Protein AF-A0AAN8W6J0-F1 (afdb_monomer)

Nearest PDB structures (foldseek):
  1xyg-assembly1_C  TM=9.972E-01  e=9.628E-58  Arabidopsis thaliana
  2cvo-assembly1_A  TM=9.939E-01  e=3.475E-56  Oryza sativa
  5ein-assembly1_A  TM=9.365E-01  e=9.493E-34  Thermus thermophilus HB27
  2ozp-assembly1_A  TM=9.413E-01  e=1.398E-32  Thermus thermophilus HB8
  5eio-assembly1_A  TM=9.382E-01  e=2.738E-32  Thermus thermophilus HB27

Organism: NCBI:txid194707

pLDDT: mean 76.87, std 26.04, range [21.39, 98.94]

Solvent-accessible surface area (backbone atoms only — not comparable to full-atom values): 38058 Å² total; per-residue (Å²): 132,87,79,89,89,85,87,87,87,81,90,88,80,85,89,88,82,87,81,91,86,80,89,86,90,88,85,88,90,82,90,85,85,88,81,86,89,77,93,81,90,84,83,86,86,76,82,78,70,69,78,70,74,69,76,75,72,63,90,68,62,47,26,28,28,33,38,24,35,85,37,61,50,22,43,42,40,52,61,37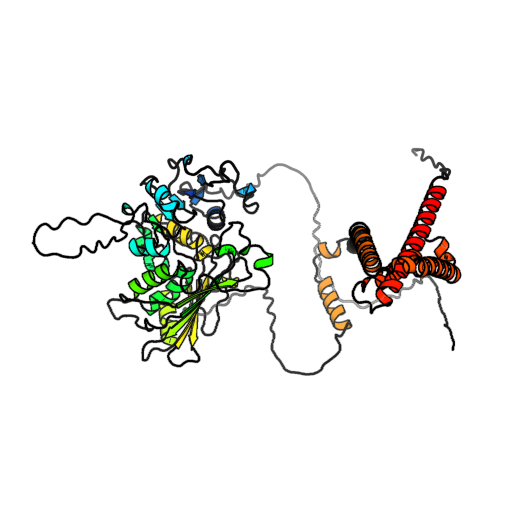,41,76,62,40,90,44,43,40,76,66,43,34,16,19,73,100,50,39,76,36,50,60,35,85,77,40,62,92,50,59,90,56,94,66,62,54,17,32,38,71,93,77,60,82,60,90,75,40,49,30,36,39,36,42,44,62,68,80,55,48,38,57,51,60,70,70,49,66,86,84,41,36,37,36,32,61,29,62,72,56,56,54,47,46,53,68,58,43,24,69,67,68,75,46,79,70,81,41,48,68,59,28,30,74,90,77,79,84,81,78,87,74,97,64,97,67,87,80,78,80,82,50,55,42,72,52,42,32,60,34,48,54,96,79,34,48,73,58,37,36,73,34,48,31,29,13,24,50,53,34,67,37,45,42,46,46,66,72,44,37,71,38,34,29,62,43,102,90,56,59,33,60,46,41,47,68,54,74,34,36,35,51,29,40,30,17,48,53,80,76,49,75,69,94,45,76,82,70,34,66,84,68,33,52,99,45,71,48,75,47,50,64,88,67,39,83,52,51,65,56,37,31,54,57,47,19,65,32,49,75,42,92,47,64,72,49,55,38,43,30,45,38,66,40,65,70,16,22,38,31,42,33,35,36,32,39,25,92,93,52,50,66,65,57,56,48,49,48,51,42,64,76,33,66,88,44,90,46,43,43,70,49,64,88,89,49,80,62,54,33,77,83,22,48,66,14,39,32,34,35,25,33,67,42,78,40,92,54,84,64,31,36,37,36,39,24,19,22,8,41,54,24,36,15,34,28,38,34,40,48,34,42,49,23,37,44,71,75,43,59,70,71,81,54,86,60,50,50,37,75,60,87,74,91,70,82,80,76,79,88,72,88,86,85,83,90,84,89,79,95,75,92,74,93,73,90,74,85,80,80,79,88,74,82,86,86,90,84,90,72,87,54,62,65,63,54,50,50,52,50,47,55,54,58,70,70,49,60,70,74,68,76,69,49,63,59,67,62,54,49,52,53,49,53,48,51,52,51,52,48,51,51,47,48,49,63,71,49,45,53,58,51,50,51,53,52,52,50,52,50,50,50,50,29,52,74,69,73,45,56,87,59,44,64,59,35,19,51,50,14,30,52,49,40,53,50,54,51,51,50,52,38,70,79,36,62,69,63,75,73,46,94,65,58,59,70,53,51,52,54,42,49,52,32,46,63,64,31,68,60,54,90,74,41,65,74,68,44,46,59,40,42,46,35,17,23,51,20,20,40,52,43,41,52,52,52,51,50,54,50,54,60,52,51,58,61,62,74,69,59,85,78,84,80,82,85,80,85,88,74,90,80,94,129

Sequence (644 aa):
MGSAAAFASTFVDRAYFLKEDSRVLKTPKVKIGRLYVQNSVASSPQSLQFAETKAQKSQNTVRIGVLGASGYTGSEIVRLLANHPYFGITLMTADRKAGQSIASVFPHLVTQNLPNMVAVKDADFSNVDAVFCCLPHGTTQEIIKGLPRHLKIVDLSADFRLRDISEYEEWYGQPHRAPELQVAPLFSVRDTAQASVFIRIFIQKEAVYGLTEILREEIQKARLVANPGCYPTSIQIPIVPLIKVVSAAPANLIKFTNIIIDAKSGVSGAGRGAKEANLYPEIAEGIHSYGITRHRHVPEIEQGLKDAANAEITVSFTPHLMPMSRGMQSTIYVEMASGVTIEDLYQQLRNSYADEEFVYVLEKGIAPHTRNVRGSNYCFMNVFQDRIPGRAIIISVIDNLVKGASGQALQNLNLMMGFPEKPNASLFSATNPVIHKQHFSYPNGKHWSKGRNVLCAVNMTANQSDDSRKINLDHVLDRARELWDSCPPPVKIFPWNQALENFVQLIIDLILAVVKYLCVPLFGVTSLSEMSYCAHERKMLFIPFPFIIGIALAGALHNTALEVSPFLKDVEVPWHLIAIAIFFTLLKLPGPYYPYWGRVLVPHLANGGLIRTLWIAFKRYRKGQKLSLVPKKQSAVNGSNHLE

Foldseek 3Di:
DDDDDDDDDDDDDDDDDDDDDDDDDDDDDDDDDDDDDDDDDDDDDDDPPPPPPPPPPPPAAAEEEEEALLKLLNVLLLLLQQPDSRYDYDAYADDVQAPAQVCVRPVVCVVDPHDGHHHLVPDDCPRHQEYEHPDEPPPVQVSVVPDDQNYQYEYLYCLQLDLFQVLCCVQVVDGNPNLVQSADDDDDDDDDDDDDDPPPRRGRDQEDALLCLPCVPVLLQHSHYHYAALVLNQQLLLVLLCQAQDPVGGSVFFDLPPKEKEKEWELSSVMDDDDPCSDLVNAPPDKDKDCAPHDSCQSSNQVSNCVRNVHGHHYGYIYMYHSHHWKMKIKIKTFTDPPHDLVSSLVSSCVSCVPPDAEDEDPPPDADDRVLQAQALHKYKYKDDDPPPRMIIIMIMHTCSQVSGNVSSQLSVCSNVVHHSDNDDPSGDPDPPPDPPPPDDDDDDDDDDDDDDDDPDPDDDDDDDDDDDDPPVVVVVVVVVVVVVPDDPVVVPDPVVVVVVVVVVVVVVVVVVCCVPPVVVVLVVLVVVLCVVCVVVVNNVVLVVLLVLLQVVLVVQVVVVCVVPVVCVPDPDNVSLVVQLVVLVVQCVCAPVQPDVCNRRRNSSSNSNNVNSVVVVVVVVVVVVVVVPPDDDDDDDDDDDDDD

Structure (mmCIF, N/CA/C/O backbone):
data_AF-A0AAN8W6J0-F1
#
_entry.id   AF-A0AAN8W6J0-F1
#
loop_
_atom_site.group_PDB
_atom_site.id
_atom_site.type_symbol
_atom_site.label_atom_id
_atom_site.label_alt_id
_atom_site.label_comp_id
_atom_site.label_asym_id
_atom_site.label_entity_id
_atom_site.label_seq_id
_atom_site.pdbx_PDB_ins_code
_atom_site.Cartn_x
_atom_site.Cartn_y
_atom_site.Cartn_z
_atom_site.occupancy
_atom_site.B_iso_or_equiv
_atom_site.auth_seq_id
_atom_site.auth_comp_id
_atom_site.auth_asym_id
_atom_site.auth_atom_id
_atom_site.pdbx_PDB_model_num
ATOM 1 N N . MET A 1 1 ? 55.337 -22.998 46.451 1.00 32.16 1 MET A N 1
ATOM 2 C CA . MET A 1 1 ? 55.151 -24.393 46.909 1.00 32.16 1 MET A CA 1
ATOM 3 C C . MET A 1 1 ? 54.302 -25.063 45.836 1.00 32.16 1 MET A C 1
ATOM 5 O O . MET A 1 1 ? 53.173 -24.638 45.670 1.00 32.16 1 MET A O 1
ATOM 9 N N . GLY A 1 2 ? 54.887 -25.750 44.844 1.00 25.00 2 GLY A N 1
ATOM 10 C CA . GLY A 1 2 ? 55.290 -27.172 44.905 1.00 25.00 2 GLY A CA 1
ATOM 11 C C . GLY A 1 2 ? 54.015 -28.030 44.937 1.00 25.00 2 GLY A C 1
ATOM 12 O O . GLY A 1 2 ? 53.194 -27.781 45.801 1.00 25.00 2 GLY A O 1
ATOM 13 N N . SER A 1 3 ? 53.711 -29.006 44.085 1.00 22.53 3 SER A N 1
ATOM 14 C CA . SER A 1 3 ? 54.486 -29.989 43.317 1.00 22.53 3 SER A CA 1
ATOM 15 C C . SER A 1 3 ? 53.417 -30.821 42.562 1.00 22.53 3 SER A C 1
ATOM 17 O O . SER A 1 3 ? 52.386 -31.118 43.152 1.00 22.53 3 SER A O 1
ATOM 19 N N . ALA A 1 4 ? 53.494 -30.982 41.240 1.00 22.91 4 ALA A N 1
ATOM 20 C CA . ALA A 1 4 ? 53.959 -32.181 40.520 1.00 22.91 4 ALA A CA 1
ATOM 21 C C . ALA A 1 4 ? 52.992 -33.388 40.453 1.00 22.91 4 ALA A C 1
ATOM 23 O O . ALA A 1 4 ? 52.245 -33.701 41.371 1.00 22.91 4 ALA A O 1
ATOM 24 N N . ALA A 1 5 ? 53.047 -34.012 39.277 1.00 24.34 5 ALA A N 1
ATOM 25 C CA . ALA A 1 5 ? 52.181 -35.018 38.681 1.00 24.34 5 ALA A CA 1
ATOM 26 C C . ALA A 1 5 ? 52.392 -36.458 39.185 1.00 24.34 5 ALA A C 1
ATOM 28 O O . ALA A 1 5 ? 53.419 -36.767 39.784 1.00 24.34 5 ALA A O 1
ATOM 29 N N . ALA A 1 6 ? 51.495 -37.364 38.775 1.00 22.62 6 ALA A N 1
ATOM 30 C CA . ALA A 1 6 ? 51.849 -38.757 38.500 1.00 22.62 6 ALA A CA 1
ATOM 31 C C . ALA A 1 6 ? 51.049 -39.322 37.307 1.00 22.62 6 ALA A C 1
ATOM 33 O O . ALA A 1 6 ? 49.838 -39.150 37.198 1.00 22.62 6 ALA A O 1
ATOM 34 N N . PHE A 1 7 ? 51.805 -39.956 36.413 1.00 21.39 7 PHE A N 1
ATOM 35 C CA . PHE A 1 7 ? 51.461 -40.682 35.189 1.00 21.39 7 PHE A CA 1
ATOM 36 C C . PHE A 1 7 ? 50.707 -41.999 35.448 1.00 21.39 7 PHE A C 1
ATOM 38 O O . PHE A 1 7 ? 50.938 -42.623 36.477 1.00 21.39 7 PHE A O 1
ATOM 45 N N . ALA A 1 8 ? 49.992 -42.508 34.434 1.00 22.02 8 ALA A N 1
ATOM 46 C CA . ALA A 1 8 ? 50.218 -43.871 33.923 1.00 22.02 8 ALA A CA 1
ATOM 47 C C . ALA A 1 8 ? 49.526 -44.100 32.566 1.00 22.02 8 ALA A C 1
ATOM 49 O O . ALA A 1 8 ? 48.314 -43.976 32.424 1.00 22.02 8 ALA A O 1
ATOM 50 N N . SER A 1 9 ? 50.337 -44.465 31.578 1.00 23.25 9 SER A N 1
ATOM 51 C CA . SER A 1 9 ? 49.972 -45.103 30.313 1.00 23.25 9 SER A CA 1
ATOM 52 C C . SER A 1 9 ? 50.059 -46.624 30.456 1.00 23.25 9 SER A C 1
ATOM 54 O O . SER A 1 9 ? 51.041 -47.085 31.035 1.00 23.25 9 SER A O 1
ATOM 56 N N . THR A 1 10 ? 49.181 -47.392 29.807 1.00 22.88 10 THR A N 1
ATOM 57 C CA . THR A 1 10 ? 49.506 -48.771 29.392 1.00 22.88 10 THR A CA 1
ATOM 58 C C . THR A 1 10 ? 48.707 -49.201 28.161 1.00 22.88 10 THR A C 1
ATOM 60 O O . THR A 1 10 ? 47.485 -49.112 28.111 1.00 22.88 10 THR A O 1
ATOM 63 N N . PHE A 1 11 ? 49.467 -49.653 27.165 1.00 21.64 11 PHE A N 1
ATOM 64 C CA . PHE A 1 11 ? 49.082 -50.469 26.013 1.00 21.64 11 PHE A CA 1
ATOM 65 C C . PHE A 1 11 ? 48.770 -51.918 26.434 1.00 21.64 11 PHE A C 1
ATOM 67 O O . PHE A 1 11 ? 49.187 -52.319 27.519 1.00 21.64 11 PHE A O 1
ATOM 74 N N . VAL A 1 12 ? 48.145 -52.672 25.513 1.00 23.69 12 VAL A N 1
ATOM 75 C CA . VAL A 1 12 ? 48.191 -54.137 25.218 1.00 23.69 12 VAL A CA 1
ATOM 76 C C . VAL A 1 12 ? 46.760 -54.578 24.845 1.00 23.69 12 VAL A C 1
ATOM 78 O O . VAL A 1 12 ? 45.817 -54.096 25.457 1.00 23.69 12 VAL A O 1
ATOM 81 N N . ASP A 1 13 ? 46.418 -55.513 23.961 1.00 23.12 13 ASP A N 1
ATOM 82 C CA . ASP A 1 13 ? 46.918 -56.182 22.750 1.00 23.12 13 ASP A CA 1
ATOM 83 C C . ASP A 1 13 ? 45.886 -57.325 22.492 1.00 23.12 13 ASP A C 1
ATOM 85 O O . ASP A 1 13 ? 45.179 -57.758 23.401 1.00 23.12 13 ASP A O 1
ATOM 89 N N . ARG A 1 14 ? 45.772 -57.756 21.236 1.00 23.33 14 ARG A N 1
ATOM 90 C CA . ARG A 1 14 ? 45.072 -58.920 20.630 1.00 23.33 14 ARG A CA 1
ATOM 91 C C . ARG A 1 14 ? 44.168 -59.903 21.429 1.00 23.33 14 ARG A C 1
ATOM 93 O O . ARG A 1 14 ? 44.599 -60.610 22.326 1.00 23.33 14 ARG A O 1
ATOM 100 N N . ALA A 1 15 ? 42.972 -60.088 20.846 1.00 24.41 15 ALA A N 1
ATOM 101 C CA . ALA A 1 15 ? 42.329 -61.324 20.338 1.00 24.41 15 ALA A CA 1
ATOM 102 C C . ALA A 1 15 ? 42.331 -62.644 21.147 1.00 24.41 15 ALA A C 1
ATOM 104 O O . ALA A 1 15 ? 43.379 -63.243 21.342 1.00 24.41 15 ALA A O 1
ATOM 105 N N . TYR A 1 16 ? 41.129 -63.210 21.359 1.00 23.48 16 TYR A N 1
ATOM 106 C CA . TYR A 1 16 ? 40.887 -64.662 21.419 1.00 23.48 16 TYR A CA 1
ATOM 107 C C . TYR A 1 16 ? 39.532 -65.050 20.796 1.00 23.48 16 TYR A C 1
ATOM 109 O O . TYR A 1 16 ? 38.527 -64.363 20.962 1.00 23.48 16 TYR A O 1
ATOM 117 N N . PHE A 1 17 ? 39.554 -66.169 20.068 1.00 23.17 17 PHE A N 1
ATOM 118 C CA . PHE A 1 17 ? 38.451 -66.877 19.406 1.00 23.17 17 PHE A CA 1
ATOM 119 C C . PHE A 1 17 ? 38.299 -68.274 20.049 1.00 23.17 17 PHE A C 1
ATOM 121 O O . PHE A 1 17 ? 39.271 -68.772 20.617 1.00 23.17 17 PHE A O 1
ATOM 128 N N . LEU A 1 18 ? 37.145 -68.924 19.801 1.00 24.31 18 LEU A N 1
ATOM 129 C CA . LEU A 1 18 ? 36.713 -70.313 20.122 1.00 24.31 18 LEU A CA 1
ATOM 130 C C . LEU A 1 18 ? 35.971 -70.449 21.473 1.00 24.31 18 LEU A C 1
ATOM 132 O O . LEU A 1 18 ? 36.382 -69.860 22.459 1.00 24.31 18 LEU A O 1
ATOM 136 N N . LYS A 1 19 ? 34.872 -71.206 21.614 1.00 23.80 19 LYS A N 1
ATOM 137 C CA . LYS A 1 19 ? 34.435 -72.417 20.897 1.00 23.80 19 LYS A CA 1
ATOM 138 C C . LYS A 1 19 ? 32.927 -72.669 21.118 1.00 23.80 19 LYS A C 1
ATOM 140 O O . LYS A 1 19 ? 32.390 -72.299 22.157 1.00 23.80 19 LYS A O 1
ATOM 145 N N . GLU A 1 20 ? 32.286 -73.298 20.134 1.00 26.08 20 GLU A N 1
ATOM 146 C CA . GLU A 1 20 ? 30.901 -73.795 20.144 1.00 26.08 20 GLU A CA 1
ATOM 147 C C . GLU A 1 20 ? 30.638 -74.855 21.224 1.00 26.08 20 GLU A C 1
ATOM 149 O O . GLU A 1 20 ? 31.510 -75.680 21.489 1.00 26.08 20 GLU A O 1
ATOM 154 N N . ASP A 1 21 ? 29.391 -74.915 21.709 1.00 24.05 21 ASP A N 1
ATOM 155 C CA . ASP A 1 21 ? 28.747 -76.182 22.062 1.00 24.05 21 ASP A CA 1
ATOM 156 C C . ASP A 1 21 ? 27.241 -76.163 21.746 1.00 24.05 21 ASP A C 1
ATOM 158 O O . ASP A 1 21 ? 26.567 -75.131 21.735 1.00 24.05 21 ASP A O 1
ATOM 162 N N . SER A 1 22 ? 26.744 -77.338 21.380 1.00 25.41 22 SER A N 1
ATOM 163 C CA . SER A 1 22 ? 25.617 -77.555 20.476 1.00 25.41 22 SER A CA 1
ATOM 164 C C . SER A 1 22 ? 24.332 -78.083 21.140 1.00 25.41 22 SER A C 1
ATOM 166 O O . SER A 1 22 ? 24.428 -78.983 21.963 1.00 25.41 22 SER A O 1
ATOM 168 N N . ARG A 1 23 ? 23.163 -77.679 20.583 1.00 24.91 23 ARG A N 1
ATOM 169 C CA . ARG A 1 23 ? 21.923 -78.483 20.329 1.00 24.91 23 ARG A CA 1
ATOM 170 C C . ARG A 1 23 ? 21.089 -78.946 21.558 1.00 24.91 23 ARG A C 1
ATOM 172 O O . ARG A 1 23 ? 21.646 -79.367 22.549 1.00 24.91 23 ARG A O 1
ATOM 179 N N . VAL A 1 24 ? 19.744 -78.997 21.606 1.00 24.14 24 VAL A N 1
ATOM 180 C CA . VAL A 1 24 ? 18.592 -78.965 20.666 1.00 24.14 24 VAL A CA 1
ATOM 181 C C . VAL A 1 24 ? 17.308 -78.727 21.496 1.00 24.14 24 VAL A C 1
ATOM 183 O O . VAL A 1 24 ? 17.199 -79.301 22.571 1.00 24.14 24 VAL A O 1
ATOM 186 N N . LEU A 1 25 ? 16.288 -78.037 20.957 1.00 23.81 25 LEU A N 1
ATOM 187 C CA . LEU A 1 25 ? 14.868 -78.451 21.056 1.00 23.81 25 LEU A CA 1
ATOM 188 C C . LEU A 1 25 ? 14.027 -77.816 19.927 1.00 23.81 25 LEU A C 1
ATOM 190 O O . LEU A 1 25 ? 14.264 -76.688 19.507 1.00 23.81 25 LEU A O 1
ATOM 194 N N . LYS A 1 26 ? 13.118 -78.626 19.370 1.00 25.95 26 LYS A N 1
ATOM 195 C CA . LYS A 1 26 ? 12.426 -78.497 18.071 1.00 25.95 26 LYS A CA 1
ATOM 196 C C . LYS A 1 26 ? 11.068 -77.785 18.180 1.00 25.95 26 LYS A C 1
ATOM 198 O O . LYS A 1 26 ? 10.329 -78.073 19.112 1.00 25.95 26 LYS A O 1
ATOM 203 N N . THR A 1 27 ? 10.660 -77.067 17.126 1.00 27.59 27 THR A N 1
ATOM 204 C CA . THR A 1 27 ? 9.245 -76.819 16.750 1.00 27.59 27 THR A CA 1
ATOM 205 C C . THR A 1 27 ? 9.067 -76.804 15.210 1.00 27.59 27 THR A C 1
ATOM 207 O O . THR A 1 27 ? 10.056 -76.632 14.492 1.00 27.59 27 THR A O 1
ATOM 210 N N . PRO A 1 28 ? 7.861 -77.103 14.667 1.00 29.50 28 PRO A N 1
ATOM 211 C CA . PRO A 1 28 ? 7.684 -77.622 13.304 1.00 29.50 28 PRO A CA 1
ATOM 212 C C . PRO A 1 28 ? 7.387 -76.575 12.206 1.00 29.50 28 PRO A C 1
ATOM 214 O O . PRO A 1 28 ? 7.004 -75.439 12.462 1.00 29.50 28 PRO A O 1
ATOM 217 N N . LYS A 1 29 ? 7.574 -77.031 10.957 1.00 26.41 29 LYS A N 1
ATOM 218 C CA . LYS A 1 29 ? 7.550 -76.325 9.660 1.00 26.41 29 LYS A CA 1
ATOM 219 C C . LYS A 1 29 ? 6.159 -75.880 9.173 1.00 26.41 29 LYS A C 1
ATOM 221 O O . LYS A 1 29 ? 5.243 -76.694 9.181 1.00 26.41 29 LYS A O 1
ATOM 226 N N . VAL A 1 30 ? 6.102 -74.723 8.494 1.00 27.25 30 VAL A N 1
ATOM 227 C CA . VAL A 1 30 ? 5.254 -74.472 7.301 1.00 27.25 30 VAL A CA 1
ATOM 228 C C . VAL A 1 30 ? 6.065 -73.694 6.239 1.00 27.25 30 VAL A C 1
ATOM 230 O O . VAL A 1 30 ? 6.975 -72.939 6.567 1.00 27.25 30 VAL A O 1
ATOM 233 N N . LYS A 1 31 ? 5.790 -73.993 4.961 1.00 26.22 31 LYS A N 1
ATOM 234 C CA . LYS A 1 31 ? 6.573 -73.753 3.729 1.00 26.22 31 LYS A CA 1
ATOM 235 C C . LYS A 1 31 ? 6.847 -72.280 3.369 1.00 26.22 31 LYS A C 1
ATOM 237 O O . LYS A 1 31 ? 5.942 -71.456 3.373 1.00 26.22 31 LYS A O 1
ATOM 242 N N . ILE A 1 32 ? 8.072 -72.024 2.897 1.00 25.56 32 ILE A N 1
ATOM 243 C CA . ILE A 1 32 ? 8.527 -70.797 2.221 1.00 25.56 32 ILE A CA 1
ATOM 244 C C . ILE A 1 32 ? 8.524 -71.044 0.704 1.00 25.56 32 ILE A C 1
ATOM 246 O O . ILE A 1 32 ? 9.155 -71.993 0.236 1.00 25.56 32 ILE A O 1
ATOM 250 N N . GLY A 1 33 ? 7.838 -70.191 -0.060 1.00 25.08 33 GLY A N 1
ATOM 251 C CA . GLY A 1 33 ? 7.952 -70.108 -1.519 1.00 25.08 33 GLY A CA 1
ATOM 252 C C . GLY A 1 33 ? 8.913 -68.986 -1.918 1.00 25.08 33 GLY A C 1
ATOM 253 O O . GLY A 1 33 ? 8.726 -67.842 -1.516 1.00 25.08 33 GLY A O 1
ATOM 254 N N . ARG A 1 34 ? 9.958 -69.327 -2.678 1.00 25.53 34 ARG A N 1
ATOM 255 C CA . ARG A 1 34 ? 10.935 -68.404 -3.284 1.00 25.53 34 ARG A CA 1
ATOM 256 C C . ARG A 1 34 ? 10.334 -67.707 -4.509 1.00 25.53 34 ARG A C 1
ATOM 258 O O . ARG A 1 34 ? 9.717 -68.381 -5.327 1.00 25.53 34 ARG A O 1
ATOM 265 N N . LEU A 1 35 ? 10.660 -66.430 -4.714 1.00 22.83 35 LEU A N 1
ATOM 266 C CA . LEU A 1 35 ? 10.688 -65.827 -6.049 1.00 22.83 35 LEU A CA 1
ATOM 267 C C . LEU A 1 35 ? 12.025 -65.096 -6.239 1.00 22.83 35 LEU A C 1
ATOM 269 O O . LEU A 1 35 ? 12.367 -64.208 -5.462 1.00 22.83 35 LEU A O 1
ATOM 273 N N . TYR A 1 36 ? 12.789 -65.516 -7.247 1.00 23.83 36 TYR A N 1
ATOM 274 C CA . TYR A 1 36 ? 13.993 -64.839 -7.727 1.00 23.83 36 TYR A CA 1
ATOM 275 C C . TYR A 1 36 ? 13.589 -63.841 -8.816 1.00 23.83 36 TYR A C 1
ATOM 277 O O . TYR A 1 36 ? 12.840 -64.204 -9.721 1.00 23.83 36 TYR A O 1
ATOM 285 N N . VAL A 1 37 ? 14.104 -62.611 -8.757 1.00 25.19 37 VAL A N 1
ATOM 286 C CA . VAL A 1 37 ? 14.016 -61.648 -9.864 1.00 25.19 37 VAL A CA 1
ATOM 287 C C . VAL A 1 37 ? 15.328 -61.714 -10.639 1.00 25.19 37 VAL A C 1
ATOM 289 O O . VAL A 1 37 ? 16.392 -61.422 -10.096 1.00 25.19 37 VAL A O 1
ATOM 292 N N . GLN A 1 38 ? 15.243 -62.155 -11.892 1.00 23.75 38 GLN A N 1
ATOM 293 C CA . GLN A 1 38 ? 16.358 -62.272 -12.824 1.00 23.75 38 GLN A CA 1
ATOM 294 C C . GLN A 1 38 ? 16.289 -61.105 -13.819 1.00 23.75 38 GLN A C 1
ATOM 296 O O . GLN A 1 38 ? 15.241 -60.845 -14.409 1.00 23.75 38 GLN A O 1
ATOM 301 N N . ASN A 1 39 ? 17.410 -60.399 -13.988 1.00 29.45 39 ASN A N 1
ATOM 302 C CA . ASN A 1 39 ? 17.595 -59.373 -15.012 1.00 29.45 39 ASN A CA 1
ATOM 303 C C . ASN A 1 39 ? 17.539 -60.005 -16.409 1.00 29.45 39 ASN A C 1
ATOM 305 O O . ASN A 1 39 ? 18.289 -60.939 -16.690 1.00 29.45 39 ASN A O 1
ATOM 309 N N . SER A 1 40 ? 16.729 -59.439 -17.303 1.00 25.05 40 SER A N 1
ATOM 310 C CA . SER A 1 40 ? 16.898 -59.610 -18.747 1.00 25.05 40 SER A CA 1
ATOM 311 C C . SER A 1 40 ? 16.668 -58.276 -19.457 1.00 25.05 40 SER A C 1
ATOM 313 O O . SER A 1 40 ? 15.729 -57.541 -19.160 1.00 25.05 40 SER A O 1
ATOM 315 N N . VAL A 1 41 ? 17.604 -57.950 -20.348 1.00 34.81 41 VAL A N 1
ATOM 316 C CA . VAL A 1 41 ? 17.616 -56.776 -21.224 1.00 34.81 41 VAL A CA 1
ATOM 317 C C . VAL A 1 41 ? 17.342 -57.268 -22.641 1.00 34.81 41 VAL A C 1
ATOM 319 O O . VAL A 1 41 ? 18.098 -58.104 -23.126 1.00 34.81 41 VAL A O 1
ATOM 322 N N . ALA A 1 42 ? 16.288 -56.741 -23.267 1.00 23.42 42 ALA A N 1
ATOM 323 C CA . ALA A 1 42 ? 16.006 -56.612 -24.710 1.00 23.42 42 ALA A CA 1
ATOM 324 C C . ALA A 1 42 ? 14.482 -56.421 -24.854 1.00 23.42 42 ALA A C 1
ATOM 326 O O . ALA A 1 42 ? 13.732 -57.034 -24.107 1.00 23.42 42 ALA A O 1
ATOM 327 N N . SER A 1 43 ? 13.888 -55.664 -25.768 1.00 26.92 43 SER A N 1
ATOM 328 C CA . SER A 1 43 ? 14.267 -54.615 -26.714 1.00 26.92 43 SER A CA 1
ATOM 329 C C . SER A 1 43 ? 12.940 -54.191 -27.386 1.00 26.92 43 SER A C 1
ATOM 331 O O . SER A 1 43 ? 12.013 -54.993 -27.489 1.00 26.92 43 SER A O 1
ATOM 333 N N . SER A 1 44 ? 12.883 -52.959 -27.900 1.00 23.39 44 SER A N 1
ATOM 334 C CA . SER A 1 44 ? 11.861 -52.402 -28.816 1.00 23.39 44 SER A CA 1
ATOM 335 C C . SER A 1 44 ? 10.606 -51.732 -28.207 1.00 23.39 44 SER A C 1
ATOM 337 O O . SER A 1 44 ? 10.179 -52.063 -27.102 1.00 23.39 44 SER A O 1
ATOM 339 N N . PRO A 1 45 ? 10.087 -50.680 -28.876 1.00 32.59 45 PRO A N 1
ATOM 340 C CA . PRO A 1 45 ? 9.631 -49.471 -28.209 1.00 32.59 45 PRO A CA 1
ATOM 341 C C . PRO A 1 45 ? 8.107 -49.375 -28.191 1.00 32.59 45 PRO A C 1
ATOM 343 O O . PRO A 1 45 ? 7.464 -49.238 -29.229 1.00 32.59 45 PRO A O 1
ATOM 346 N N . GLN A 1 46 ? 7.521 -49.349 -27.001 1.00 26.73 46 GLN A N 1
ATOM 347 C CA . GLN A 1 46 ? 6.217 -48.726 -26.824 1.00 26.73 46 GLN A CA 1
ATOM 348 C C . GLN A 1 46 ? 6.456 -47.366 -26.200 1.00 26.73 46 GLN A C 1
ATOM 350 O O . GLN A 1 46 ? 6.879 -47.244 -25.053 1.00 26.73 46 GLN A O 1
ATOM 355 N N . SER A 1 47 ? 6.258 -46.349 -27.034 1.00 28.14 47 SER A N 1
ATOM 356 C CA . SER A 1 47 ? 6.203 -44.944 -26.675 1.00 28.14 47 SER A CA 1
ATOM 357 C C . SER A 1 47 ? 5.448 -44.772 -25.360 1.00 28.14 47 SER A C 1
ATOM 359 O O . SER A 1 47 ? 4.218 -44.835 -25.326 1.00 28.14 47 SER A O 1
ATOM 361 N N . LEU A 1 48 ? 6.193 -44.524 -24.285 1.00 28.12 48 LEU A N 1
ATOM 362 C CA . LEU A 1 48 ? 5.679 -43.808 -23.132 1.00 28.12 48 LEU A CA 1
ATOM 363 C C . LEU A 1 48 ? 5.296 -42.430 -23.660 1.00 28.12 48 LEU A C 1
ATOM 365 O O . LEU A 1 48 ? 6.123 -41.523 -23.748 1.00 28.12 48 LEU A O 1
ATOM 369 N N . GLN A 1 49 ? 4.039 -42.310 -24.086 1.00 25.31 49 GLN A N 1
ATOM 370 C CA . GLN A 1 49 ? 3.368 -41.032 -24.133 1.00 25.31 49 GLN A CA 1
ATOM 371 C C . GLN A 1 49 ? 3.461 -40.501 -22.708 1.00 25.31 49 GLN A C 1
ATOM 373 O O . GLN A 1 49 ? 2.682 -40.864 -21.828 1.00 25.31 49 GLN A O 1
ATOM 378 N N . PHE A 1 50 ? 4.454 -39.640 -22.479 1.00 29.22 50 PHE A N 1
ATOM 379 C CA . PHE A 1 50 ? 4.228 -38.505 -21.614 1.00 29.22 50 PHE A CA 1
ATOM 380 C C . PHE A 1 50 ? 2.852 -38.002 -22.019 1.00 29.22 50 PHE A C 1
ATOM 382 O O . PHE A 1 50 ? 2.643 -37.624 -23.174 1.00 29.22 50 PHE A O 1
ATOM 389 N N . ALA A 1 51 ? 1.891 -38.092 -21.105 1.00 27.06 51 ALA A N 1
ATOM 390 C CA . ALA A 1 51 ? 0.760 -37.207 -21.181 1.00 27.06 51 ALA A CA 1
ATOM 391 C C . ALA A 1 51 ? 1.391 -35.817 -21.121 1.00 27.06 51 ALA A C 1
ATOM 393 O O . ALA A 1 51 ? 1.689 -35.293 -20.049 1.00 27.06 51 ALA A O 1
ATOM 394 N N . GLU A 1 52 ? 1.700 -35.274 -22.299 1.00 26.45 52 GLU A N 1
ATOM 395 C CA . GLU A 1 52 ? 1.658 -33.857 -22.535 1.00 26.45 52 GLU A CA 1
ATOM 396 C C . GLU A 1 52 ? 0.311 -33.459 -21.957 1.00 26.45 52 GLU A C 1
ATOM 398 O O . GLU A 1 52 ? -0.743 -33.625 -22.578 1.00 26.45 52 GLU A O 1
ATOM 403 N N . THR A 1 53 ? 0.327 -32.963 -20.725 1.00 29.02 53 THR A N 1
ATOM 404 C CA . THR A 1 53 ? -0.618 -31.943 -20.335 1.00 29.02 53 THR A CA 1
ATOM 405 C C . THR A 1 53 ? -0.372 -30.874 -21.378 1.00 29.02 53 THR A C 1
ATOM 407 O O . THR A 1 53 ? 0.557 -30.078 -21.249 1.00 29.02 53 THR A O 1
ATOM 410 N N . LYS A 1 54 ? -1.104 -30.957 -22.499 1.00 28.28 54 LYS A N 1
ATOM 411 C CA . LYS A 1 54 ? -1.180 -29.896 -23.481 1.00 28.28 54 LYS A CA 1
ATOM 412 C C . LYS A 1 54 ? -1.429 -28.681 -22.624 1.00 28.28 54 LYS A C 1
ATOM 414 O O . LYS A 1 54 ? -2.491 -28.571 -22.013 1.00 28.28 54 LYS A O 1
ATOM 419 N N . ALA A 1 55 ? -0.409 -27.837 -22.507 1.00 36.28 55 ALA A N 1
ATOM 420 C CA . ALA A 1 55 ? -0.586 -26.482 -22.071 1.00 36.28 55 ALA A CA 1
ATOM 421 C C . ALA A 1 55 ? -1.674 -25.974 -23.003 1.00 36.28 55 ALA A C 1
ATOM 423 O O . ALA A 1 55 ? -1.451 -25.775 -24.200 1.00 36.28 55 ALA A O 1
ATOM 424 N N . GLN A 1 56 ? -2.889 -25.921 -22.476 1.00 33.06 56 GLN A N 1
ATOM 425 C CA . GLN A 1 56 ? -3.996 -25.254 -23.101 1.00 33.06 56 GLN A CA 1
ATOM 426 C C . GLN A 1 56 ? -3.512 -23.807 -23.122 1.00 33.06 56 GLN A C 1
ATOM 428 O O . GLN A 1 56 ? -3.640 -23.086 -22.138 1.00 33.06 56 GLN A O 1
ATOM 433 N N . LYS A 1 57 ? -2.801 -23.422 -24.190 1.00 36.44 57 LYS A N 1
ATOM 434 C CA . LYS A 1 57 ? -2.577 -22.025 -24.536 1.00 36.44 57 LYS A CA 1
ATOM 435 C C . LYS A 1 57 ? -3.987 -21.471 -24.634 1.00 36.44 57 LYS A C 1
ATOM 437 O O . LYS A 1 57 ? -4.683 -21.754 -25.609 1.00 36.44 57 LYS A O 1
ATOM 442 N N . SER A 1 58 ? -4.445 -20.824 -23.566 1.00 38.62 58 SER A N 1
ATOM 443 C CA . SER A 1 58 ? -5.752 -20.198 -23.537 1.00 38.62 58 SER A CA 1
ATOM 444 C C . SER A 1 58 ? -5.753 -19.204 -24.690 1.00 38.62 58 SER A C 1
ATOM 446 O O . SER A 1 58 ? -4.906 -18.323 -24.794 1.00 38.62 58 SER A O 1
ATOM 448 N N . GLN A 1 59 ? -6.651 -19.423 -25.642 1.00 43.94 59 GLN A N 1
ATOM 449 C CA . GLN A 1 59 ? -6.708 -18.651 -26.879 1.00 43.94 59 GLN A CA 1
ATOM 450 C C . GLN A 1 59 ? -7.257 -17.228 -26.665 1.00 43.94 59 GLN A C 1
ATOM 452 O O . GLN A 1 59 ? -7.393 -16.496 -27.634 1.00 43.94 59 GLN A O 1
ATOM 457 N N . ASN A 1 60 ? -7.505 -16.815 -25.413 1.00 54.19 60 ASN A N 1
ATOM 458 C CA . ASN A 1 60 ? -8.020 -15.499 -25.035 1.00 54.19 60 ASN A CA 1
ATOM 459 C C . ASN A 1 60 ? -7.151 -14.871 -23.931 1.00 54.19 60 ASN A C 1
ATOM 461 O O . ASN A 1 60 ? -7.593 -14.710 -22.793 1.00 54.19 60 ASN A O 1
ATOM 465 N N . THR A 1 61 ? -5.899 -14.545 -24.252 1.00 82.00 61 THR A N 1
ATOM 466 C CA . THR A 1 61 ? -5.041 -13.748 -23.365 1.00 82.00 61 THR A CA 1
ATOM 467 C C . THR A 1 61 ? -5.344 -12.264 -23.566 1.00 82.00 61 THR A C 1
ATOM 469 O O . THR A 1 61 ? -5.080 -11.730 -24.641 1.00 82.00 61 THR A O 1
ATOM 472 N N . VAL A 1 62 ? -5.855 -11.585 -22.538 1.00 95.44 62 VAL A N 1
ATOM 473 C CA . VAL A 1 62 ? -5.941 -10.117 -22.505 1.00 95.44 62 VAL A CA 1
ATOM 474 C C . VAL A 1 62 ? -4.530 -9.545 -22.428 1.00 95.44 62 VAL A C 1
ATOM 476 O O . VAL A 1 62 ? -3.721 -9.956 -21.590 1.00 95.44 62 VAL A O 1
ATOM 479 N N . ARG A 1 63 ? -4.236 -8.584 -23.297 1.00 97.19 63 ARG A N 1
ATOM 480 C CA . ARG A 1 63 ? -2.910 -7.994 -23.475 1.00 97.19 63 ARG A CA 1
ATOM 481 C C . ARG A 1 63 ? -2.764 -6.767 -22.585 1.00 97.19 63 ARG A C 1
ATOM 483 O O . ARG A 1 63 ? -3.504 -5.792 -22.729 1.00 97.19 63 ARG A O 1
ATOM 490 N N . ILE A 1 64 ? -1.813 -6.825 -21.660 1.00 98.25 64 ILE A N 1
ATOM 491 C CA . ILE A 1 64 ? -1.627 -5.830 -20.606 1.00 98.25 64 ILE A CA 1
ATOM 492 C C . ILE A 1 64 ? -0.389 -4.975 -20.864 1.00 98.25 64 ILE A C 1
ATOM 494 O O . ILE A 1 64 ? 0.712 -5.492 -21.077 1.00 98.25 64 ILE A O 1
ATOM 498 N N . GLY A 1 65 ? -0.569 -3.659 -20.760 1.00 98.06 65 GLY A N 1
ATOM 499 C CA . GLY A 1 65 ? 0.518 -2.694 -20.646 1.00 98.06 65 GLY A CA 1
ATOM 500 C C . GLY A 1 65 ? 0.783 -2.298 -19.192 1.00 98.06 65 GLY A C 1
ATOM 501 O O . GLY A 1 65 ? -0.141 -1.967 -18.454 1.00 98.06 65 GLY A O 1
ATOM 502 N N . VAL A 1 66 ? 2.047 -2.288 -18.769 1.00 98.06 66 VAL A N 1
ATOM 503 C CA . VAL A 1 66 ? 2.459 -1.800 -17.442 1.00 98.06 66 VAL A CA 1
ATOM 504 C C . VAL A 1 66 ? 3.261 -0.516 -17.610 1.00 98.06 66 VAL A C 1
ATOM 506 O O . VAL A 1 66 ? 4.439 -0.549 -17.981 1.00 98.06 66 VAL A O 1
ATOM 509 N N . LEU A 1 67 ? 2.630 0.626 -17.337 1.00 97.56 67 LEU A N 1
ATOM 510 C CA . LEU A 1 67 ? 3.282 1.926 -17.427 1.00 97.56 67 LEU A CA 1
ATOM 511 C C . LEU A 1 67 ? 4.017 2.234 -16.121 1.00 97.56 67 LEU A C 1
ATOM 513 O O . LEU A 1 67 ? 3.386 2.360 -15.079 1.00 97.56 67 LEU A O 1
ATOM 517 N N . GLY A 1 68 ? 5.347 2.352 -16.148 1.00 96.00 68 GLY A N 1
ATOM 518 C CA . GLY A 1 68 ? 6.144 2.534 -14.925 1.00 96.00 68 GLY A CA 1
ATOM 519 C C . GLY A 1 68 ? 6.530 1.224 -14.223 1.00 96.00 68 GLY A C 1
ATOM 520 O O . GLY A 1 68 ? 6.532 1.137 -12.995 1.00 96.00 68 GLY A O 1
ATOM 521 N N . ALA A 1 69 ? 6.925 0.201 -14.984 1.00 96.25 69 ALA A N 1
ATOM 522 C CA . ALA A 1 69 ? 7.265 -1.134 -14.473 1.00 96.25 69 ALA A CA 1
ATOM 523 C C . ALA A 1 69 ? 8.474 -1.163 -13.505 1.00 96.25 69 ALA A C 1
ATOM 525 O O . ALA A 1 69 ? 8.648 -2.106 -12.737 1.00 96.25 69 ALA A O 1
ATOM 526 N N . SER A 1 70 ? 9.319 -0.126 -13.506 1.00 94.94 70 SER A N 1
ATOM 527 C CA . SER A 1 70 ? 10.567 -0.087 -12.721 1.00 94.94 70 SER A CA 1
ATOM 528 C C . SER A 1 70 ? 10.410 0.265 -11.225 1.00 94.94 70 SER A C 1
ATOM 530 O O . SER A 1 70 ? 11.390 0.173 -10.467 1.00 94.94 70 SER A O 1
ATOM 532 N N . GLY A 1 71 ? 9.201 0.647 -10.794 1.00 96.06 71 GLY A N 1
ATOM 533 C CA . GLY A 1 71 ? 8.832 0.881 -9.391 1.00 96.06 71 GLY A CA 1
ATOM 534 C C . GLY A 1 71 ? 8.393 -0.391 -8.654 1.00 96.06 71 GLY A C 1
ATOM 535 O O . GLY A 1 71 ? 8.258 -1.453 -9.255 1.00 96.06 71 GLY A O 1
ATOM 536 N N . TYR A 1 72 ? 8.158 -0.301 -7.338 1.00 97.25 72 TYR A N 1
ATOM 537 C CA . TYR A 1 72 ? 7.716 -1.462 -6.550 1.00 97.25 72 TYR A CA 1
ATOM 538 C C . TYR A 1 72 ? 6.310 -1.941 -6.924 1.00 97.25 72 TYR A C 1
ATOM 540 O O . TYR A 1 72 ? 6.112 -3.143 -7.048 1.00 97.25 72 TYR A O 1
ATOM 548 N N . THR A 1 73 ? 5.358 -1.034 -7.152 1.00 97.38 73 THR A N 1
ATOM 549 C CA . THR A 1 73 ? 4.002 -1.391 -7.606 1.00 97.38 73 THR A CA 1
ATOM 550 C C . THR A 1 73 ? 4.020 -2.004 -9.006 1.00 97.38 73 THR A C 1
ATOM 552 O O . THR A 1 73 ? 3.440 -3.061 -9.213 1.00 97.38 73 THR A O 1
ATOM 555 N N . GLY A 1 74 ? 4.784 -1.422 -9.937 1.00 96.81 74 GLY A N 1
ATOM 556 C CA . GLY A 1 74 ? 4.990 -1.992 -11.273 1.00 96.81 74 GLY A CA 1
ATOM 557 C C . GLY A 1 74 ? 5.583 -3.405 -11.226 1.00 96.81 74 GLY A C 1
ATOM 558 O O . GLY A 1 74 ? 5.039 -4.324 -11.833 1.00 96.81 74 GLY A O 1
ATOM 559 N N . SER A 1 75 ? 6.639 -3.614 -10.434 1.00 95.81 75 SER A N 1
ATOM 560 C CA . SER A 1 75 ? 7.222 -4.946 -10.210 1.00 95.81 75 SER A CA 1
ATOM 561 C C . SER A 1 75 ? 6.226 -5.936 -9.607 1.00 95.81 75 SER A C 1
ATOM 563 O O . SER A 1 75 ? 6.274 -7.122 -9.925 1.00 95.81 75 SER A O 1
ATOM 565 N N . GLU A 1 76 ? 5.342 -5.473 -8.725 1.00 97.38 76 GLU A N 1
ATOM 566 C CA . GLU A 1 76 ? 4.344 -6.321 -8.081 1.00 97.38 76 GLU A CA 1
ATOM 567 C C . GLU A 1 76 ? 3.212 -6.703 -9.043 1.00 97.38 76 GLU A C 1
ATOM 569 O O . GLU A 1 76 ? 2.801 -7.860 -9.048 1.00 97.38 76 GLU A O 1
ATOM 574 N N . ILE A 1 77 ? 2.772 -5.785 -9.915 1.00 97.62 77 ILE A N 1
ATOM 575 C CA . ILE A 1 77 ? 1.882 -6.103 -11.043 1.00 97.62 77 ILE A CA 1
ATOM 576 C C . ILE A 1 77 ? 2.519 -7.179 -11.924 1.00 97.62 77 ILE A C 1
ATOM 578 O O . ILE A 1 77 ? 1.872 -8.180 -12.218 1.00 97.62 77 ILE A O 1
ATOM 582 N N . VAL A 1 78 ? 3.799 -7.026 -12.288 1.00 95.69 78 VAL A N 1
ATOM 583 C CA . VAL A 1 78 ? 4.510 -8.027 -13.099 1.00 95.69 78 VAL A CA 1
ATOM 584 C C . VAL A 1 78 ? 4.541 -9.390 -12.400 1.00 95.69 78 VAL A C 1
ATOM 586 O O . VAL A 1 78 ? 4.234 -10.409 -13.019 1.00 95.69 78 VAL A O 1
ATOM 589 N N . ARG A 1 79 ? 4.842 -9.418 -11.094 1.00 93.88 79 ARG A N 1
ATOM 590 C CA . ARG A 1 79 ? 4.837 -10.644 -10.282 1.00 93.88 79 ARG A CA 1
ATOM 591 C C . ARG A 1 79 ? 3.463 -11.321 -10.246 1.00 93.88 79 ARG A C 1
ATOM 593 O O . ARG A 1 79 ? 3.395 -12.547 -10.283 1.00 93.88 79 ARG A O 1
ATOM 600 N N . LEU A 1 80 ? 2.384 -10.549 -10.118 1.00 94.06 80 LEU A N 1
ATOM 601 C CA . LEU A 1 80 ? 1.022 -11.085 -10.086 1.00 94.06 80 LEU A CA 1
ATOM 602 C C . LEU A 1 80 ? 0.616 -11.617 -11.469 1.00 94.06 80 LEU A C 1
ATOM 604 O O . LEU A 1 80 ? 0.182 -12.759 -11.585 1.00 94.06 80 LEU A O 1
ATOM 608 N N . LEU A 1 81 ? 0.835 -10.837 -12.531 1.00 93.94 81 LEU A N 1
ATOM 609 C CA . LEU A 1 81 ? 0.474 -11.219 -13.899 1.00 93.94 81 LEU A CA 1
ATOM 610 C C . LEU A 1 81 ? 1.227 -12.456 -14.406 1.00 93.94 81 LEU A C 1
ATOM 612 O O . LEU A 1 81 ? 0.662 -13.217 -15.182 1.00 93.94 81 LEU A O 1
ATOM 616 N N . ALA A 1 82 ? 2.443 -12.714 -13.913 1.00 87.06 82 ALA A N 1
ATOM 617 C CA . ALA A 1 82 ? 3.207 -13.928 -14.217 1.00 87.06 82 ALA A CA 1
ATOM 618 C C . ALA A 1 82 ? 2.427 -15.240 -13.986 1.00 87.06 82 ALA A C 1
ATOM 620 O O . ALA A 1 82 ? 2.676 -16.232 -14.664 1.00 87.06 82 ALA A O 1
ATOM 621 N N . ASN A 1 83 ? 1.486 -15.251 -13.035 1.00 82.50 83 ASN A N 1
ATOM 622 C CA . ASN A 1 83 ? 0.663 -16.418 -12.704 1.00 82.50 83 ASN A CA 1
ATOM 623 C C . ASN A 1 83 ? -0.820 -16.223 -13.063 1.00 82.50 83 ASN A C 1
ATOM 625 O O . ASN A 1 83 ? -1.671 -16.988 -12.598 1.00 82.50 83 ASN A O 1
ATOM 629 N N . HIS A 1 84 ? -1.158 -15.192 -13.843 1.00 92.44 84 HIS A N 1
ATOM 630 C CA . HIS A 1 84 ? -2.539 -14.917 -14.215 1.00 92.44 84 HIS A CA 1
ATOM 631 C C . HIS A 1 84 ? -2.961 -15.774 -15.419 1.00 92.44 84 HIS A C 1
ATOM 633 O O . HIS A 1 84 ? -2.313 -15.716 -16.461 1.00 92.44 84 HIS A O 1
ATOM 639 N N . PRO A 1 85 ? -4.062 -16.543 -15.339 1.00 92.25 85 PRO A N 1
ATOM 640 C CA . PRO A 1 85 ? -4.437 -17.479 -16.405 1.00 92.25 85 PRO A CA 1
ATOM 641 C C . PRO A 1 85 ? -4.963 -16.794 -17.677 1.00 92.25 85 PRO A C 1
ATOM 643 O O . PRO A 1 85 ? -4.984 -17.406 -18.746 1.00 92.25 85 PRO A O 1
ATOM 646 N N . TYR A 1 86 ? -5.397 -15.535 -17.562 1.00 94.69 86 TYR A N 1
ATOM 647 C CA . TYR A 1 86 ? -6.055 -14.800 -18.647 1.00 94.69 86 TYR A CA 1
ATOM 648 C C . TYR A 1 86 ? -5.291 -13.566 -19.125 1.00 94.69 86 TYR A C 1
ATOM 650 O O . TYR A 1 86 ? -5.631 -13.030 -20.170 1.00 94.69 86 TYR A O 1
ATOM 658 N N . PHE A 1 87 ? -4.307 -13.065 -18.373 1.00 95.56 87 PHE A N 1
ATOM 659 C CA . PHE A 1 87 ? -3.699 -11.751 -18.627 1.00 95.56 87 PHE A CA 1
ATOM 660 C C . PHE A 1 87 ? -2.215 -11.927 -18.924 1.00 95.56 87 PHE A C 1
ATOM 662 O O . PHE A 1 87 ? -1.506 -12.553 -18.142 1.00 95.56 87 PHE A O 1
ATOM 669 N N . GLY A 1 88 ? -1.747 -11.362 -20.034 1.00 94.81 88 GLY A N 1
ATOM 670 C CA . GLY A 1 88 ? -0.357 -11.452 -20.472 1.00 94.81 88 GLY A CA 1
ATOM 671 C C . GLY A 1 88 ? 0.238 -10.073 -20.710 1.00 94.81 88 GLY A C 1
ATOM 672 O O . GLY A 1 88 ? -0.401 -9.210 -21.305 1.00 94.81 88 GLY A O 1
ATOM 673 N N . ILE A 1 89 ? 1.472 -9.860 -20.258 1.00 95.88 89 ILE A N 1
ATOM 674 C CA . ILE A 1 89 ? 2.170 -8.583 -20.431 1.00 95.88 89 ILE A CA 1
ATOM 675 C C . ILE A 1 89 ? 2.702 -8.488 -21.862 1.00 95.88 89 ILE A C 1
ATOM 677 O O . ILE A 1 89 ? 3.530 -9.300 -22.270 1.00 95.88 89 ILE A O 1
ATOM 681 N N . THR A 1 90 ? 2.260 -7.474 -22.605 1.00 95.81 90 THR A N 1
ATOM 682 C CA . THR A 1 90 ? 2.722 -7.192 -23.977 1.00 95.81 90 THR A CA 1
ATOM 683 C C . THR A 1 90 ? 3.509 -5.893 -24.087 1.00 95.81 90 THR A C 1
ATOM 685 O O . THR A 1 90 ? 4.298 -5.735 -25.015 1.00 95.81 90 THR A O 1
ATOM 688 N N . LEU A 1 91 ? 3.354 -4.989 -23.119 1.00 97.12 91 LEU A N 1
ATOM 689 C CA . LEU A 1 91 ? 4.037 -3.703 -23.080 1.00 97.12 91 LEU A CA 1
ATOM 690 C C . LEU A 1 91 ? 4.499 -3.403 -21.653 1.00 97.12 91 LEU A C 1
ATOM 692 O O . LEU A 1 91 ? 3.739 -3.530 -20.694 1.00 97.12 91 LEU A O 1
ATOM 696 N N . MET A 1 92 ? 5.737 -2.945 -21.506 1.00 97.31 92 MET A N 1
ATOM 697 C CA . MET A 1 92 ? 6.222 -2.358 -20.261 1.00 97.31 92 MET A CA 1
ATOM 698 C C . MET A 1 92 ? 6.920 -1.048 -20.566 1.00 97.31 92 MET A C 1
ATOM 700 O O . MET A 1 92 ? 7.664 -0.954 -21.541 1.00 97.31 92 MET A O 1
ATOM 704 N N . THR A 1 93 ? 6.725 -0.050 -19.710 1.00 97.50 93 THR A N 1
ATOM 705 C CA . THR A 1 93 ? 7.425 1.224 -19.856 1.00 97.50 93 THR A CA 1
ATOM 706 C C . THR A 1 93 ? 8.218 1.600 -18.619 1.00 97.50 93 THR A C 1
ATOM 708 O O . THR A 1 93 ? 7.887 1.244 -17.483 1.00 97.50 93 THR A O 1
ATOM 711 N N . ALA A 1 94 ? 9.286 2.348 -18.851 1.00 95.19 94 ALA A N 1
ATOM 712 C CA . ALA A 1 94 ? 10.055 3.030 -17.830 1.00 95.19 94 ALA A CA 1
ATOM 713 C C . ALA A 1 94 ? 10.604 4.330 -18.419 1.00 95.19 94 ALA A C 1
ATOM 715 O O . ALA A 1 94 ? 10.795 4.435 -19.623 1.00 95.19 94 ALA A O 1
ATOM 716 N N . ASP A 1 95 ? 10.876 5.307 -17.559 1.00 90.50 95 ASP A N 1
ATOM 717 C CA . ASP A 1 95 ? 11.511 6.558 -17.974 1.00 90.50 95 ASP A CA 1
ATOM 718 C C . ASP A 1 95 ? 13.031 6.351 -18.122 1.00 90.50 95 ASP A C 1
ATOM 720 O O . ASP A 1 95 ? 13.510 5.844 -19.134 1.00 90.50 95 ASP A O 1
ATOM 724 N N . ARG A 1 96 ? 13.804 6.568 -17.050 1.00 89.81 96 ARG A N 1
ATOM 725 C CA . ARG A 1 96 ? 15.275 6.408 -17.035 1.00 89.81 96 ARG A CA 1
ATOM 726 C C . ARG A 1 96 ? 15.811 5.020 -17.417 1.00 89.81 96 ARG A C 1
ATOM 728 O O . ARG A 1 96 ? 17.016 4.865 -17.582 1.00 89.81 96 ARG A O 1
ATOM 735 N N . LYS A 1 97 ? 14.955 3.995 -17.462 1.00 93.56 97 LYS A N 1
ATOM 736 C CA . LYS A 1 97 ? 15.337 2.593 -17.721 1.00 93.56 97 LYS A CA 1
ATOM 737 C C . LYS A 1 97 ? 14.755 2.038 -19.023 1.00 93.56 97 LYS A C 1
ATOM 739 O O . LYS A 1 97 ? 14.757 0.822 -19.208 1.00 93.56 97 LYS A O 1
ATOM 744 N N . ALA A 1 98 ? 14.250 2.903 -19.902 1.00 95.25 98 ALA A N 1
ATOM 745 C CA . ALA A 1 98 ? 13.874 2.517 -21.257 1.00 95.25 98 ALA A CA 1
ATOM 746 C C . ALA A 1 98 ? 15.049 1.826 -21.982 1.00 95.25 98 ALA A C 1
ATOM 748 O O . ALA A 1 98 ? 16.215 2.159 -21.770 1.00 95.25 98 ALA A O 1
ATOM 749 N N . GLY A 1 99 ? 14.738 0.829 -22.807 1.00 94.94 99 GLY A N 1
ATOM 750 C CA . GLY A 1 99 ? 15.687 -0.035 -23.512 1.00 94.94 99 GLY A CA 1
ATOM 751 C C . GLY A 1 99 ? 16.208 -1.225 -22.696 1.00 94.94 99 GLY A C 1
ATOM 752 O O . GLY A 1 99 ? 16.751 -2.160 -23.279 1.00 94.94 99 GLY A O 1
ATOM 753 N N . GLN A 1 100 ? 16.038 -1.235 -21.369 1.00 94.94 100 GLN A N 1
ATOM 754 C CA . GLN A 1 100 ? 16.518 -2.325 -20.513 1.00 94.94 100 GLN A CA 1
ATOM 755 C C . GLN A 1 100 ? 15.456 -3.413 -20.305 1.00 94.94 100 GLN A C 1
ATOM 757 O O . GLN A 1 100 ? 14.250 -3.154 -20.352 1.00 94.94 100 GLN A O 1
ATOM 762 N N . SER A 1 101 ? 15.901 -4.635 -20.006 1.00 95.31 101 SER A N 1
ATOM 763 C CA . SER A 1 101 ? 15.009 -5.702 -19.548 1.00 95.31 101 SER A CA 1
ATOM 764 C C . SER A 1 101 ? 14.559 -5.451 -18.106 1.00 95.31 101 SER A C 1
ATOM 766 O O . SER A 1 101 ? 15.270 -4.845 -17.305 1.00 95.31 101 SER A O 1
ATOM 768 N N . ILE A 1 102 ? 13.381 -5.946 -17.719 1.00 93.94 102 ILE A N 1
ATOM 769 C CA . ILE A 1 102 ? 12.941 -5.837 -16.318 1.00 93.94 102 ILE A CA 1
ATOM 770 C C . ILE A 1 102 ? 13.856 -6.630 -15.370 1.00 93.94 102 ILE A C 1
ATOM 772 O O . ILE A 1 102 ? 14.049 -6.223 -14.228 1.00 93.94 102 ILE A O 1
ATOM 776 N N . ALA A 1 103 ? 14.484 -7.709 -15.848 1.00 93.06 103 ALA A N 1
ATOM 777 C CA . ALA A 1 103 ? 15.396 -8.542 -15.067 1.00 93.06 103 ALA A CA 1
ATOM 778 C C . ALA A 1 103 ? 16.686 -7.806 -14.659 1.00 93.06 103 ALA A C 1
ATOM 780 O O . ALA A 1 103 ? 17.184 -8.038 -13.558 1.00 93.06 103 ALA A O 1
ATOM 781 N N . SER A 1 104 ? 17.196 -6.869 -15.476 1.00 94.50 104 SER A N 1
ATOM 782 C CA . SER A 1 104 ? 18.336 -6.024 -15.069 1.00 94.50 104 SER A CA 1
ATOM 783 C C . SER A 1 104 ? 17.971 -5.086 -13.912 1.00 94.50 104 SER A C 1
ATOM 785 O O . SER A 1 104 ? 18.823 -4.663 -13.132 1.00 94.50 104 SER A O 1
ATOM 787 N N . VAL A 1 105 ? 16.682 -4.767 -13.784 1.00 94.69 105 VAL A N 1
ATOM 788 C CA . VAL A 1 105 ? 16.142 -3.843 -12.790 1.00 94.69 105 VAL A CA 1
ATOM 789 C C . VAL A 1 105 ? 15.655 -4.564 -11.535 1.00 94.69 105 VAL A C 1
ATOM 791 O O . VAL A 1 105 ? 15.801 -4.029 -10.430 1.00 94.69 105 VAL A O 1
ATOM 794 N N . PHE A 1 106 ? 15.078 -5.749 -11.704 1.00 95.31 106 PHE A N 1
ATOM 795 C CA . PHE A 1 106 ? 14.539 -6.631 -10.679 1.00 95.31 106 PHE A CA 1
ATOM 796 C C . PHE A 1 106 ? 14.912 -8.087 -11.012 1.00 95.31 106 PHE A C 1
ATOM 798 O O . PHE A 1 106 ? 14.130 -8.798 -11.645 1.00 95.31 106 PHE A O 1
ATOM 805 N N . PRO A 1 107 ? 16.077 -8.568 -10.542 1.00 94.56 107 PRO A N 1
ATOM 806 C CA . PRO A 1 107 ? 16.570 -9.909 -10.876 1.00 94.56 107 PRO A CA 1
ATOM 807 C C . PRO A 1 107 ? 15.637 -11.055 -10.466 1.00 94.56 107 PRO A C 1
ATOM 809 O O . PRO A 1 107 ? 15.653 -12.115 -11.079 1.00 94.56 107 PRO A O 1
ATOM 812 N N . HIS A 1 108 ? 14.773 -10.844 -9.468 1.00 91.62 108 HIS A N 1
ATOM 813 C CA . HIS A 1 108 ? 13.782 -11.840 -9.045 1.00 91.62 108 HIS A CA 1
ATOM 814 C C . HIS A 1 108 ? 12.712 -12.151 -10.112 1.00 91.62 108 HIS A C 1
ATOM 816 O O . HIS A 1 108 ? 11.963 -13.109 -9.947 1.00 91.62 108 HIS A O 1
ATOM 822 N N . LEU A 1 109 ? 12.637 -11.367 -11.195 1.00 91.31 109 LEU A N 1
ATOM 823 C CA . LEU A 1 109 ? 11.722 -11.572 -12.324 1.00 91.31 109 LEU A CA 1
ATOM 824 C C . LEU A 1 109 ? 12.393 -12.258 -13.531 1.00 91.31 109 LEU A C 1
ATOM 826 O O . LEU A 1 109 ? 11.782 -12.356 -14.589 1.00 91.31 109 LEU A O 1
ATOM 830 N N . VAL A 1 110 ? 13.634 -12.747 -13.395 1.00 89.62 110 VAL A N 1
ATOM 831 C CA . VAL A 1 110 ? 14.428 -13.321 -14.503 1.00 89.62 110 VAL A CA 1
ATOM 832 C C . VAL A 1 110 ? 13.798 -14.550 -15.169 1.00 89.62 110 VAL A C 1
ATOM 834 O O . VAL A 1 110 ? 14.067 -14.824 -1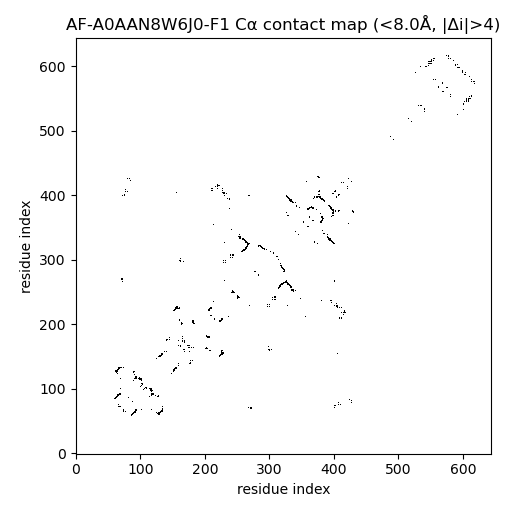6.332 1.00 89.62 110 VAL A O 1
ATOM 837 N N . THR A 1 111 ? 12.954 -15.294 -14.454 1.00 86.06 111 THR A N 1
ATOM 838 C CA . THR A 1 111 ? 12.299 -16.501 -14.986 1.00 86.06 111 THR A CA 1
ATOM 839 C C . THR A 1 111 ? 11.129 -16.191 -15.917 1.00 86.06 111 THR A C 1
ATOM 841 O O . THR A 1 111 ? 10.576 -17.104 -16.525 1.00 86.06 111 THR A O 1
ATOM 844 N N . GLN A 1 112 ? 10.737 -14.920 -16.027 1.00 85.25 112 GLN A N 1
ATOM 845 C CA . GLN A 1 112 ? 9.624 -14.479 -16.855 1.00 85.25 112 GLN A CA 1
ATOM 846 C C . GLN A 1 112 ? 10.134 -14.030 -18.225 1.00 85.25 112 GLN A C 1
ATOM 848 O O . GLN A 1 112 ? 11.036 -13.198 -18.322 1.00 85.25 112 GLN A O 1
ATOM 853 N N . ASN A 1 113 ? 9.525 -14.543 -19.294 1.00 87.38 113 ASN A N 1
ATOM 854 C CA . ASN A 1 113 ? 9.791 -14.059 -20.644 1.00 87.38 113 ASN A CA 1
ATOM 855 C C . ASN A 1 113 ? 8.960 -12.794 -20.901 1.00 87.38 113 ASN A C 1
ATOM 857 O O . ASN A 1 113 ? 7.773 -12.884 -21.210 1.00 87.38 113 ASN A O 1
ATOM 861 N N . LEU A 1 114 ? 9.569 -11.623 -20.708 1.00 91.62 114 LEU A N 1
ATOM 862 C CA . LEU A 1 114 ? 8.895 -10.324 -20.742 1.00 91.62 114 LEU A CA 1
ATOM 863 C C . LEU A 1 114 ? 9.547 -9.388 -21.769 1.00 91.62 114 LEU A C 1
ATOM 865 O O . LEU A 1 114 ? 10.764 -9.458 -21.960 1.00 91.62 114 LEU A O 1
ATOM 869 N N . PRO A 1 115 ? 8.775 -8.486 -22.405 1.00 92.94 115 PRO A N 1
ATOM 870 C CA . PRO A 1 115 ? 9.330 -7.510 -23.338 1.00 92.94 115 PRO A CA 1
ATOM 871 C C . PRO A 1 115 ? 10.308 -6.556 -22.638 1.00 92.94 115 PRO A C 1
ATOM 873 O O . PRO A 1 115 ? 10.222 -6.317 -21.433 1.00 92.94 115 PRO A O 1
ATOM 876 N N . ASN A 1 116 ? 11.233 -5.961 -23.393 1.00 95.62 116 ASN A N 1
ATOM 877 C CA . ASN A 1 116 ? 12.054 -4.875 -22.856 1.00 95.62 116 ASN A CA 1
ATOM 878 C C . ASN A 1 116 ? 11.184 -3.651 -22.546 1.00 95.62 116 ASN A C 1
ATOM 880 O O . ASN A 1 116 ? 10.175 -3.404 -23.207 1.00 95.62 116 ASN A O 1
ATOM 884 N N . MET A 1 117 ? 11.584 -2.875 -21.539 1.00 96.88 117 MET A N 1
ATOM 885 C CA . MET A 1 117 ? 10.886 -1.637 -21.208 1.00 96.88 117 MET A CA 1
ATOM 886 C C . MET A 1 117 ? 11.164 -0.580 -22.276 1.00 96.88 117 MET A C 1
ATOM 888 O O . MET A 1 117 ? 12.309 -0.409 -22.685 1.00 96.88 117 MET A O 1
ATOM 892 N N . VAL A 1 118 ? 10.148 0.177 -22.677 1.00 97.31 118 VAL A N 1
ATOM 893 C CA . VAL A 1 118 ? 10.278 1.314 -23.608 1.00 97.31 118 VAL A CA 1
ATOM 894 C C . VAL A 1 118 ? 9.926 2.632 -22.918 1.00 97.31 118 VAL A C 1
ATOM 896 O O . VAL A 1 118 ? 9.360 2.634 -21.823 1.00 97.31 118 VAL A O 1
ATOM 899 N N . ALA A 1 119 ? 10.266 3.770 -23.521 1.00 95.62 119 ALA A N 1
ATOM 900 C CA . ALA A 1 119 ? 9.763 5.049 -23.027 1.00 95.62 119 ALA A CA 1
ATOM 901 C C . ALA A 1 119 ? 8.262 5.165 -23.340 1.00 95.62 119 ALA A C 1
ATOM 903 O O . ALA A 1 119 ? 7.808 4.689 -24.376 1.00 95.62 119 ALA A O 1
ATOM 904 N N . VAL A 1 120 ? 7.483 5.816 -22.468 1.00 93.50 120 VAL A N 1
ATOM 905 C CA . VAL A 1 120 ? 6.018 5.942 -22.644 1.00 93.50 120 VAL A CA 1
ATOM 906 C C . VAL A 1 120 ? 5.651 6.608 -23.974 1.00 93.50 120 VAL A C 1
ATOM 908 O O . VAL A 1 120 ? 4.708 6.182 -24.625 1.00 93.50 120 VAL A O 1
ATOM 911 N N . LYS A 1 121 ? 6.417 7.619 -24.396 1.00 92.88 121 LYS A N 1
ATOM 912 C CA . LYS A 1 121 ? 6.219 8.325 -25.673 1.00 92.88 121 LYS A CA 1
ATOM 913 C C . LYS A 1 121 ? 6.411 7.440 -26.914 1.00 92.88 121 LYS A C 1
ATOM 915 O O . LYS A 1 121 ? 5.864 7.755 -27.961 1.00 92.88 121 LYS A O 1
ATOM 920 N N . ASP A 1 122 ? 7.179 6.360 -26.778 1.00 94.44 122 ASP A N 1
ATOM 921 C CA . ASP A 1 122 ? 7.518 5.430 -27.859 1.00 94.44 122 ASP A CA 1
ATOM 922 C C . ASP A 1 122 ? 6.681 4.137 -27.754 1.00 94.44 122 ASP A C 1
ATOM 924 O O . ASP A 1 122 ? 6.931 3.165 -28.465 1.00 94.44 122 ASP A O 1
ATOM 928 N N . ALA A 1 123 ? 5.714 4.090 -26.829 1.00 95.31 123 ALA A N 1
ATOM 929 C CA . ALA A 1 123 ? 4.879 2.924 -26.596 1.00 95.31 123 ALA A CA 1
ATOM 930 C C . ALA A 1 123 ? 3.761 2.813 -27.642 1.00 95.31 123 ALA A C 1
ATOM 932 O O . ALA A 1 123 ? 3.013 3.763 -27.871 1.00 95.31 123 ALA A O 1
ATOM 933 N N . ASP A 1 124 ? 3.605 1.620 -28.218 1.00 94.81 124 ASP A N 1
ATOM 934 C CA . ASP A 1 124 ? 2.480 1.284 -29.090 1.00 94.81 124 ASP A CA 1
ATOM 935 C C . ASP A 1 124 ? 1.384 0.548 -28.304 1.00 94.81 124 ASP A C 1
ATOM 937 O O . ASP A 1 124 ? 1.620 -0.490 -27.682 1.00 94.81 124 ASP A O 1
ATOM 941 N N . PHE A 1 125 ? 0.169 1.092 -28.353 1.00 95.88 125 PHE A N 1
ATOM 942 C CA . PHE A 1 125 ? -1.017 0.568 -27.674 1.00 95.88 125 PHE A CA 1
ATOM 943 C C . PHE A 1 125 ? -1.972 -0.189 -28.611 1.00 95.88 125 PHE A C 1
ATOM 945 O O . PHE A 1 125 ? -3.022 -0.648 -28.161 1.00 95.88 125 PHE A O 1
ATOM 952 N N . SER A 1 126 ? -1.630 -0.336 -29.897 1.00 93.31 126 SER A N 1
ATOM 953 C CA . SER A 1 126 ? -2.452 -1.033 -30.901 1.00 93.31 126 SER A CA 1
ATOM 954 C C . SER A 1 126 ? -2.782 -2.479 -30.504 1.00 93.31 126 SER A C 1
ATOM 956 O O . SER A 1 126 ? -3.875 -2.978 -30.767 1.00 93.31 126 SER A O 1
ATOM 958 N N . ASN A 1 127 ? -1.849 -3.133 -29.806 1.00 91.25 127 ASN A N 1
ATOM 959 C CA . ASN A 1 127 ? -1.954 -4.509 -29.332 1.00 91.25 127 ASN A CA 1
ATOM 960 C C . ASN A 1 127 ? -2.065 -4.618 -27.804 1.00 91.25 127 ASN A C 1
ATOM 962 O O . ASN A 1 127 ? -1.579 -5.578 -27.201 1.00 91.25 127 ASN A O 1
ATOM 966 N N . VAL A 1 128 ? -2.688 -3.624 -27.176 1.00 97.31 128 VAL A N 1
ATOM 967 C CA . VAL A 1 128 ? -2.945 -3.582 -25.735 1.00 97.31 128 VAL A CA 1
ATOM 968 C C . VAL A 1 128 ? -4.446 -3.420 -25.513 1.00 97.31 128 VAL A C 1
ATOM 970 O O . VAL A 1 128 ? -5.093 -2.620 -26.188 1.00 97.31 128 VAL A O 1
ATOM 973 N N . ASP A 1 129 ? -4.989 -4.185 -24.568 1.00 97.94 129 ASP A N 1
ATOM 974 C CA . ASP A 1 129 ? -6.413 -4.184 -24.216 1.00 97.94 129 ASP A CA 1
ATOM 975 C C . ASP A 1 129 ? -6.661 -3.413 -22.908 1.00 97.94 129 ASP A C 1
ATOM 977 O O . ASP A 1 129 ? -7.666 -2.715 -22.756 1.00 97.94 129 ASP A O 1
ATOM 981 N N . ALA A 1 130 ? -5.717 -3.499 -21.964 1.00 98.25 130 ALA A N 1
ATOM 982 C CA . ALA A 1 130 ? -5.779 -2.784 -20.697 1.00 98.25 130 ALA A CA 1
ATOM 983 C C . ALA A 1 130 ? -4.398 -2.346 -20.200 1.00 98.25 130 ALA A C 1
ATOM 985 O O . ALA A 1 130 ? -3.378 -2.954 -20.533 1.00 98.25 130 ALA A O 1
ATOM 986 N N . VAL A 1 131 ? -4.362 -1.301 -19.373 1.00 98.38 131 VAL A N 1
ATOM 987 C CA . VAL A 1 131 ? -3.120 -0.766 -18.809 1.00 98.38 131 VAL A CA 1
ATOM 988 C C . VAL A 1 131 ? -3.191 -0.546 -17.301 1.00 98.38 131 VAL A C 1
ATOM 990 O O . VAL A 1 131 ? -4.200 -0.088 -16.763 1.00 98.38 131 VAL A O 1
ATOM 993 N N . PHE A 1 132 ? -2.069 -0.817 -16.639 1.00 98.62 132 PHE A N 1
ATOM 994 C CA . PHE A 1 132 ? -1.786 -0.368 -15.280 1.00 98.62 132 PHE A CA 1
ATOM 995 C C . PHE A 1 132 ? -0.869 0.852 -15.326 1.00 98.62 132 PHE A C 1
ATOM 997 O O . PHE A 1 132 ? 0.230 0.771 -15.879 1.00 98.62 132 PHE A O 1
ATOM 1004 N N . CYS A 1 133 ? -1.278 1.960 -14.710 1.00 97.88 133 CYS A N 1
ATOM 1005 C CA . CYS A 1 133 ? -0.437 3.148 -14.579 1.00 97.88 133 CYS A CA 1
ATOM 1006 C C . CYS A 1 133 ? 0.223 3.175 -13.195 1.00 97.88 133 CYS A C 1
ATOM 1008 O O . CYS A 1 133 ? -0.397 3.512 -12.194 1.00 97.88 133 CYS A O 1
ATOM 1010 N N . CYS A 1 134 ? 1.500 2.806 -13.128 1.00 96.31 134 CYS A N 1
ATOM 1011 C CA . CYS A 1 134 ? 2.335 2.796 -11.922 1.00 96.31 134 CYS A CA 1
ATOM 1012 C C . CYS A 1 134 ? 3.299 3.995 -11.899 1.00 96.31 134 CYS A C 1
ATOM 1014 O O . CYS A 1 134 ? 4.489 3.854 -11.601 1.00 96.31 134 CYS A O 1
ATOM 1016 N N . LEU A 1 135 ? 2.793 5.169 -12.271 1.00 89.69 135 LEU A N 1
ATOM 1017 C CA . LEU A 1 135 ? 3.582 6.378 -12.480 1.00 89.69 135 LEU A CA 1
ATOM 1018 C C . LEU A 1 135 ? 3.525 7.318 -11.261 1.00 89.69 135 LEU A C 1
ATOM 1020 O O . LEU A 1 135 ? 2.619 7.209 -10.430 1.00 89.69 135 LEU A O 1
ATOM 1024 N N . PRO A 1 136 ? 4.495 8.238 -11.113 1.00 83.56 136 PRO A N 1
ATOM 1025 C CA . PRO A 1 136 ? 4.425 9.286 -10.100 1.00 83.56 136 PRO A CA 1
ATOM 1026 C C . PRO A 1 136 ? 3.204 10.197 -10.297 1.00 83.56 136 PRO A C 1
ATOM 1028 O O . PRO A 1 136 ? 2.817 10.483 -11.431 1.00 83.56 136 PRO A O 1
ATOM 1031 N N . HIS A 1 137 ? 2.656 10.718 -9.195 1.00 80.06 137 HIS A N 1
ATOM 1032 C CA . HIS A 1 137 ? 1.577 11.712 -9.246 1.00 80.06 137 HIS A CA 1
ATOM 1033 C C . HIS A 1 137 ? 1.956 12.917 -10.130 1.00 80.06 137 HIS A C 1
ATOM 1035 O O . HIS A 1 137 ? 3.125 13.304 -10.212 1.00 80.06 137 HIS A O 1
ATOM 1041 N N . GLY A 1 138 ? 0.968 13.515 -10.787 1.00 78.25 138 GLY A N 1
ATOM 1042 C CA . GLY A 1 138 ? 1.111 14.632 -11.720 1.00 78.25 138 GLY A CA 1
ATOM 1043 C C . GLY A 1 138 ? 1.542 14.236 -13.135 1.00 78.25 138 GLY A C 1
ATOM 1044 O O . GLY A 1 138 ? 1.258 14.977 -14.071 1.00 78.25 138 GLY A O 1
ATOM 1045 N N . THR A 1 139 ? 2.192 13.082 -13.328 1.00 83.50 139 THR A N 1
ATOM 1046 C CA . THR A 1 139 ? 2.547 12.599 -14.681 1.00 83.50 139 THR A CA 1
ATOM 1047 C C . THR A 1 139 ? 1.411 11.819 -15.333 1.00 83.50 139 THR A C 1
ATOM 1049 O O . THR A 1 139 ? 1.258 11.829 -16.555 1.00 83.50 139 THR A O 1
ATOM 1052 N N . THR A 1 140 ? 0.587 11.158 -14.521 1.00 85.56 140 THR A N 1
ATOM 1053 C CA . THR A 1 140 ? -0.419 10.214 -14.997 1.00 85.56 140 THR A CA 1
ATOM 1054 C C . THR A 1 140 ? -1.581 10.914 -15.694 1.00 85.56 140 THR A C 1
ATOM 1056 O O . THR A 1 140 ? -2.124 10.368 -16.649 1.00 85.56 140 THR A O 1
ATOM 1059 N N . GLN A 1 141 ? -1.928 12.135 -15.274 1.00 89.06 141 GLN A N 1
ATOM 1060 C CA . GLN A 1 141 ? -3.034 12.926 -15.837 1.00 89.06 141 GLN A CA 1
ATOM 1061 C C . GLN A 1 141 ? -2.908 13.131 -17.348 1.00 89.06 141 GLN A C 1
ATOM 1063 O O . GLN A 1 141 ? -3.821 12.797 -18.102 1.00 89.06 141 GLN A O 1
ATOM 1068 N N . GLU A 1 142 ? -1.766 13.655 -17.795 1.00 88.44 142 GLU A N 1
ATOM 1069 C CA . GLU A 1 142 ? -1.515 13.940 -19.212 1.00 88.44 142 GLU A CA 1
ATOM 1070 C C . GLU A 1 142 ? -1.384 12.652 -20.026 1.00 88.44 142 GLU A C 1
ATOM 1072 O O . GLU A 1 142 ? -1.920 12.555 -21.130 1.00 88.44 142 GLU A O 1
ATOM 1077 N N . ILE A 1 143 ? -0.727 11.637 -19.456 1.00 91.31 143 ILE A N 1
ATOM 1078 C CA . ILE A 1 143 ? -0.554 10.341 -20.114 1.00 91.31 143 ILE A CA 1
ATOM 1079 C C . ILE A 1 143 ? -1.915 9.683 -20.336 1.00 91.31 143 ILE A C 1
ATOM 1081 O O . ILE A 1 143 ? -2.234 9.332 -21.467 1.00 91.31 143 ILE A O 1
ATOM 1085 N N . ILE A 1 144 ? -2.748 9.572 -19.296 1.00 92.31 144 ILE A N 1
ATOM 1086 C CA . ILE A 1 144 ? -4.076 8.951 -19.389 1.00 92.31 144 ILE A CA 1
ATOM 1087 C C . ILE A 1 144 ? -4.984 9.715 -20.354 1.00 92.31 144 ILE A C 1
ATOM 1089 O O . ILE A 1 144 ? -5.736 9.085 -21.098 1.00 92.31 144 ILE A O 1
ATOM 1093 N N . LYS A 1 145 ? -4.880 11.047 -20.403 1.00 90.38 145 LYS A N 1
ATOM 1094 C CA . LYS A 1 145 ? -5.596 11.878 -21.380 1.00 90.38 145 LYS A CA 1
ATOM 1095 C C . LYS A 1 145 ? -5.226 11.562 -22.826 1.00 90.38 145 LYS A C 1
ATOM 1097 O O . LYS A 1 145 ? -6.099 11.614 -23.689 1.00 90.38 145 LYS A O 1
ATOM 1102 N N . GLY A 1 146 ? -3.967 11.218 -23.085 1.00 89.81 146 GLY A N 1
ATOM 1103 C CA . GLY A 1 146 ? -3.484 10.826 -24.409 1.00 89.81 146 GLY A CA 1
ATOM 1104 C C . GLY A 1 146 ? -3.718 9.356 -24.776 1.00 89.81 146 GLY A C 1
ATOM 1105 O O . GLY A 1 146 ? -3.486 8.985 -25.925 1.00 89.81 146 GLY A O 1
ATOM 1106 N N . LEU A 1 147 ? -4.157 8.506 -23.839 1.00 93.62 147 LEU A N 1
ATOM 1107 C CA . LEU A 1 147 ? -4.332 7.078 -24.106 1.00 93.62 147 LEU A CA 1
ATOM 1108 C C . LEU A 1 147 ? -5.556 6.792 -25.000 1.00 93.62 147 LEU A C 1
ATOM 1110 O O . LEU A 1 147 ? -6.602 7.433 -24.850 1.00 93.62 147 LEU A O 1
ATOM 1114 N N . PRO A 1 148 ? -5.478 5.777 -25.884 1.00 93.88 148 PRO A N 1
ATOM 1115 C CA . PRO A 1 148 ? -6.610 5.350 -26.700 1.00 93.88 148 PRO A CA 1
ATOM 1116 C C . PRO A 1 148 ? -7.867 5.014 -25.886 1.00 93.88 148 PRO A C 1
ATOM 1118 O O . PRO A 1 148 ? -7.810 4.369 -24.838 1.00 93.88 148 PRO A O 1
ATOM 1121 N N . ARG A 1 149 ? -9.038 5.402 -26.409 1.00 90.69 149 ARG A N 1
ATOM 1122 C CA . ARG A 1 149 ? -10.335 5.231 -25.729 1.00 90.69 149 ARG A CA 1
ATOM 1123 C C . ARG A 1 149 ? -10.781 3.775 -25.574 1.00 90.69 149 ARG A C 1
ATOM 1125 O O . ARG A 1 149 ? -11.635 3.519 -24.733 1.00 90.69 149 ARG A O 1
ATOM 1132 N N . HIS A 1 150 ? -10.237 2.833 -26.347 1.00 92.06 150 HIS A N 1
ATOM 1133 C CA . HIS A 1 150 ? -10.578 1.410 -26.215 1.00 92.06 150 HIS A CA 1
ATOM 1134 C C . HIS A 1 150 ? -9.944 0.753 -24.983 1.00 92.06 150 HIS A C 1
ATOM 1136 O O . HIS A 1 150 ? -10.428 -0.285 -24.542 1.00 92.06 150 HIS A O 1
ATOM 1142 N N . LEU A 1 151 ? -8.889 1.351 -24.418 1.00 96.44 151 LEU A N 1
ATOM 1143 C CA . LEU A 1 151 ? -8.179 0.787 -23.276 1.00 96.44 151 LEU A CA 1
ATOM 1144 C C . LEU A 1 151 ? -9.002 0.894 -21.991 1.00 96.44 151 LEU A C 1
ATOM 1146 O O . LEU A 1 151 ? -9.494 1.973 -21.632 1.00 96.44 151 LEU A O 1
ATOM 1150 N N . LYS A 1 152 ? -9.047 -0.214 -21.246 1.00 97.62 152 LYS A N 1
ATOM 1151 C CA . LYS A 1 152 ? -9.347 -0.198 -19.810 1.00 97.62 152 LYS A CA 1
ATOM 1152 C C . LYS A 1 152 ? -8.106 0.258 -19.040 1.00 97.62 152 LYS A C 1
ATOM 1154 O O . LYS A 1 152 ? -6.995 -0.181 -19.330 1.00 97.62 152 LYS A O 1
ATOM 1159 N N . ILE A 1 153 ? -8.277 1.147 -18.071 1.00 98.31 153 ILE A N 1
ATOM 1160 C CA . ILE A 1 153 ? -7.171 1.803 -17.368 1.00 98.31 153 ILE A CA 1
ATOM 1161 C C . ILE A 1 153 ? -7.371 1.641 -15.868 1.00 98.31 153 ILE A C 1
ATOM 1163 O O . ILE A 1 153 ? -8.415 2.020 -15.342 1.00 98.31 153 ILE A O 1
ATOM 1167 N N . VAL A 1 154 ? -6.351 1.139 -15.178 1.00 98.50 154 VAL A N 1
ATOM 1168 C CA . VAL A 1 154 ? -6.276 1.175 -13.715 1.00 98.50 154 VAL A CA 1
ATOM 1169 C C . VAL A 1 154 ? -5.080 2.033 -13.319 1.00 98.50 154 VAL A C 1
ATOM 1171 O O . VAL A 1 154 ? -3.927 1.645 -13.517 1.00 98.50 154 VAL A O 1
ATOM 1174 N N . ASP A 1 155 ? -5.353 3.217 -12.780 1.00 98.06 155 ASP A N 1
ATOM 1175 C CA . ASP A 1 155 ? -4.331 4.141 -12.298 1.00 98.06 155 ASP A CA 1
ATOM 1176 C C . ASP A 1 155 ? -4.000 3.877 -10.830 1.00 98.06 155 ASP A C 1
ATOM 1178 O O . ASP A 1 155 ? -4.871 3.968 -9.973 1.00 98.06 155 ASP A O 1
ATOM 1182 N N . LEU A 1 156 ? -2.740 3.561 -10.528 1.00 98.06 156 LEU A N 1
ATOM 1183 C CA . LEU A 1 156 ? -2.261 3.373 -9.158 1.00 98.06 156 LEU A CA 1
ATOM 1184 C C . LEU A 1 156 ? -1.779 4.684 -8.523 1.00 98.06 156 LEU A C 1
ATOM 1186 O O . LEU A 1 156 ? -1.491 4.706 -7.322 1.00 98.06 156 LEU A O 1
ATOM 1190 N N . SER A 1 157 ? -1.675 5.764 -9.300 1.00 95.56 157 SER A N 1
ATOM 1191 C CA . SER A 1 157 ? -1.384 7.098 -8.789 1.00 95.56 157 SER A CA 1
ATOM 1192 C C . SER A 1 157 ? -2.581 7.670 -8.015 1.00 95.56 157 SER A C 1
ATOM 1194 O O . SER A 1 157 ? -3.621 7.026 -7.870 1.00 95.56 157 SER A O 1
ATOM 1196 N N . ALA A 1 158 ? -2.419 8.868 -7.454 1.00 94.12 158 ALA A N 1
ATOM 1197 C CA . ALA A 1 158 ? -3.496 9.547 -6.740 1.00 94.12 158 ALA A CA 1
ATOM 1198 C C . ALA A 1 158 ? -4.266 10.560 -7.599 1.00 94.12 158 ALA A C 1
ATOM 1200 O O . ALA A 1 158 ? -5.225 11.159 -7.121 1.00 94.12 158 ALA A O 1
ATOM 1201 N N . ASP A 1 159 ? -3.853 10.744 -8.854 1.00 93.00 159 ASP A N 1
ATOM 1202 C CA . ASP A 1 159 ? -4.290 11.857 -9.692 1.00 93.00 159 ASP A CA 1
ATOM 1203 C C . ASP A 1 159 ? -5.798 11.858 -9.961 1.00 93.00 159 ASP A C 1
ATOM 1205 O O . ASP A 1 159 ? -6.391 12.924 -10.068 1.00 93.00 159 ASP A O 1
ATOM 1209 N N . PHE A 1 160 ? -6.418 10.677 -10.011 1.00 94.06 160 PHE A N 1
ATOM 1210 C CA . PHE A 1 160 ? -7.849 10.509 -10.262 1.00 94.06 160 PHE A CA 1
ATOM 1211 C C . PHE A 1 160 ? -8.645 10.020 -9.043 1.00 94.06 160 PHE A C 1
ATOM 1213 O O . PHE A 1 160 ? -9.754 9.529 -9.221 1.00 94.06 160 PHE A O 1
ATOM 1220 N N . ARG A 1 161 ? -8.105 10.091 -7.818 1.00 94.81 161 ARG A N 1
ATOM 1221 C CA . ARG A 1 161 ? -8.809 9.582 -6.621 1.00 94.81 161 ARG A CA 1
ATOM 1222 C C . ARG A 1 161 ? -9.774 10.591 -6.001 1.00 94.81 161 ARG A C 1
ATOM 1224 O O . ARG A 1 161 ? -10.836 10.198 -5.521 1.00 94.81 161 ARG A O 1
ATOM 1231 N N . LEU A 1 162 ? -9.378 11.863 -5.966 1.00 92.69 162 LEU A N 1
ATOM 1232 C CA . LEU A 1 162 ? -10.197 12.945 -5.426 1.00 92.69 162 LEU A CA 1
ATOM 1233 C C . LEU A 1 162 ? -11.128 13.457 -6.518 1.00 92.69 162 LEU A C 1
ATOM 1235 O O . LEU A 1 162 ? -10.676 13.781 -7.616 1.00 92.69 162 LEU A O 1
ATOM 1239 N N . ARG A 1 163 ? -12.424 13.505 -6.208 1.00 87.50 163 ARG A N 1
ATOM 1240 C CA . ARG A 1 163 ? -13.454 13.942 -7.151 1.00 87.50 163 ARG A CA 1
ATOM 1241 C C . ARG A 1 163 ? -13.582 15.453 -7.189 1.00 87.50 163 ARG A C 1
ATOM 1243 O O . ARG A 1 163 ? -13.945 15.982 -8.235 1.00 87.50 163 ARG A O 1
ATOM 1250 N N . ASP A 1 164 ? -13.312 16.115 -6.066 1.00 87.12 164 ASP A N 1
ATOM 1251 C CA . ASP A 1 164 ? -13.239 17.566 -5.988 1.00 87.12 164 ASP A CA 1
ATOM 1252 C C . ASP A 1 164 ? -11.865 18.037 -6.482 1.00 87.12 164 ASP A C 1
ATOM 1254 O O . ASP A 1 164 ? -10.821 17.771 -5.881 1.00 87.12 164 ASP A O 1
ATOM 1258 N N . ILE A 1 165 ? -11.876 18.754 -7.604 1.00 85.38 165 ILE A N 1
ATOM 1259 C CA . ILE A 1 165 ? -10.666 19.312 -8.210 1.00 85.38 165 ILE A CA 1
ATOM 1260 C C . ILE A 1 165 ? -9.994 20.321 -7.281 1.00 85.38 165 ILE A C 1
ATOM 1262 O O . ILE A 1 165 ? -8.768 20.348 -7.209 1.00 85.38 165 ILE A O 1
ATOM 1266 N N . SER A 1 166 ? -10.767 21.134 -6.561 1.00 88.06 166 SER A N 1
ATOM 1267 C CA . SER A 1 166 ? -10.204 22.137 -5.655 1.00 88.06 166 SER A CA 1
ATOM 1268 C C . SER A 1 166 ? -9.469 21.483 -4.484 1.00 88.06 166 SER A C 1
ATOM 1270 O O . SER A 1 166 ? -8.385 21.926 -4.106 1.00 88.06 166 SER A O 1
ATOM 1272 N N . GLU A 1 167 ? -9.987 20.357 -3.991 1.00 90.50 167 GLU A N 1
ATOM 1273 C CA . GLU A 1 167 ? -9.325 19.552 -2.967 1.00 90.50 167 GLU A CA 1
ATOM 1274 C C . GLU A 1 167 ? -8.054 18.884 -3.523 1.00 90.50 167 GLU A C 1
ATOM 1276 O O . GLU A 1 167 ? -7.009 18.886 -2.867 1.00 90.50 167 GLU A O 1
ATOM 1281 N N . TYR A 1 168 ? -8.070 18.390 -4.769 1.00 91.00 168 TYR A N 1
ATOM 1282 C CA . TYR A 1 168 ? -6.837 17.937 -5.427 1.00 91.00 168 TYR A CA 1
ATOM 1283 C C . TYR A 1 168 ? -5.779 19.048 -5.470 1.00 91.00 168 TYR A C 1
ATOM 1285 O O . TYR A 1 168 ? -4.629 18.823 -5.084 1.00 91.00 168 TYR A O 1
ATOM 1293 N N . GLU A 1 169 ? -6.155 20.251 -5.901 1.00 91.88 169 GLU A N 1
ATOM 1294 C CA . GLU A 1 169 ? -5.239 21.389 -5.995 1.00 91.88 169 GLU A CA 1
ATOM 1295 C C . GLU A 1 169 ? -4.645 21.768 -4.636 1.00 91.88 169 GLU A C 1
ATOM 1297 O O . GLU A 1 169 ? -3.428 21.956 -4.538 1.00 91.88 169 GLU A O 1
ATOM 1302 N N . GLU A 1 170 ? -5.465 21.800 -3.582 1.00 93.69 170 GLU A N 1
ATOM 1303 C CA . GLU A 1 170 ? -5.018 22.099 -2.220 1.00 93.69 170 GLU A CA 1
ATOM 1304 C C . GLU A 1 170 ? -3.969 21.089 -1.726 1.00 93.69 170 GLU A C 1
ATOM 1306 O O . GLU A 1 170 ? -2.923 21.463 -1.186 1.00 93.69 170 GLU A O 1
ATOM 1311 N N . TRP A 1 171 ? -4.227 19.792 -1.909 1.00 95.00 171 TRP A N 1
ATOM 1312 C CA . TRP A 1 171 ? -3.413 18.732 -1.308 1.00 95.00 171 TRP A CA 1
ATOM 1313 C C . TRP A 1 171 ? -2.203 18.315 -2.155 1.00 95.00 171 TRP A C 1
ATOM 1315 O O . TRP A 1 171 ? -1.193 17.823 -1.622 1.00 95.00 171 TRP A O 1
ATOM 1325 N N . TYR A 1 172 ? -2.271 18.515 -3.471 1.00 92.31 172 TYR A N 1
ATOM 1326 C CA . TYR A 1 172 ? -1.202 18.165 -4.408 1.00 92.31 172 TYR A CA 1
ATOM 1327 C C . TYR A 1 172 ? -0.403 19.378 -4.893 1.00 92.31 172 TYR A C 1
ATOM 1329 O O . TYR A 1 172 ? 0.685 19.182 -5.440 1.00 92.31 172 TYR A O 1
ATOM 1337 N N . GLY A 1 173 ? -0.862 20.602 -4.607 1.00 91.56 173 GLY A N 1
ATOM 1338 C CA . GLY A 1 173 ? -0.128 21.851 -4.838 1.00 91.56 173 GLY A CA 1
ATOM 1339 C C . GLY A 1 173 ? -0.027 22.254 -6.309 1.00 91.56 173 GLY A C 1
ATOM 1340 O O . GLY A 1 173 ? 0.883 22.992 -6.682 1.00 91.56 173 GLY A O 1
ATOM 1341 N N . GLN A 1 174 ? -0.905 21.722 -7.158 1.00 89.56 174 GLN A N 1
ATOM 1342 C CA . GLN A 1 174 ? -0.878 21.930 -8.603 1.00 89.56 174 GLN A CA 1
ATOM 1343 C C . GLN A 1 174 ? -2.274 21.733 -9.212 1.00 89.56 174 GLN A C 1
ATOM 1345 O O . GLN A 1 174 ? -2.981 20.824 -8.770 1.00 89.56 174 GLN A O 1
ATOM 1350 N N . PRO A 1 175 ? -2.640 22.508 -10.253 1.00 88.88 175 PRO A N 1
ATOM 1351 C CA . PRO A 1 175 ? -3.879 22.311 -10.996 1.00 88.88 175 PRO A CA 1
ATOM 1352 C C . PRO A 1 175 ? -4.036 20.894 -11.532 1.00 88.88 175 PRO A C 1
ATOM 1354 O O . PRO A 1 175 ? -3.065 20.298 -12.014 1.00 88.88 175 PRO A O 1
ATOM 1357 N N . HIS A 1 176 ? -5.263 20.374 -11.512 1.00 88.81 176 HIS A N 1
ATOM 1358 C CA . HIS A 1 176 ? -5.554 19.117 -12.191 1.00 88.81 176 HIS A CA 1
ATOM 1359 C C . HIS A 1 176 ? -5.489 19.321 -13.717 1.00 88.81 176 HIS A C 1
ATOM 1361 O O . HIS A 1 176 ? -6.183 20.174 -14.268 1.00 88.81 176 HIS A O 1
ATOM 1367 N N . ARG A 1 177 ? -4.658 18.546 -14.429 1.00 88.44 177 ARG A N 1
ATOM 1368 C CA . ARG A 1 177 ? -4.346 18.747 -15.865 1.00 88.44 177 ARG A CA 1
ATOM 1369 C C . ARG A 1 177 ? -5.234 17.974 -16.839 1.00 88.44 177 ARG A C 1
ATOM 1371 O O . ARG A 1 177 ? -5.172 18.193 -18.049 1.00 88.44 177 ARG A O 1
ATOM 1378 N N . ALA A 1 178 ? -6.068 17.081 -16.321 1.00 85.19 178 ALA A N 1
ATOM 1379 C CA . ALA A 1 178 ? -7.092 16.382 -17.094 1.00 85.19 178 ALA A CA 1
ATOM 1380 C C . ALA A 1 178 ? -8.483 16.572 -16.466 1.00 85.19 178 ALA A C 1
ATOM 1382 O O . ALA A 1 178 ? -9.151 15.583 -16.151 1.00 85.19 178 ALA A O 1
ATOM 1383 N N . PRO A 1 179 ? -8.907 17.826 -16.198 1.00 80.12 179 PRO A N 1
ATOM 1384 C CA . PRO A 1 179 ? -10.161 18.090 -15.512 1.00 80.12 179 PRO A CA 1
ATOM 1385 C C . PRO A 1 179 ? -11.339 17.535 -16.306 1.00 80.12 179 PRO A C 1
ATOM 1387 O O . PRO A 1 179 ? -12.274 17.082 -15.694 1.00 80.12 179 PRO A O 1
ATOM 1390 N N . GLU A 1 180 ? -11.301 17.451 -17.637 1.00 73.44 180 GLU A N 1
ATOM 1391 C CA . GLU A 1 180 ? -12.381 16.859 -18.445 1.00 73.44 180 GLU A CA 1
ATOM 1392 C C . GLU A 1 180 ? -12.563 15.339 -18.272 1.00 73.44 180 GLU A C 1
ATOM 1394 O O . GLU A 1 180 ? -13.661 14.822 -18.454 1.00 73.44 180 GLU A O 1
ATOM 1399 N N . LEU A 1 181 ? -11.518 14.606 -17.875 1.00 71.81 181 LEU A N 1
ATOM 1400 C CA . LEU A 1 181 ? -11.659 13.202 -17.448 1.00 71.81 181 LEU A CA 1
ATOM 1401 C C . LEU A 1 181 ? -12.225 13.110 -16.020 1.00 71.81 181 LEU A C 1
ATOM 1403 O O . LEU A 1 181 ? -12.612 12.040 -15.548 1.00 71.81 181 LEU A O 1
ATOM 1407 N N . GLN A 1 182 ? -12.297 14.259 -15.349 1.00 62.78 182 GLN A N 1
ATOM 1408 C CA . GLN A 1 182 ? -12.944 14.490 -14.068 1.00 62.78 182 GLN A CA 1
ATOM 1409 C C . GLN A 1 182 ? -14.182 15.410 -14.169 1.00 62.78 182 GLN A C 1
ATOM 1411 O O . GLN A 1 182 ? -14.758 15.735 -13.148 1.00 62.78 182 GLN A O 1
ATOM 1416 N N . VAL A 1 183 ? -14.635 15.866 -15.342 1.00 47.75 183 VAL A N 1
ATOM 1417 C CA . VAL A 1 183 ? -15.662 16.926 -15.455 1.00 47.75 183 VAL A CA 1
ATOM 1418 C C . VAL A 1 183 ? -16.371 16.837 -16.798 1.00 47.75 183 VAL A C 1
ATOM 1420 O O . VAL A 1 183 ? -15.732 16.777 -17.842 1.00 47.75 183 VAL A O 1
ATOM 1423 N N . ALA A 1 184 ? -17.697 16.984 -16.788 1.00 38.41 184 ALA A N 1
ATOM 1424 C CA . ALA A 1 184 ? -18.441 17.476 -17.950 1.00 38.41 184 ALA A CA 1
ATOM 1425 C C . ALA A 1 184 ? -18.909 18.925 -17.697 1.00 38.41 184 ALA A C 1
ATOM 1427 O O . ALA A 1 184 ? -19.252 19.248 -16.557 1.00 38.41 184 ALA A O 1
ATOM 1428 N N . PRO A 1 185 ? -18.963 19.805 -18.716 1.00 35.47 185 PRO A N 1
ATOM 1429 C CA . PRO A 1 185 ? -19.546 21.134 -18.562 1.00 35.47 185 PRO A CA 1
ATOM 1430 C C . PRO A 1 185 ? -21.047 21.013 -18.262 1.00 35.47 185 PRO A C 1
ATOM 1432 O O . PRO A 1 185 ? -21.777 20.357 -19.006 1.00 35.47 185 PRO A O 1
ATOM 1435 N N . LEU A 1 186 ? -21.522 21.646 -17.184 1.00 34.12 186 LEU A N 1
ATOM 1436 C CA . LEU A 1 186 ? -22.956 21.815 -16.957 1.00 34.12 186 LEU A CA 1
ATOM 1437 C C . LEU A 1 186 ? -23.454 23.015 -17.773 1.00 34.12 186 LEU A C 1
ATOM 1439 O O . LEU A 1 186 ? -22.822 24.073 -17.802 1.00 34.12 186 LEU A O 1
ATOM 1443 N N . PHE A 1 187 ? -24.575 22.807 -18.457 1.00 33.38 187 PHE A N 1
ATOM 1444 C CA . PHE A 1 187 ? -25.286 23.780 -19.275 1.00 33.38 187 PHE A CA 1
ATOM 1445 C C . PHE A 1 187 ? -25.466 25.139 -18.580 1.00 33.38 187 PHE A C 1
ATOM 1447 O O . PHE A 1 187 ? -25.796 25.222 -17.399 1.00 33.38 187 PHE A O 1
ATOM 1454 N N . SER A 1 188 ? -25.308 26.204 -19.368 1.00 30.31 188 SER A N 1
ATOM 1455 C CA . SER A 1 188 ? -25.778 27.552 -19.050 1.00 30.31 188 SER A CA 1
ATOM 1456 C C . SER A 1 188 ? -27.286 27.514 -18.798 1.00 30.31 188 SER A C 1
ATOM 1458 O O . SER A 1 188 ? -28.063 27.261 -19.717 1.00 30.31 188 SER A O 1
ATOM 1460 N N . VAL A 1 189 ? -27.701 27.804 -17.566 1.00 30.27 189 VAL A N 1
ATOM 1461 C CA . VAL A 1 189 ? -29.042 28.337 -17.321 1.00 30.27 189 VAL A CA 1
ATOM 1462 C C . VAL A 1 189 ? -28.967 29.816 -17.686 1.00 30.27 189 VAL A C 1
ATOM 1464 O O . VAL A 1 189 ? -28.236 30.584 -17.058 1.00 30.27 189 VAL A O 1
ATOM 1467 N N . ARG A 1 190 ? -29.637 30.191 -18.777 1.00 37.78 190 ARG A N 1
ATOM 1468 C CA . ARG A 1 190 ? -29.950 31.590 -19.066 1.00 37.78 190 ARG A CA 1
ATOM 1469 C C . ARG A 1 190 ? -31.029 32.061 -18.092 1.00 37.78 190 ARG A C 1
ATOM 1471 O O . ARG A 1 190 ? -31.920 31.296 -17.744 1.00 37.78 190 ARG A O 1
ATOM 1478 N N . ASP A 1 191 ? -30.919 33.339 -17.752 1.00 35.31 191 ASP A N 1
ATOM 1479 C CA . ASP A 1 191 ? -31.927 34.199 -17.134 1.00 35.31 191 ASP A CA 1
ATOM 1480 C C . ASP A 1 191 ? -32.191 34.012 -15.634 1.00 35.31 191 ASP A C 1
ATOM 1482 O O . ASP A 1 191 ? -33.014 33.222 -15.189 1.00 35.31 191 ASP A O 1
ATOM 1486 N N . THR A 1 192 ? -31.565 34.863 -14.820 1.00 31.50 192 THR A N 1
ATOM 1487 C CA . THR A 1 192 ? -32.237 36.055 -14.264 1.00 31.50 192 THR A CA 1
ATOM 1488 C C . THR A 1 192 ? -31.238 36.908 -13.480 1.00 31.50 192 THR A C 1
ATOM 1490 O O . THR A 1 192 ? -30.294 36.420 -12.864 1.00 31.50 192 THR A O 1
ATOM 1493 N N . ALA A 1 193 ? -31.410 38.224 -13.575 1.00 41.09 193 ALA A N 1
ATOM 1494 C CA . ALA A 1 193 ? -30.538 39.224 -12.985 1.00 41.09 193 ALA A CA 1
ATOM 1495 C C . ALA A 1 193 ? -30.622 39.217 -11.450 1.00 41.09 193 ALA A C 1
ATOM 1497 O O . ALA A 1 193 ? -31.507 39.845 -10.883 1.00 41.09 193 ALA A O 1
ATOM 1498 N N . GLN A 1 194 ? -29.678 38.554 -10.783 1.00 32.25 194 GLN A N 1
ATOM 1499 C CA . GLN A 1 194 ? -29.178 38.939 -9.460 1.00 32.25 194 GLN A CA 1
ATOM 1500 C C . GLN A 1 194 ? -27.898 38.160 -9.147 1.00 32.25 194 GLN A C 1
ATOM 1502 O O . GLN A 1 194 ? -27.814 36.951 -9.353 1.00 32.25 194 GLN A O 1
ATOM 1507 N N . ALA A 1 195 ? -26.883 38.893 -8.693 1.00 40.44 195 ALA A N 1
ATOM 1508 C CA . ALA A 1 195 ? -25.549 38.402 -8.381 1.00 40.44 195 ALA A CA 1
ATOM 1509 C C . ALA A 1 195 ? -25.589 37.092 -7.575 1.00 40.44 195 ALA A C 1
ATOM 1511 O O . ALA A 1 195 ? -26.002 37.076 -6.419 1.00 40.44 195 ALA A O 1
ATOM 1512 N N . SER A 1 196 ? -25.149 35.997 -8.190 1.00 29.33 196 SER A N 1
ATOM 1513 C CA . SER A 1 196 ? -25.017 34.697 -7.538 1.00 29.33 196 SER A CA 1
ATOM 1514 C C . SER A 1 196 ? -23.609 34.163 -7.783 1.00 29.33 196 SER A C 1
ATOM 1516 O O . SER A 1 196 ? -23.142 34.043 -8.915 1.00 29.33 196 SER A O 1
ATOM 1518 N N . VAL A 1 197 ? -22.913 33.906 -6.677 1.00 30.33 197 VAL A N 1
ATOM 1519 C CA . VAL A 1 197 ? -21.607 33.252 -6.609 1.00 30.33 197 VAL A CA 1
ATOM 1520 C C . VAL A 1 197 ? -21.693 31.928 -7.371 1.00 30.33 197 VAL A C 1
ATOM 1522 O O . VAL A 1 197 ? -22.386 31.004 -6.952 1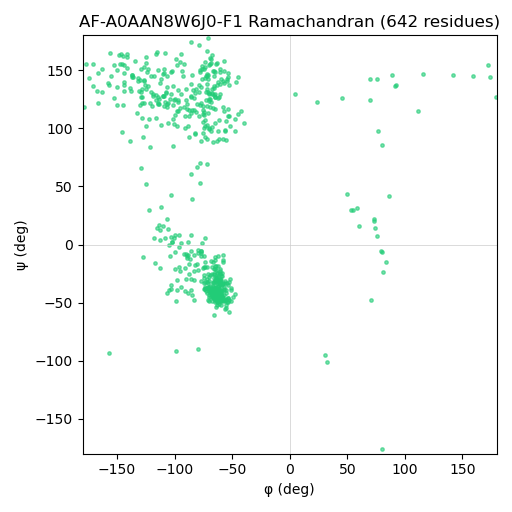.00 30.33 197 VAL A O 1
ATOM 1525 N N . PHE A 1 198 ? -21.013 31.840 -8.514 1.00 31.48 198 PHE A N 1
ATOM 1526 C CA . PHE A 1 198 ? -20.892 30.603 -9.283 1.00 31.48 198 PHE A CA 1
ATOM 1527 C C . PHE A 1 198 ? -19.955 29.641 -8.537 1.00 31.48 198 PHE A C 1
ATOM 1529 O O . PHE A 1 198 ? -18.744 29.648 -8.753 1.00 31.48 198 PHE A O 1
ATOM 1536 N N . ILE A 1 199 ? -20.500 28.793 -7.663 1.00 34.59 199 ILE A N 1
ATOM 1537 C CA . ILE A 1 199 ? -19.784 27.607 -7.181 1.00 34.59 199 ILE A CA 1
ATOM 1538 C C . ILE A 1 199 ? -19.811 26.589 -8.327 1.00 34.59 199 ILE A C 1
ATOM 1540 O O . ILE A 1 199 ? -20.794 25.881 -8.539 1.00 34.59 199 ILE A O 1
ATOM 1544 N N . ARG A 1 200 ? -18.742 26.549 -9.127 1.00 36.88 200 ARG A N 1
ATOM 1545 C CA . ARG A 1 200 ? -18.518 25.467 -10.094 1.00 36.88 200 ARG A CA 1
ATOM 1546 C C . ARG A 1 200 ? -18.105 24.214 -9.318 1.00 36.88 200 ARG A C 1
ATOM 1548 O O . ARG A 1 200 ? -16.926 24.023 -9.052 1.00 36.88 200 ARG A O 1
ATOM 1555 N N . ILE A 1 201 ? -19.071 23.373 -8.953 1.00 40.91 201 ILE A N 1
ATOM 1556 C CA . ILE A 1 201 ? -18.786 22.035 -8.419 1.00 40.91 201 ILE A CA 1
ATOM 1557 C C . ILE A 1 201 ? -18.372 21.153 -9.604 1.00 40.91 201 ILE A C 1
ATOM 1559 O O . ILE A 1 201 ? -19.187 20.789 -10.453 1.00 40.91 201 ILE A O 1
ATOM 1563 N N . PHE A 1 202 ? -17.079 20.867 -9.699 1.00 44.16 202 PHE A N 1
ATOM 1564 C CA . PHE A 1 202 ? -16.485 20.025 -10.730 1.00 44.16 202 PHE A CA 1
ATOM 1565 C C . PHE A 1 202 ? -16.446 18.576 -10.228 1.00 44.16 202 PHE A C 1
ATOM 1567 O O . PHE A 1 202 ? -15.590 18.247 -9.420 1.00 44.16 202 PHE A O 1
ATOM 1574 N N . ILE A 1 203 ? -17.396 17.734 -10.656 1.00 50.66 203 ILE A N 1
ATOM 1575 C CA . ILE A 1 203 ? -17.523 16.341 -10.181 1.00 50.66 203 ILE A CA 1
ATOM 1576 C C . ILE A 1 203 ? -16.999 15.350 -11.226 1.00 50.66 203 ILE A C 1
ATOM 1578 O O . ILE A 1 203 ? -17.510 15.295 -12.351 1.00 50.66 203 ILE A O 1
ATOM 1582 N N . GLN A 1 204 ? -16.061 14.503 -10.794 1.00 54.31 204 GLN A N 1
ATOM 1583 C CA . GLN A 1 204 ? -15.509 13.357 -11.522 1.00 54.31 204 GLN A CA 1
ATOM 1584 C C . GLN A 1 204 ? -16.576 12.383 -12.029 1.00 54.31 204 GLN A C 1
ATOM 1586 O O . GLN A 1 204 ? -17.198 11.676 -11.243 1.00 54.31 204 GLN A O 1
ATOM 1591 N N . LYS A 1 205 ? -16.777 12.327 -13.359 1.00 65.75 205 LYS A N 1
ATOM 1592 C CA . LYS A 1 205 ? -17.720 11.385 -13.998 1.00 65.75 205 LYS A CA 1
ATOM 1593 C C . LYS A 1 205 ? -17.092 10.107 -14.563 1.00 65.75 205 LYS A C 1
ATOM 1595 O O . LYS A 1 205 ? -17.797 9.107 -14.631 1.00 65.75 205 LYS A O 1
ATOM 1600 N N . GLU A 1 206 ? -15.834 10.119 -15.022 1.00 76.94 206 GLU A N 1
ATOM 1601 C CA . GLU A 1 206 ? -15.281 8.975 -15.777 1.00 76.94 206 GLU A CA 1
ATOM 1602 C C . GLU A 1 206 ? -14.446 8.005 -14.929 1.00 76.94 206 GLU A C 1
ATOM 1604 O O . GLU A 1 206 ? -14.538 6.794 -15.141 1.00 76.94 206 GLU A O 1
ATOM 1609 N N . ALA A 1 207 ? -13.641 8.501 -13.981 1.00 88.44 207 ALA A N 1
ATOM 1610 C CA . ALA A 1 207 ? -12.882 7.610 -13.106 1.00 88.44 207 ALA A CA 1
ATOM 1611 C C . ALA A 1 207 ? -13.732 7.134 -11.926 1.00 88.44 207 ALA A C 1
ATOM 1613 O O . ALA A 1 207 ? -14.350 7.941 -11.233 1.00 88.44 207 ALA A O 1
ATOM 1614 N N . VAL A 1 208 ? -13.699 5.831 -11.668 1.00 93.75 208 VAL A N 1
ATOM 1615 C CA . VAL A 1 208 ? -14.326 5.213 -10.497 1.00 93.75 208 VAL A CA 1
ATOM 1616 C C . VAL A 1 208 ? -13.257 4.911 -9.451 1.00 93.75 208 VAL A C 1
ATOM 1618 O O . VAL A 1 208 ? -12.184 4.405 -9.785 1.00 93.75 208 VAL A O 1
ATOM 1621 N N . TYR A 1 209 ? -13.538 5.205 -8.182 1.00 97.12 209 TYR A N 1
ATOM 1622 C CA . TYR A 1 209 ? -12.643 4.854 -7.082 1.00 97.12 209 TYR A CA 1
ATOM 1623 C C . TYR A 1 209 ? -12.611 3.331 -6.883 1.00 97.12 209 TYR A C 1
ATOM 1625 O O . TYR A 1 209 ? -13.638 2.689 -6.684 1.00 97.12 209 TYR A O 1
ATOM 1633 N N . GLY A 1 210 ? -11.424 2.736 -6.968 1.00 97.62 210 GLY A N 1
ATOM 1634 C CA . GLY A 1 210 ? -11.231 1.289 -7.088 1.00 97.62 210 GLY A CA 1
ATOM 1635 C C . GLY A 1 210 ? -11.222 0.515 -5.769 1.00 97.62 210 GLY A C 1
ATOM 1636 O O . GLY A 1 210 ? -10.370 -0.360 -5.600 1.00 97.62 210 GLY A O 1
ATOM 1637 N N . LEU A 1 211 ? -12.080 0.857 -4.806 1.00 98.19 211 LEU A N 1
ATOM 1638 C CA . LEU A 1 211 ? -12.206 0.083 -3.568 1.00 98.19 211 LEU A CA 1
ATOM 1639 C C . LEU A 1 211 ? -13.220 -1.040 -3.778 1.00 98.19 211 LEU A C 1
ATOM 1641 O O . LEU A 1 211 ? -14.427 -0.839 -3.639 1.00 98.19 211 LEU A O 1
ATOM 1645 N N . THR A 1 212 ? -12.711 -2.208 -4.166 1.00 98.19 212 THR A N 1
ATOM 1646 C CA . THR A 1 212 ? -13.507 -3.277 -4.772 1.00 98.19 212 THR A CA 1
ATOM 1647 C C . THR A 1 212 ? -14.703 -3.707 -3.932 1.00 98.19 212 THR A C 1
ATOM 1649 O O . THR A 1 212 ? -15.813 -3.766 -4.449 1.00 98.19 212 THR A O 1
ATOM 1652 N N . GLU A 1 213 ? -14.506 -3.947 -2.638 1.00 97.50 213 GLU A N 1
ATOM 1653 C CA . GLU A 1 213 ? -15.564 -4.432 -1.747 1.00 97.50 213 GLU A CA 1
ATOM 1654 C C . GLU A 1 213 ? -16.689 -3.410 -1.517 1.00 97.50 213 GLU A C 1
ATOM 1656 O O . GLU A 1 213 ? -17.755 -3.764 -1.023 1.00 97.50 213 GLU A O 1
ATOM 1661 N N . ILE A 1 214 ? -16.470 -2.136 -1.864 1.00 95.19 214 ILE A N 1
ATOM 1662 C CA . ILE A 1 214 ? -17.446 -1.058 -1.661 1.00 95.19 214 ILE A CA 1
ATOM 1663 C C . ILE A 1 214 ? -18.122 -0.644 -2.974 1.00 95.19 214 ILE A C 1
ATOM 1665 O O . ILE A 1 214 ? -19.324 -0.387 -2.964 1.00 95.19 214 ILE A O 1
ATOM 1669 N N . LEU A 1 215 ? -17.369 -0.588 -4.081 1.00 95.88 215 LEU A N 1
ATOM 1670 C CA . LEU A 1 215 ? -17.801 -0.020 -5.371 1.00 95.88 215 LEU A CA 1
ATOM 1671 C C . LEU A 1 215 ? -17.726 -1.029 -6.534 1.00 95.88 215 LEU A C 1
ATOM 1673 O O . LEU A 1 215 ? -17.458 -0.674 -7.685 1.00 95.88 215 LEU A O 1
ATOM 1677 N N . ARG A 1 216 ? -17.907 -2.323 -6.233 1.00 95.81 216 ARG A N 1
ATOM 1678 C CA . ARG A 1 216 ? -17.794 -3.438 -7.193 1.00 95.81 216 ARG A CA 1
ATOM 1679 C C . ARG A 1 216 ? -18.580 -3.198 -8.483 1.00 95.81 216 ARG A C 1
ATOM 1681 O O . ARG A 1 216 ? -18.061 -3.441 -9.574 1.00 95.81 216 ARG A O 1
ATOM 1688 N N . GLU A 1 217 ? -19.819 -2.727 -8.364 1.00 94.19 217 GLU A N 1
ATOM 1689 C CA . GLU A 1 217 ? -20.716 -2.534 -9.506 1.00 94.19 217 GLU A CA 1
ATOM 1690 C C . GLU A 1 217 ? -20.285 -1.377 -10.411 1.00 94.19 217 GLU A C 1
ATOM 1692 O O . GLU A 1 217 ? -20.361 -1.490 -11.641 1.00 94.19 217 GLU A O 1
ATOM 1697 N N . GLU A 1 218 ? -19.822 -0.264 -9.834 1.00 94.06 218 GLU A N 1
ATOM 1698 C CA . GLU A 1 218 ? -19.299 0.860 -10.606 1.00 94.06 218 GLU A CA 1
ATOM 1699 C C . GLU A 1 218 ? -17.983 0.480 -11.293 1.00 94.06 218 GLU A C 1
ATOM 1701 O O . GLU A 1 218 ? -17.791 0.779 -12.475 1.00 94.06 218 GLU A O 1
ATOM 1706 N N . ILE A 1 219 ? -17.103 -0.239 -10.586 1.00 96.25 219 ILE A N 1
ATOM 1707 C CA . ILE A 1 219 ? -15.804 -0.700 -11.099 1.00 96.25 219 ILE A CA 1
ATOM 1708 C C . ILE A 1 219 ? -15.991 -1.612 -12.313 1.00 96.25 219 ILE A C 1
ATOM 1710 O O . ILE A 1 219 ? -15.308 -1.432 -13.320 1.00 96.25 219 ILE A O 1
ATOM 1714 N N . GLN A 1 220 ? -16.948 -2.544 -12.272 1.00 96.31 220 GLN A N 1
ATOM 1715 C CA . GLN A 1 220 ? -17.217 -3.463 -13.383 1.00 96.31 220 GLN A CA 1
ATOM 1716 C C . GLN A 1 220 ? -17.541 -2.725 -14.697 1.00 96.31 220 GLN A C 1
ATOM 1718 O O . GLN A 1 220 ? -17.139 -3.151 -15.782 1.00 96.31 220 GLN A O 1
ATOM 1723 N N . LYS A 1 221 ? -18.250 -1.594 -14.608 1.00 94.44 221 LYS A N 1
ATOM 1724 C CA . LYS A 1 221 ? -18.674 -0.786 -15.766 1.00 94.44 221 LYS A CA 1
ATOM 1725 C C . LYS A 1 221 ? -17.619 0.245 -16.179 1.00 94.44 221 LYS A C 1
ATOM 1727 O O . LYS A 1 221 ? -17.666 0.756 -17.300 1.00 94.44 221 LYS A O 1
ATOM 1732 N N . ALA A 1 222 ? -16.659 0.541 -15.306 1.00 94.06 222 ALA A N 1
ATOM 1733 C CA . ALA A 1 222 ? -15.691 1.608 -15.496 1.00 94.06 222 ALA A CA 1
ATOM 1734 C C . ALA A 1 222 ? -14.744 1.349 -16.676 1.00 94.06 222 ALA A C 1
ATOM 1736 O O . ALA A 1 222 ? -14.313 0.222 -16.950 1.00 94.06 222 ALA A O 1
ATOM 1737 N N . ARG A 1 223 ? -14.372 2.426 -17.375 1.00 94.62 223 ARG A N 1
ATOM 1738 C CA . ARG A 1 223 ? -13.222 2.424 -18.292 1.00 94.62 223 ARG A CA 1
ATOM 1739 C C . ARG A 1 223 ? -11.935 2.786 -17.558 1.00 94.62 223 ARG A C 1
ATOM 1741 O O . ARG A 1 223 ? -10.907 2.168 -17.814 1.00 94.62 223 ARG A O 1
ATOM 1748 N N . LEU A 1 224 ? -12.008 3.770 -16.666 1.00 96.19 224 LEU A N 1
ATOM 1749 C CA . LEU A 1 224 ? -10.904 4.266 -15.856 1.00 96.19 224 LEU A CA 1
ATOM 1750 C C . LEU A 1 224 ? -11.214 4.007 -14.380 1.00 96.19 224 LEU A C 1
ATOM 1752 O O . LEU A 1 224 ? -12.243 4.446 -13.874 1.00 96.19 224 LEU A O 1
ATOM 1756 N N . VAL A 1 225 ? -10.314 3.316 -13.693 1.00 97.81 225 VAL A N 1
ATOM 1757 C CA . VAL A 1 225 ? -10.375 3.109 -12.247 1.00 97.81 225 VAL A CA 1
ATOM 1758 C C . VAL A 1 225 ? -9.192 3.806 -11.598 1.00 97.81 225 VAL A C 1
ATOM 1760 O O . VAL A 1 225 ? -8.043 3.564 -11.967 1.00 97.81 225 VAL A O 1
ATOM 1763 N N . ALA A 1 226 ? -9.475 4.655 -10.616 1.00 97.25 226 ALA A N 1
ATOM 1764 C CA . ALA A 1 226 ? -8.477 5.235 -9.736 1.00 97.25 226 ALA A CA 1
ATOM 1765 C C . ALA A 1 226 ? -8.282 4.297 -8.546 1.00 97.25 226 ALA A C 1
ATOM 1767 O O . ALA A 1 226 ? -9.111 4.229 -7.638 1.00 97.25 226 ALA A O 1
ATOM 1768 N N . ASN A 1 227 ? -7.206 3.520 -8.574 1.00 98.50 227 ASN A N 1
ATOM 1769 C CA . ASN A 1 227 ? -6.927 2.547 -7.537 1.00 98.50 227 ASN A CA 1
ATOM 1770 C C . ASN A 1 227 ? -6.611 3.262 -6.209 1.00 98.50 227 ASN A C 1
ATOM 1772 O O . ASN A 1 227 ? -5.789 4.185 -6.209 1.00 98.50 227 ASN A O 1
ATOM 1776 N N . PRO A 1 228 ? -7.202 2.827 -5.083 1.00 98.31 228 PRO A N 1
ATOM 1777 C CA . PRO A 1 228 ? -7.013 3.444 -3.777 1.00 98.31 228 PRO A CA 1
ATOM 1778 C C . PRO A 1 228 ? -5.560 3.511 -3.314 1.00 98.31 228 PRO A C 1
ATOM 1780 O O . PRO A 1 228 ? -4.707 2.704 -3.703 1.00 98.31 228 PRO A O 1
ATOM 1783 N N . GLY A 1 229 ? -5.303 4.441 -2.401 1.00 98.12 229 GLY A N 1
ATOM 1784 C CA . GLY A 1 229 ? -4.114 4.454 -1.571 1.00 98.12 229 GLY A CA 1
ATOM 1785 C C . GLY A 1 229 ? -4.115 3.310 -0.558 1.00 98.12 229 GLY A C 1
ATOM 1786 O O . GLY A 1 229 ? -5.159 2.817 -0.119 1.00 98.12 229 GLY A O 1
ATOM 1787 N N . CYS A 1 230 ? -2.917 2.920 -0.130 1.00 98.31 230 CYS A N 1
ATOM 1788 C CA . CYS A 1 230 ? -2.733 1.808 0.797 1.00 98.31 230 CYS A CA 1
ATOM 1789 C C . CYS A 1 230 ? -3.388 2.054 2.167 1.00 98.31 230 CYS A C 1
ATOM 1791 O O . CYS A 1 230 ? -4.164 1.215 2.615 1.00 98.31 230 CYS A O 1
ATOM 1793 N N . TYR A 1 231 ? -3.143 3.208 2.800 1.00 98.81 231 TYR A N 1
ATOM 1794 C CA . TYR A 1 231 ? -3.796 3.558 4.071 1.00 98.81 231 TYR A CA 1
ATOM 1795 C C . TYR A 1 231 ? -5.320 3.729 3.933 1.00 98.81 231 TYR A C 1
ATOM 1797 O O . TYR A 1 231 ? -6.037 3.103 4.710 1.00 98.81 231 TYR A O 1
ATOM 1805 N N . PRO A 1 232 ? -5.842 4.502 2.954 1.00 98.88 232 PRO A N 1
ATOM 1806 C CA . PRO A 1 232 ? -7.276 4.578 2.678 1.00 98.88 232 PRO A CA 1
ATOM 1807 C C . PRO A 1 232 ? -7.941 3.204 2.589 1.00 98.88 232 PRO A C 1
ATOM 1809 O O . PRO A 1 232 ? -8.969 2.991 3.220 1.00 98.88 232 PRO A O 1
ATOM 1812 N N . THR A 1 233 ? -7.300 2.238 1.922 1.00 98.88 233 THR A N 1
ATOM 1813 C CA . THR A 1 233 ? -7.798 0.856 1.834 1.00 98.88 233 THR A CA 1
ATOM 1814 C C . THR A 1 233 ? -7.950 0.204 3.211 1.00 98.88 233 THR A C 1
ATOM 1816 O O . THR A 1 233 ? -9.027 -0.291 3.534 1.00 98.88 233 THR A O 1
ATOM 1819 N N . SER A 1 234 ? -6.915 0.213 4.063 1.00 98.81 234 SER A N 1
ATOM 1820 C CA . SER A 1 234 ? -7.003 -0.430 5.387 1.00 98.81 234 SER A CA 1
ATOM 1821 C C . SER A 1 234 ? -7.951 0.281 6.359 1.00 98.81 234 SER A C 1
ATOM 1823 O O . SER A 1 234 ? -8.301 -0.303 7.384 1.00 98.81 234 SER A O 1
ATOM 1825 N N . ILE A 1 235 ? -8.362 1.516 6.059 1.00 98.88 235 ILE A N 1
ATOM 1826 C CA . ILE A 1 235 ? -9.226 2.355 6.901 1.00 98.88 235 ILE A CA 1
ATOM 1827 C C . ILE A 1 235 ? -10.684 2.294 6.442 1.00 98.88 235 ILE A C 1
ATOM 1829 O O . ILE A 1 235 ? -11.575 2.083 7.259 1.00 98.88 235 ILE A O 1
ATOM 1833 N N . GLN A 1 236 ? -10.940 2.460 5.146 1.00 98.81 236 GLN A N 1
ATOM 1834 C CA . GLN A 1 236 ? -12.298 2.517 4.612 1.00 98.81 236 GLN A CA 1
ATOM 1835 C C . GLN A 1 236 ? -12.983 1.152 4.654 1.00 98.81 236 GLN A C 1
ATOM 1837 O O . GLN A 1 236 ? -14.159 1.109 4.992 1.00 98.81 236 GLN A O 1
ATOM 1842 N N . ILE A 1 237 ? -12.261 0.046 4.406 1.00 98.62 237 ILE A N 1
ATOM 1843 C CA . ILE A 1 237 ? -12.836 -1.307 4.511 1.00 98.62 237 ILE A CA 1
ATOM 1844 C C . ILE A 1 237 ? -13.516 -1.503 5.885 1.00 98.62 237 ILE A C 1
ATOM 1846 O O . ILE A 1 237 ? -14.712 -1.744 5.924 1.00 98.62 237 ILE A O 1
ATOM 1850 N N . PRO A 1 238 ? -12.848 -1.355 7.042 1.00 98.25 238 PRO A N 1
ATOM 1851 C CA . PRO A 1 238 ? -13.535 -1.556 8.317 1.00 98.25 238 PRO A CA 1
ATOM 1852 C C . PRO A 1 238 ? -14.536 -0.450 8.693 1.00 98.25 238 PRO A C 1
ATOM 1854 O O . PRO A 1 238 ? -15.475 -0.731 9.428 1.00 98.25 238 PRO A O 1
ATOM 1857 N N . ILE A 1 239 ? -14.349 0.808 8.274 1.00 98.25 239 ILE A N 1
ATOM 1858 C CA . ILE A 1 239 ? -15.213 1.905 8.750 1.00 98.25 239 ILE A CA 1
ATOM 1859 C C . ILE A 1 239 ? -16.500 2.018 7.931 1.00 98.25 239 ILE A C 1
ATOM 1861 O O . ILE A 1 239 ? -17.563 2.202 8.518 1.00 98.25 239 ILE A O 1
ATOM 1865 N N . VAL A 1 240 ? -16.429 1.913 6.600 1.00 97.00 240 VAL A N 1
ATOM 1866 C CA . VAL A 1 240 ? -17.574 2.181 5.714 1.00 97.00 240 VAL A CA 1
ATOM 1867 C C . VAL A 1 240 ? -18.819 1.379 6.122 1.00 97.00 240 VAL A C 1
ATOM 1869 O O . VAL A 1 240 ? -19.865 2.002 6.300 1.00 97.00 240 VAL A O 1
ATOM 1872 N N . PRO A 1 241 ? -18.762 0.058 6.381 1.00 95.44 241 PRO A N 1
ATOM 1873 C CA . PRO A 1 241 ? -19.951 -0.700 6.780 1.00 95.44 241 PRO A CA 1
ATOM 1874 C C . PRO A 1 241 ? -20.557 -0.299 8.133 1.00 95.44 241 PRO A C 1
ATOM 1876 O O . PRO A 1 2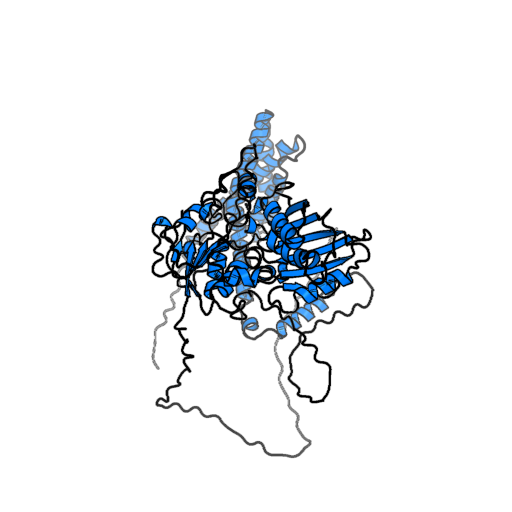41 ? -21.709 -0.641 8.394 1.00 95.44 241 PRO A O 1
ATOM 1879 N N . LEU A 1 242 ? -19.799 0.397 8.989 1.00 96.06 242 LEU A N 1
ATOM 1880 C CA . LEU A 1 242 ? -20.219 0.853 10.322 1.00 96.06 242 LEU A CA 1
ATOM 1881 C C . LEU A 1 242 ? -20.859 2.246 10.329 1.00 96.06 242 LEU A C 1
ATOM 1883 O O . LEU A 1 242 ? -21.317 2.673 11.390 1.00 96.06 242 LEU A O 1
ATOM 1887 N N . ILE A 1 243 ? -20.821 2.951 9.192 1.00 93.75 243 ILE A N 1
ATOM 1888 C CA . ILE A 1 243 ? -21.401 4.293 9.001 1.00 93.75 243 ILE A CA 1
ATOM 1889 C C . ILE A 1 243 ? -22.332 4.379 7.786 1.00 93.75 243 ILE A C 1
ATOM 1891 O O . ILE A 1 243 ? -23.006 5.390 7.606 1.00 93.75 243 ILE A O 1
ATOM 1895 N N . LYS A 1 244 ? -22.349 3.353 6.920 1.00 85.81 244 LYS A N 1
ATOM 1896 C CA . LYS A 1 244 ? -23.079 3.385 5.650 1.00 85.81 244 LYS A CA 1
ATOM 1897 C C . LYS A 1 244 ? -24.579 3.550 5.885 1.00 85.81 244 LYS A C 1
ATOM 1899 O O . LYS A 1 244 ? -25.218 2.743 6.566 1.00 85.81 244 LYS A O 1
ATOM 1904 N N . VAL A 1 245 ? -25.156 4.565 5.251 1.00 71.06 245 VAL A N 1
ATOM 1905 C CA . VAL A 1 245 ? -26.606 4.768 5.231 1.00 71.06 245 VAL A CA 1
ATOM 1906 C C . VAL A 1 245 ? -27.239 3.799 4.231 1.00 71.06 245 VAL A C 1
ATOM 1908 O O . VAL A 1 245 ? -26.914 3.820 3.046 1.00 71.06 245 VAL A O 1
ATOM 1911 N N . VAL A 1 246 ? -28.160 2.948 4.693 1.00 63.62 246 VAL A N 1
ATOM 1912 C CA . VAL A 1 246 ? -28.961 2.067 3.827 1.00 63.62 246 VAL A CA 1
ATOM 1913 C C . VAL A 1 246 ? -30.440 2.387 4.036 1.00 63.62 246 VAL A C 1
ATOM 1915 O O . VAL A 1 246 ? -30.856 2.722 5.143 1.00 63.62 246 VAL A O 1
ATOM 1918 N N . SER A 1 247 ? -31.251 2.291 2.980 1.00 51.56 247 SER A N 1
ATOM 1919 C CA . SER A 1 247 ? -32.646 2.767 2.918 1.00 51.56 247 SER A CA 1
ATOM 1920 C C . SER A 1 247 ? -33.612 2.180 3.966 1.00 51.56 247 SER A C 1
ATOM 1922 O O . SER A 1 247 ? -34.733 2.666 4.073 1.00 51.56 247 SER A O 1
ATOM 1924 N N . ALA A 1 248 ? -33.204 1.161 4.734 1.00 46.16 248 ALA A N 1
ATOM 1925 C CA . ALA A 1 248 ? -33.999 0.548 5.804 1.00 46.16 248 ALA A CA 1
ATOM 1926 C C . ALA A 1 248 ? -33.638 1.033 7.229 1.00 46.16 248 ALA A C 1
ATOM 1928 O O . ALA A 1 248 ? -34.461 0.899 8.128 1.00 46.16 248 ALA A O 1
ATOM 1929 N N . ALA A 1 249 ? -32.438 1.587 7.431 1.00 48.88 249 ALA A N 1
ATOM 1930 C CA . ALA A 1 249 ? -31.939 2.294 8.618 1.00 48.88 249 ALA A CA 1
ATOM 1931 C C . ALA A 1 249 ? -30.445 2.590 8.377 1.00 48.88 249 ALA A C 1
ATOM 1933 O O . ALA A 1 249 ? -29.754 1.753 7.787 1.00 48.88 249 ALA A O 1
ATOM 1934 N N . PRO A 1 250 ? -29.897 3.731 8.822 1.00 54.22 250 PRO A N 1
ATOM 1935 C CA . PRO A 1 250 ? -28.458 3.919 8.768 1.00 54.22 250 PRO A CA 1
ATOM 1936 C C . PRO A 1 250 ? -27.769 2.930 9.714 1.00 54.22 250 PRO A C 1
ATOM 1938 O O . PRO A 1 250 ? -28.185 2.787 10.868 1.00 54.22 250 PRO A O 1
ATOM 1941 N N . ALA A 1 251 ? -26.683 2.297 9.264 1.00 63.28 251 ALA A N 1
ATOM 1942 C CA . ALA A 1 251 ? -25.726 1.689 10.179 1.00 63.28 251 ALA A CA 1
ATOM 1943 C C . ALA A 1 251 ? -24.977 2.840 10.863 1.00 63.28 251 ALA A C 1
ATOM 1945 O O . ALA A 1 251 ? -23.830 3.100 10.561 1.00 63.28 251 ALA A O 1
ATOM 1946 N N . ASN A 1 252 ? -25.640 3.610 11.726 1.00 84.88 252 ASN A N 1
ATOM 1947 C CA . ASN A 1 252 ? -25.009 4.656 12.532 1.00 84.88 252 ASN A CA 1
ATOM 1948 C C . ASN A 1 252 ? -24.451 4.007 13.797 1.00 84.88 252 ASN A C 1
ATOM 1950 O O . ASN A 1 252 ? -24.901 4.298 14.904 1.00 84.88 252 ASN A O 1
ATOM 1954 N N . LEU A 1 253 ? -23.529 3.055 13.628 1.00 94.69 253 LEU A N 1
ATOM 1955 C CA . LEU A 1 253 ? -23.011 2.278 14.754 1.00 94.69 253 LEU A CA 1
ATOM 1956 C C . LEU A 1 253 ? -21.881 3.005 15.487 1.00 94.69 253 LEU A C 1
ATOM 1958 O O . LEU A 1 253 ? -21.637 2.764 16.670 1.00 94.69 253 LEU A O 1
ATOM 1962 N N . ILE A 1 254 ? -21.217 3.933 14.803 1.00 96.38 254 ILE A N 1
ATOM 1963 C CA . ILE A 1 254 ? -20.187 4.798 15.373 1.00 96.38 254 ILE A CA 1
ATOM 1964 C C . ILE A 1 254 ? -20.534 6.268 15.140 1.00 96.38 254 ILE A C 1
ATOM 1966 O O . ILE A 1 254 ? -21.263 6.616 14.212 1.00 96.38 254 ILE A O 1
ATOM 1970 N N . LYS A 1 255 ? -20.003 7.147 15.987 1.00 95.56 255 LYS A N 1
ATOM 1971 C CA . LYS A 1 255 ? -20.081 8.594 15.795 1.00 95.56 255 LYS A CA 1
ATOM 1972 C C . LYS A 1 255 ? -19.096 9.041 14.718 1.00 95.56 255 LYS A C 1
ATOM 1974 O O . LYS A 1 255 ? -18.045 8.438 14.519 1.00 95.56 255 LYS A O 1
ATOM 1979 N N . PHE A 1 256 ? -19.419 10.159 14.078 1.00 94.38 256 PHE A N 1
ATOM 1980 C CA . PHE A 1 256 ? -18.606 10.769 13.020 1.00 94.38 256 PHE A CA 1
ATOM 1981 C C . PHE A 1 256 ? -17.513 11.707 13.551 1.00 94.38 256 PHE A C 1
ATOM 1983 O O . PHE A 1 256 ? -16.683 12.204 12.796 1.00 94.38 256 PHE A O 1
ATOM 1990 N N . THR A 1 257 ? -17.502 11.945 14.861 1.00 94.31 257 THR A N 1
ATOM 1991 C CA . THR A 1 257 ? -16.509 12.760 15.561 1.00 94.31 257 THR A CA 1
ATOM 1992 C C . THR A 1 257 ? -15.437 11.887 16.201 1.00 94.31 257 THR A C 1
ATOM 1994 O O . THR A 1 257 ? -15.703 10.752 16.593 1.00 94.31 257 THR A O 1
ATOM 1997 N N . ASN A 1 258 ? -14.242 12.450 16.397 1.00 96.00 258 ASN A N 1
ATOM 1998 C CA . ASN A 1 258 ? -13.146 11.819 17.143 1.00 96.00 258 ASN A CA 1
ATOM 1999 C C . ASN A 1 258 ? -12.688 10.463 16.572 1.00 96.00 258 ASN A C 1
ATOM 2001 O O . ASN A 1 258 ? -12.206 9.604 17.315 1.00 96.00 258 ASN A O 1
ATOM 2005 N N . ILE A 1 259 ? -12.792 10.283 15.250 1.00 98.50 259 ILE A N 1
ATOM 2006 C CA . ILE A 1 259 ? -12.188 9.149 14.546 1.00 98.50 259 ILE A CA 1
ATOM 2007 C C . ILE A 1 259 ? -10.675 9.384 14.493 1.00 98.50 259 ILE A C 1
ATOM 2009 O O . ILE A 1 259 ? -10.188 10.258 13.771 1.00 98.50 259 ILE A O 1
ATOM 2013 N N . ILE A 1 260 ? -9.928 8.616 15.286 1.00 98.88 260 ILE A N 1
ATOM 2014 C CA . ILE A 1 260 ? -8.468 8.721 15.389 1.00 98.88 260 ILE A CA 1
ATOM 2015 C C . ILE A 1 260 ? -7.844 7.487 14.755 1.00 98.88 260 ILE A C 1
ATOM 2017 O O . ILE A 1 260 ? -8.175 6.360 15.110 1.00 98.88 260 ILE A O 1
ATOM 2021 N N . ILE A 1 261 ? -6.913 7.693 13.834 1.00 98.88 261 ILE A N 1
ATOM 2022 C CA . ILE A 1 261 ? -6.268 6.644 13.060 1.00 98.88 261 ILE A CA 1
ATOM 2023 C C . ILE A 1 261 ? -4.763 6.735 13.285 1.00 98.88 261 ILE A C 1
ATOM 2025 O O . ILE A 1 261 ? -4.078 7.620 12.769 1.00 98.88 261 ILE A O 1
ATOM 2029 N N . ASP A 1 262 ? -4.244 5.763 14.024 1.00 98.88 262 ASP A N 1
ATOM 2030 C CA . ASP A 1 262 ? -2.815 5.545 14.179 1.00 98.88 262 ASP A CA 1
ATOM 2031 C C . ASP A 1 262 ? -2.400 4.391 13.259 1.00 98.88 262 ASP A C 1
ATOM 2033 O O . ASP A 1 262 ? -2.668 3.212 13.539 1.00 98.88 262 ASP A O 1
ATOM 2037 N N . ALA A 1 263 ? -1.757 4.727 12.142 1.00 98.81 263 ALA A N 1
ATOM 2038 C CA . ALA A 1 263 ? -1.428 3.769 11.098 1.00 98.81 263 ALA A CA 1
ATOM 2039 C C . ALA A 1 263 ? 0.076 3.494 11.014 1.00 98.81 263 ALA A C 1
ATOM 2041 O O . ALA A 1 263 ? 0.903 4.369 11.236 1.00 98.81 263 ALA A O 1
ATOM 2042 N N . LYS A 1 264 ? 0.444 2.263 10.665 1.00 98.88 264 LYS A N 1
ATOM 2043 C CA . LYS A 1 264 ? 1.819 1.754 10.622 1.00 98.88 264 LYS A CA 1
ATOM 2044 C C . LYS A 1 264 ? 2.063 1.123 9.259 1.00 98.88 264 LYS A C 1
ATOM 2046 O O . LYS A 1 264 ? 1.215 0.363 8.798 1.00 98.88 264 LYS A O 1
ATOM 2051 N N . SER A 1 265 ? 3.191 1.410 8.612 1.00 98.75 265 SER A N 1
ATOM 2052 C CA . SER A 1 265 ? 3.529 0.851 7.293 1.00 98.75 265 SER A CA 1
ATOM 2053 C C . SER A 1 265 ? 4.980 0.418 7.207 1.00 98.75 265 SER A C 1
ATOM 2055 O O . SER A 1 265 ? 5.866 1.104 7.706 1.00 98.75 265 SER A O 1
ATOM 2057 N N . GLY A 1 266 ? 5.230 -0.672 6.485 1.00 98.38 266 GLY A N 1
ATOM 2058 C CA . GLY A 1 266 ? 6.564 -0.992 5.997 1.00 98.38 266 GLY A CA 1
ATOM 2059 C C . GLY A 1 266 ? 7.080 0.050 4.999 1.00 98.38 266 GLY A C 1
ATOM 2060 O O . GLY A 1 266 ? 6.302 0.730 4.318 1.00 98.38 266 GLY A O 1
ATOM 2061 N N . VAL A 1 267 ? 8.406 0.144 4.890 1.00 98.00 267 VAL A N 1
ATOM 2062 C CA . VAL A 1 267 ? 9.113 1.190 4.132 1.00 98.00 267 VAL A CA 1
ATOM 2063 C C . VAL A 1 267 ? 8.842 1.161 2.625 1.00 98.00 267 VAL A C 1
ATOM 2065 O O . VAL A 1 267 ? 8.953 2.186 1.958 1.00 98.00 267 VAL A O 1
ATOM 2068 N N . SER A 1 268 ? 8.410 0.025 2.062 1.00 97.94 268 SER A N 1
ATOM 2069 C CA . SER A 1 268 ? 8.109 -0.062 0.622 1.00 97.94 268 SER A CA 1
ATOM 2070 C C . SER A 1 268 ? 7.003 0.891 0.152 1.00 97.94 268 SER A C 1
ATOM 2072 O O . SER A 1 268 ? 6.970 1.227 -1.033 1.00 97.94 268 SER A O 1
ATOM 2074 N N . GLY A 1 269 ? 6.142 1.372 1.058 1.00 95.00 269 GLY A N 1
ATOM 2075 C CA . GLY A 1 269 ? 5.152 2.412 0.764 1.00 95.00 269 GLY A CA 1
ATOM 2076 C C . GLY A 1 269 ? 5.768 3.753 0.339 1.00 95.00 269 GLY A C 1
ATOM 2077 O O . GLY A 1 269 ? 5.139 4.494 -0.409 1.00 95.00 269 GLY A O 1
ATOM 2078 N N . ALA A 1 270 ? 7.018 4.037 0.725 1.00 94.62 270 ALA A N 1
ATOM 2079 C CA . ALA A 1 270 ? 7.749 5.237 0.306 1.00 94.62 270 ALA A CA 1
ATOM 2080 C C . ALA A 1 270 ? 8.291 5.153 -1.139 1.00 94.62 270 ALA A C 1
ATOM 2082 O O . ALA A 1 270 ? 8.835 6.129 -1.668 1.00 94.62 270 ALA A O 1
ATOM 2083 N N . GLY A 1 271 ? 8.140 3.996 -1.792 1.00 94.06 271 GLY A N 1
ATOM 2084 C CA . GLY A 1 271 ? 8.608 3.745 -3.150 1.00 94.06 271 GLY A CA 1
ATOM 2085 C C . GLY A 1 271 ? 10.105 3.432 -3.238 1.00 94.06 271 GLY A C 1
ATOM 2086 O O . GLY A 1 271 ? 10.809 3.307 -2.242 1.00 94.06 271 GLY A O 1
ATOM 2087 N N . ARG A 1 272 ? 10.599 3.281 -4.473 1.00 94.06 272 ARG A N 1
ATOM 2088 C CA . ARG A 1 272 ? 11.983 2.859 -4.777 1.00 94.06 272 ARG A CA 1
ATOM 2089 C C . ARG A 1 272 ? 12.941 4.032 -5.044 1.00 94.06 272 ARG A C 1
ATOM 2091 O O . ARG A 1 272 ? 14.059 3.836 -5.511 1.00 94.06 272 ARG A O 1
ATOM 2098 N N . GLY A 1 273 ? 12.499 5.267 -4.818 1.00 92.69 273 GLY A N 1
ATOM 2099 C CA . GLY A 1 273 ? 13.361 6.437 -4.977 1.00 92.69 273 GLY A CA 1
ATOM 2100 C C . GLY A 1 273 ? 14.488 6.414 -3.945 1.00 92.69 273 GLY A C 1
ATOM 2101 O O . GLY A 1 273 ? 14.218 6.265 -2.756 1.00 92.69 273 GLY A O 1
ATOM 2102 N N . ALA A 1 274 ? 15.735 6.574 -4.391 1.00 92.38 274 ALA A N 1
ATOM 2103 C CA . ALA A 1 274 ? 16.880 6.682 -3.494 1.00 92.38 274 ALA A CA 1
ATOM 2104 C C . ALA A 1 274 ? 16.843 8.044 -2.787 1.00 92.38 274 ALA A C 1
ATOM 2106 O O . ALA A 1 274 ? 17.140 9.074 -3.389 1.00 92.38 274 ALA A O 1
ATOM 2107 N N . LYS A 1 275 ? 16.422 8.034 -1.524 1.00 95.31 275 LYS A N 1
ATOM 2108 C CA . LYS A 1 275 ? 16.388 9.189 -0.625 1.00 95.31 275 LYS A CA 1
ATOM 2109 C C . LYS A 1 275 ? 17.139 8.802 0.638 1.00 95.31 275 LYS A C 1
ATOM 2111 O O . LYS A 1 275 ? 16.985 7.669 1.086 1.00 95.31 275 LYS A O 1
ATOM 2116 N N . GLU A 1 276 ? 17.906 9.731 1.196 1.00 96.50 276 GLU A N 1
ATOM 2117 C CA . GLU A 1 276 ? 18.686 9.515 2.422 1.00 96.50 276 GLU A CA 1
ATOM 2118 C C . GLU A 1 276 ? 17.819 8.940 3.547 1.00 96.50 276 GLU A C 1
ATOM 2120 O O . GLU A 1 276 ? 18.109 7.862 4.049 1.00 96.50 276 GLU A O 1
ATOM 2125 N N . ALA A 1 277 ? 16.654 9.549 3.788 1.00 95.25 277 ALA A N 1
ATOM 2126 C CA . ALA A 1 277 ? 15.680 9.103 4.786 1.00 95.25 277 ALA A CA 1
ATOM 2127 C C . ALA A 1 277 ? 15.157 7.660 4.607 1.00 95.25 277 ALA A C 1
ATOM 2129 O O . ALA A 1 277 ? 14.552 7.123 5.524 1.00 95.25 277 ALA A O 1
ATOM 2130 N N . ASN A 1 278 ? 15.353 7.033 3.440 1.00 95.94 278 ASN A N 1
ATOM 2131 C CA . ASN A 1 278 ? 14.904 5.667 3.148 1.00 95.94 278 ASN A CA 1
ATOM 2132 C C . ASN A 1 278 ? 16.064 4.657 3.082 1.00 95.94 278 ASN A C 1
ATOM 2134 O O . ASN A 1 278 ? 15.856 3.509 2.672 1.00 95.94 278 ASN A O 1
ATOM 2138 N N . LEU A 1 279 ? 17.294 5.069 3.404 1.00 97.56 279 LEU A N 1
ATOM 2139 C CA . LEU A 1 279 ? 18.434 4.159 3.457 1.00 97.56 279 LEU A CA 1
ATOM 2140 C C . LEU A 1 279 ? 18.260 3.155 4.601 1.00 97.56 279 LEU A C 1
ATOM 2142 O O . LEU A 1 279 ? 17.668 3.457 5.631 1.00 97.56 279 LEU A O 1
ATOM 2146 N N . TYR A 1 280 ? 18.805 1.948 4.431 1.00 98.06 280 TYR A N 1
ATOM 2147 C CA . TYR A 1 280 ? 18.671 0.888 5.435 1.00 98.06 280 TYR A CA 1
ATOM 2148 C C . TYR A 1 280 ? 19.123 1.323 6.845 1.00 98.06 280 TYR A C 1
ATOM 2150 O O . TYR A 1 280 ? 18.359 1.081 7.776 1.00 98.06 280 TYR A O 1
ATOM 2158 N N . PRO A 1 281 ? 20.284 1.992 7.035 1.00 97.50 281 PRO A N 1
ATOM 2159 C CA . PRO A 1 281 ? 20.720 2.431 8.364 1.00 97.50 281 PRO A CA 1
ATOM 2160 C C . PRO A 1 281 ? 19.832 3.505 9.007 1.00 97.50 281 PRO A C 1
ATOM 2162 O O . PRO A 1 281 ? 19.778 3.564 10.227 1.00 97.50 281 PRO A O 1
ATOM 2165 N N . GLU A 1 282 ? 19.118 4.309 8.211 1.00 97.75 282 GLU A N 1
ATOM 2166 C CA . GLU A 1 282 ? 18.193 5.341 8.716 1.00 97.75 282 GLU A CA 1
ATOM 2167 C C . GLU A 1 282 ? 16.845 4.749 9.158 1.00 97.75 282 GLU A C 1
ATOM 2169 O O . GLU A 1 282 ? 16.105 5.356 9.928 1.00 97.75 282 GLU A O 1
ATOM 2174 N N . ILE A 1 283 ? 16.506 3.561 8.646 1.00 97.81 283 ILE A N 1
ATOM 2175 C CA . ILE A 1 283 ? 15.216 2.901 8.875 1.00 97.81 283 ILE A CA 1
ATOM 2176 C C . ILE A 1 283 ? 15.316 1.768 9.896 1.00 97.81 283 ILE A C 1
ATOM 2178 O O . ILE A 1 283 ? 14.378 1.556 10.659 1.00 97.81 283 ILE A O 1
ATOM 2182 N N . ALA A 1 284 ? 16.399 0.990 9.880 1.00 98.06 284 ALA A N 1
ATOM 2183 C CA . ALA A 1 284 ? 16.551 -0.174 10.746 1.00 98.06 284 ALA A CA 1
ATOM 2184 C C . ALA A 1 284 ? 16.605 0.220 12.234 1.00 98.06 284 ALA A C 1
ATOM 2186 O O . ALA A 1 284 ? 17.101 1.283 12.585 1.00 98.06 284 ALA A O 1
ATOM 2187 N N . GLU A 1 285 ? 16.109 -0.664 13.108 1.00 97.25 285 GLU A N 1
ATOM 2188 C CA . GLU A 1 285 ? 16.127 -0.499 14.575 1.00 97.25 285 GLU A CA 1
ATOM 2189 C C . GLU A 1 285 ? 15.389 0.739 15.126 1.00 97.25 285 GLU A C 1
ATOM 2191 O O . GLU A 1 285 ? 15.544 1.088 16.296 1.00 97.25 285 GLU A O 1
ATOM 2196 N N . GLY A 1 286 ? 14.539 1.384 14.321 1.00 97.19 286 GLY A N 1
ATOM 2197 C CA . GLY A 1 286 ? 13.777 2.559 14.734 1.00 97.19 286 GLY A CA 1
ATOM 2198 C C . GLY A 1 286 ? 12.387 2.633 14.113 1.00 97.19 286 GLY A C 1
ATOM 2199 O O . GLY A 1 286 ? 12.080 1.977 13.120 1.00 97.19 286 GLY A O 1
ATOM 2200 N N . ILE A 1 287 ? 11.534 3.457 14.716 1.00 98.56 287 ILE A N 1
ATOM 2201 C CA . ILE A 1 287 ? 10.243 3.873 14.160 1.00 98.56 287 ILE A CA 1
ATOM 2202 C C . ILE A 1 287 ? 10.157 5.395 14.223 1.00 98.56 287 ILE A C 1
ATOM 2204 O O . ILE A 1 287 ? 10.719 6.009 15.128 1.00 98.56 287 ILE A O 1
ATOM 2208 N N . HIS A 1 288 ? 9.421 6.009 13.302 1.00 98.12 288 HIS A N 1
ATOM 2209 C CA . HIS A 1 288 ? 9.093 7.431 13.393 1.00 98.12 288 HIS A CA 1
ATOM 2210 C C . HIS A 1 288 ? 7.746 7.740 12.736 1.00 98.12 288 HIS A C 1
ATOM 2212 O O . HIS A 1 288 ? 7.316 7.065 11.797 1.00 98.12 288 HIS A O 1
ATOM 2218 N N . SER A 1 289 ? 7.071 8.768 13.243 1.00 98.56 289 SER A N 1
ATOM 2219 C CA . SER A 1 289 ? 5.877 9.343 12.621 1.00 98.56 289 SER A CA 1
ATOM 2220 C C . SER A 1 289 ? 6.281 10.246 11.453 1.00 98.56 289 SER A C 1
ATOM 2222 O O . SER A 1 289 ? 7.342 10.869 11.475 1.00 98.56 289 SER A O 1
ATOM 2224 N N . TYR A 1 290 ? 5.432 10.353 10.437 1.00 97.94 290 TYR A N 1
ATOM 2225 C CA . TYR A 1 290 ? 5.646 11.253 9.301 1.00 97.94 290 TYR A CA 1
ATOM 2226 C C . TYR A 1 290 ? 4.308 11.789 8.797 1.00 97.94 290 TYR A C 1
ATOM 2228 O O . TYR A 1 290 ? 3.265 11.269 9.168 1.00 97.94 290 TYR A O 1
ATOM 2236 N N . GLY A 1 291 ? 4.310 12.854 7.987 1.00 97.00 291 GLY A N 1
ATOM 2237 C CA . GLY A 1 291 ? 3.064 13.428 7.451 1.00 97.00 291 GLY A CA 1
ATOM 2238 C C . GLY A 1 291 ? 2.025 13.767 8.528 1.00 97.00 291 GLY A C 1
ATOM 2239 O O . GLY A 1 291 ? 0.829 13.664 8.273 1.00 97.00 291 GLY A O 1
ATOM 2240 N N . ILE A 1 292 ? 2.486 14.106 9.737 1.00 97.06 292 ILE A N 1
ATOM 2241 C CA . ILE A 1 292 ? 1.629 14.396 10.888 1.00 97.06 292 ILE A CA 1
ATOM 2242 C C . ILE A 1 292 ? 0.735 15.583 10.530 1.00 97.06 292 ILE A C 1
ATOM 2244 O O . ILE A 1 292 ? 1.204 16.547 9.919 1.00 97.06 292 ILE A O 1
ATOM 2248 N N . THR A 1 293 ? -0.544 15.508 10.900 1.00 94.06 293 THR A N 1
ATOM 2249 C CA . THR A 1 293 ? -1.579 16.523 10.628 1.00 94.06 293 THR A CA 1
ATOM 2250 C C . THR A 1 293 ? -1.991 16.618 9.157 1.00 94.06 293 THR A C 1
ATOM 2252 O O . THR A 1 293 ? -3.182 16.632 8.863 1.00 94.06 293 THR A O 1
ATOM 2255 N N . ARG A 1 294 ? -1.039 16.673 8.218 1.00 96.69 294 ARG A N 1
ATOM 2256 C CA . ARG A 1 294 ? -1.303 16.799 6.776 1.00 96.69 294 ARG A CA 1
ATOM 2257 C C . ARG A 1 294 ? -0.580 15.704 5.995 1.00 96.69 294 ARG A C 1
ATOM 2259 O O . ARG A 1 294 ? 0.559 15.869 5.561 1.00 96.69 294 ARG A O 1
ATOM 2266 N N . HIS A 1 295 ? -1.285 14.599 5.759 1.00 98.19 295 HIS A N 1
ATOM 2267 C CA . HIS A 1 295 ? -0.879 13.548 4.827 1.00 98.19 295 HIS A CA 1
ATOM 2268 C C . HIS A 1 295 ? -1.844 13.505 3.639 1.00 98.19 295 HIS A C 1
ATOM 2270 O O . HIS A 1 295 ? -3.052 13.546 3.830 1.00 98.19 295 HIS A O 1
ATOM 2276 N N . ARG A 1 296 ? -1.346 13.318 2.411 1.00 97.06 296 ARG A N 1
ATOM 2277 C CA . ARG A 1 296 ? -2.167 13.338 1.175 1.00 97.06 296 ARG A CA 1
ATOM 2278 C C . ARG A 1 296 ? -3.260 12.263 1.077 1.00 97.06 296 ARG A C 1
ATOM 2280 O O . ARG A 1 296 ? -4.086 12.317 0.183 1.00 97.06 296 ARG A O 1
ATOM 2287 N N . HIS A 1 297 ? -3.267 11.292 1.986 1.00 98.44 297 HIS A N 1
ATOM 2288 C CA . HIS A 1 297 ? -4.351 10.308 2.088 1.00 98.44 297 HIS A CA 1
ATOM 2289 C C . HIS A 1 297 ? -5.517 10.777 2.966 1.00 98.44 297 HIS A C 1
ATOM 2291 O O . HIS A 1 297 ? -6.550 10.126 2.940 1.00 98.44 297 HIS A O 1
ATOM 2297 N N . VAL A 1 298 ? -5.375 11.859 3.739 1.00 98.50 298 VAL A N 1
ATOM 2298 C CA . VAL A 1 298 ? -6.465 12.418 4.555 1.00 98.50 298 VAL A CA 1
ATOM 2299 C C . VAL A 1 298 ? -7.698 12.759 3.711 1.00 98.50 298 VAL A C 1
ATOM 2301 O O . VAL A 1 298 ? -8.734 12.166 3.999 1.00 98.50 298 VAL A O 1
ATOM 2304 N N . PRO A 1 299 ? -7.615 13.577 2.640 1.00 97.75 299 PRO A N 1
ATOM 2305 C CA . PRO A 1 299 ? -8.799 13.898 1.835 1.00 97.75 299 PRO A CA 1
ATOM 2306 C C . PRO A 1 299 ? -9.389 12.647 1.172 1.00 97.75 299 PRO A C 1
ATOM 2308 O O . PRO A 1 299 ? -10.596 12.506 1.044 1.00 97.75 299 PRO A O 1
ATOM 2311 N N . GLU A 1 300 ? -8.548 11.669 0.819 1.00 98.19 300 GLU A N 1
ATOM 2312 C CA . GLU A 1 300 ? -8.999 10.399 0.244 1.00 98.19 300 GLU A CA 1
ATOM 2313 C C . GLU A 1 300 ? -9.782 9.544 1.258 1.00 98.19 300 GLU A C 1
ATOM 2315 O O . GLU A 1 300 ? -10.787 8.928 0.906 1.00 98.19 300 GLU A O 1
ATOM 2320 N N . ILE A 1 301 ? -9.329 9.498 2.518 1.00 98.56 301 ILE A N 1
ATOM 2321 C CA . ILE A 1 301 ? -10.047 8.842 3.618 1.00 98.56 301 ILE A CA 1
ATOM 2322 C C . ILE A 1 301 ? -11.368 9.568 3.854 1.00 98.56 301 ILE A C 1
ATOM 2324 O O . ILE A 1 301 ? -12.418 8.934 3.831 1.00 98.56 301 ILE A O 1
ATOM 2328 N N . GLU A 1 302 ? -11.316 10.882 4.061 1.00 98.12 302 GLU A N 1
ATOM 2329 C CA . GLU A 1 302 ? -12.487 11.686 4.396 1.00 98.12 302 GLU A CA 1
ATOM 2330 C C . GLU A 1 302 ? -13.537 11.640 3.288 1.00 98.12 302 GLU A C 1
ATOM 2332 O O . GLU A 1 302 ? -14.692 11.379 3.598 1.00 98.12 302 GLU A O 1
ATOM 2337 N N . GLN A 1 303 ? -13.160 11.758 2.011 1.00 96.25 303 GLN A N 1
ATOM 2338 C CA . GLN A 1 303 ? -14.079 11.627 0.876 1.00 96.25 303 GLN A CA 1
ATOM 2339 C C . GLN A 1 303 ? -14.876 10.310 0.929 1.00 96.25 303 GLN A C 1
ATOM 2341 O O . GLN A 1 303 ? -16.102 10.328 0.830 1.00 96.25 303 GLN A O 1
ATOM 2346 N N . GLY A 1 304 ? -14.201 9.171 1.130 1.00 95.19 304 GLY A N 1
ATOM 2347 C CA . GLY A 1 304 ? -14.871 7.866 1.196 1.00 95.19 304 GLY A CA 1
ATOM 2348 C C . GLY A 1 304 ? -15.790 7.714 2.413 1.00 95.19 304 GLY A C 1
ATOM 2349 O O . GLY A 1 304 ? -16.856 7.105 2.318 1.00 95.19 304 GLY A O 1
ATOM 2350 N N . LEU A 1 305 ? -15.409 8.290 3.559 1.00 96.06 305 LEU A N 1
ATOM 2351 C CA . LEU A 1 305 ? -16.246 8.269 4.760 1.00 96.06 305 LEU A CA 1
ATOM 2352 C C . LEU A 1 305 ? -17.452 9.214 4.637 1.00 96.06 305 LEU A C 1
ATOM 2354 O O . LEU A 1 305 ? -18.555 8.827 5.024 1.00 96.06 305 LEU A O 1
ATOM 2358 N N . LYS A 1 306 ? -17.264 10.409 4.059 1.00 94.00 306 LYS A N 1
ATOM 2359 C CA . LYS A 1 306 ? -18.328 11.391 3.801 1.00 94.00 306 LYS A CA 1
ATOM 2360 C C . LYS A 1 306 ? -19.410 10.813 2.897 1.00 94.00 306 LYS A C 1
ATOM 2362 O O . LYS A 1 306 ? -20.591 10.933 3.216 1.00 94.00 306 LYS A O 1
ATOM 2367 N N . ASP A 1 307 ? -19.012 10.120 1.830 1.00 90.94 307 ASP A N 1
ATOM 2368 C CA . ASP A 1 307 ? -19.949 9.442 0.928 1.00 90.94 307 ASP A CA 1
ATOM 2369 C C . ASP A 1 307 ? -20.786 8.389 1.652 1.00 90.94 307 ASP A C 1
ATOM 2371 O O . ASP A 1 307 ? -21.999 8.315 1.469 1.00 90.94 307 ASP A O 1
ATOM 2375 N N . ALA A 1 308 ? -20.135 7.560 2.473 1.00 90.94 308 ALA A N 1
ATOM 2376 C CA . ALA A 1 308 ? -20.803 6.471 3.173 1.00 90.94 308 ALA A CA 1
ATOM 2377 C C . ALA A 1 308 ? -21.792 6.989 4.230 1.00 90.94 308 ALA A C 1
ATOM 2379 O O . ALA A 1 308 ? -22.898 6.457 4.346 1.00 90.94 308 ALA A O 1
ATOM 2380 N N . ALA A 1 309 ? -21.402 8.025 4.977 1.00 90.38 309 ALA A N 1
ATOM 2381 C CA . ALA A 1 309 ? -22.211 8.619 6.038 1.00 90.38 309 ALA A CA 1
ATOM 2382 C C . ALA A 1 309 ? -23.255 9.630 5.539 1.00 90.38 309 ALA A C 1
ATOM 2384 O O . ALA A 1 309 ? -24.175 9.964 6.285 1.00 90.38 309 ALA A O 1
ATOM 2385 N N . ASN A 1 310 ? -23.105 10.145 4.312 1.00 89.25 310 ASN A N 1
ATOM 2386 C CA . ASN A 1 310 ? -23.819 11.327 3.821 1.00 89.25 310 ASN A CA 1
ATOM 2387 C C . ASN A 1 310 ? -23.735 12.508 4.815 1.00 89.25 310 ASN A C 1
ATOM 2389 O O . ASN A 1 310 ? -24.731 13.163 5.130 1.00 89.25 310 ASN A O 1
ATOM 2393 N N . ALA A 1 311 ? -22.540 12.727 5.367 1.00 89.38 311 ALA A N 1
ATOM 2394 C CA . ALA A 1 311 ? -22.257 13.740 6.378 1.00 89.38 311 ALA A CA 1
ATOM 2395 C C . ALA A 1 311 ? -20.790 14.175 6.304 1.00 89.38 311 ALA A C 1
ATOM 2397 O O . ALA A 1 311 ? -19.932 13.400 5.889 1.00 89.38 311 ALA A O 1
ATOM 2398 N N . GLU A 1 312 ? -20.489 15.393 6.752 1.00 91.38 312 GLU A N 1
ATOM 2399 C CA . GLU A 1 312 ? -19.103 15.844 6.881 1.00 91.38 312 GLU A CA 1
ATOM 2400 C C . GLU A 1 312 ? -18.376 15.058 7.979 1.00 91.38 312 GLU A C 1
ATOM 2402 O O . GLU A 1 312 ? -18.859 14.939 9.108 1.00 91.38 312 GLU A O 1
ATOM 2407 N N . ILE A 1 313 ? -17.197 14.534 7.640 1.00 94.44 313 ILE A N 1
ATOM 2408 C CA . ILE A 1 313 ? -16.334 13.770 8.541 1.00 94.44 313 ILE A CA 1
ATOM 2409 C C . ILE A 1 313 ? -14.929 14.350 8.473 1.00 94.44 313 ILE A C 1
ATOM 2411 O O . ILE A 1 313 ? -14.377 14.517 7.387 1.00 94.44 313 ILE A O 1
ATOM 2415 N N . THR A 1 314 ? -14.354 14.598 9.648 1.00 97.62 314 THR A N 1
ATOM 2416 C CA . THR A 1 314 ? -12.947 14.968 9.812 1.00 97.62 314 THR A CA 1
ATOM 2417 C C . THR A 1 314 ? -12.249 13.911 10.651 1.00 97.62 314 THR A C 1
ATOM 2419 O O . THR A 1 314 ? -12.722 13.560 11.738 1.00 97.62 314 THR A O 1
ATOM 2422 N N . VAL A 1 315 ? -11.116 13.407 10.166 1.00 98.38 315 VAL A N 1
ATOM 2423 C CA . VAL A 1 315 ? -10.335 12.375 10.857 1.00 98.38 315 VAL A CA 1
ATOM 2424 C C . VAL A 1 315 ? -9.025 12.935 11.400 1.00 98.38 315 VAL A C 1
ATOM 2426 O O . VAL A 1 315 ? -8.415 13.835 10.831 1.00 98.38 315 VAL A O 1
ATOM 2429 N N . SER A 1 316 ? -8.539 12.349 12.491 1.00 98.69 316 SER A N 1
ATOM 2430 C CA . SER A 1 316 ? -7.143 12.509 12.900 1.00 98.69 316 SER A CA 1
ATOM 2431 C C . SER A 1 316 ? -6.345 11.329 12.363 1.00 98.69 316 SER A C 1
ATOM 2433 O O . SER A 1 316 ? -6.628 10.188 12.722 1.00 98.69 316 SER A O 1
ATOM 2435 N N . PHE A 1 317 ? -5.370 11.576 11.488 1.00 98.81 317 PHE A N 1
ATOM 2436 C CA . PHE A 1 317 ? -4.572 10.528 10.852 1.00 98.81 317 PHE A CA 1
ATOM 2437 C C . PHE A 1 317 ? -3.076 10.771 11.043 1.00 98.81 317 PHE A C 1
ATOM 2439 O O . PHE A 1 317 ? -2.536 11.780 10.586 1.00 98.81 317 PHE A O 1
ATOM 2446 N N . THR A 1 318 ? -2.402 9.796 11.655 1.00 98.81 318 THR A N 1
ATOM 2447 C CA . THR A 1 318 ? -0.952 9.824 11.871 1.00 98.81 318 THR A CA 1
ATOM 2448 C C . THR A 1 318 ? -0.326 8.526 11.365 1.00 98.81 318 THR A C 1
ATOM 2450 O O . THR A 1 318 ? -0.513 7.470 11.982 1.00 98.81 318 THR A O 1
ATOM 2453 N N . PRO A 1 319 ? 0.424 8.564 10.251 1.00 98.75 319 PRO A N 1
ATOM 2454 C CA . PRO A 1 319 ? 1.170 7.413 9.782 1.00 98.75 319 PRO A CA 1
ATOM 2455 C C . PRO A 1 319 ? 2.545 7.306 10.459 1.00 98.75 319 PRO A C 1
ATOM 2457 O O . PRO A 1 319 ? 3.226 8.293 10.739 1.00 98.75 319 PRO A O 1
ATOM 2460 N N . HIS A 1 320 ? 2.968 6.064 10.668 1.00 98.88 320 HIS A N 1
ATOM 2461 C CA . HIS A 1 320 ? 4.243 5.676 11.254 1.00 98.88 320 HIS A CA 1
ATOM 2462 C C . HIS A 1 320 ? 4.989 4.734 10.312 1.00 98.88 320 HIS A C 1
ATOM 2464 O O . HIS A 1 320 ? 4.414 3.778 9.773 1.00 98.88 320 HIS A O 1
ATOM 2470 N N . LEU A 1 321 ? 6.277 5.000 10.117 1.00 98.56 321 LEU A N 1
ATOM 2471 C CA . LEU A 1 321 ? 7.159 4.190 9.291 1.00 98.56 321 LEU A CA 1
ATOM 2472 C C . LEU A 1 321 ? 7.819 3.112 10.151 1.00 98.56 321 LEU A C 1
ATOM 2474 O O . LEU A 1 321 ? 8.436 3.418 11.169 1.00 98.56 321 LEU A O 1
ATOM 2478 N N . MET A 1 322 ? 7.650 1.853 9.751 1.00 98.62 322 MET A N 1
ATOM 2479 C CA . MET A 1 322 ? 8.124 0.675 10.477 1.00 98.62 322 MET A CA 1
ATOM 2480 C C . MET A 1 322 ? 9.389 0.089 9.829 1.00 98.62 322 MET A C 1
ATOM 2482 O O . MET A 1 322 ? 9.476 0.078 8.594 1.00 98.62 322 MET A O 1
ATOM 2486 N N . PRO A 1 323 ? 10.304 -0.516 10.614 1.00 98.12 323 PRO A N 1
ATOM 2487 C CA . PRO A 1 323 ? 11.542 -1.138 10.140 1.00 98.12 323 PRO A CA 1
ATOM 2488 C C . PRO A 1 323 ? 11.276 -2.526 9.531 1.00 98.12 323 PRO A C 1
ATOM 2490 O O . PRO A 1 323 ? 11.850 -3.542 9.912 1.00 98.12 323 PRO A O 1
ATOM 2493 N N . MET A 1 324 ? 10.349 -2.593 8.577 1.00 98.25 324 MET A N 1
ATOM 2494 C CA . MET A 1 324 ? 9.993 -3.797 7.830 1.00 98.25 324 MET A CA 1
ATOM 2495 C C . MET A 1 324 ? 9.714 -3.440 6.372 1.00 98.25 324 MET A C 1
ATOM 2497 O O . MET A 1 324 ? 9.269 -2.338 6.062 1.00 98.25 324 MET A O 1
ATOM 2501 N N . SER A 1 325 ? 9.940 -4.371 5.443 1.00 97.31 325 SER A N 1
ATOM 2502 C CA . SER A 1 325 ? 9.758 -4.070 4.017 1.00 97.31 325 SER A CA 1
ATOM 2503 C C . SER A 1 325 ? 8.288 -3.895 3.629 1.00 97.31 325 SER A C 1
ATOM 2505 O O . SER A 1 325 ? 7.962 -2.969 2.891 1.00 97.31 325 SER A O 1
ATOM 2507 N N . ARG A 1 326 ? 7.403 -4.783 4.098 1.00 98.56 326 ARG A N 1
ATOM 2508 C CA . ARG A 1 326 ? 5.982 -4.855 3.716 1.00 98.56 326 ARG A CA 1
ATOM 2509 C C . ARG A 1 326 ? 5.090 -5.022 4.935 1.00 98.56 326 ARG A C 1
ATOM 2511 O O . ARG A 1 326 ? 5.528 -5.569 5.945 1.00 98.56 326 ARG A O 1
ATOM 2518 N N . GLY A 1 327 ? 3.831 -4.644 4.766 1.00 98.50 327 GLY A N 1
ATOM 2519 C CA . GLY A 1 327 ? 2.777 -4.773 5.760 1.00 98.50 327 GLY A CA 1
ATOM 2520 C C . GLY A 1 327 ? 2.266 -3.407 6.187 1.00 98.50 327 GLY A C 1
ATOM 2521 O O . GLY A 1 327 ? 3.018 -2.435 6.243 1.00 98.50 327 GLY A O 1
ATOM 2522 N N . MET A 1 328 ? 0.980 -3.340 6.486 1.00 98.81 328 MET A N 1
ATOM 2523 C CA . MET A 1 328 ? 0.331 -2.134 6.966 1.00 98.81 328 MET A CA 1
ATOM 2524 C C . MET A 1 328 ? -0.728 -2.497 7.991 1.00 98.81 328 MET A C 1
ATOM 2526 O O . MET A 1 328 ? -1.465 -3.458 7.790 1.00 98.81 328 MET A O 1
ATOM 2530 N N . GLN A 1 329 ? -0.780 -1.734 9.077 1.00 98.94 329 GLN A N 1
ATOM 2531 C CA . GLN A 1 329 ? -1.785 -1.852 10.124 1.00 98.94 329 GLN A CA 1
ATOM 2532 C C . GLN A 1 329 ? -2.392 -0.481 10.393 1.00 98.94 329 GLN A C 1
ATOM 2534 O O . GLN A 1 329 ? -1.662 0.455 10.712 1.00 98.94 329 GLN A O 1
ATOM 2539 N N . SER A 1 330 ? -3.714 -0.384 10.340 1.00 98.94 330 SER A N 1
ATOM 2540 C CA . SER A 1 330 ? -4.455 0.756 10.875 1.00 98.94 330 SER A CA 1
ATOM 2541 C C . SER A 1 330 ? -5.052 0.364 12.218 1.00 98.94 330 SER A C 1
ATOM 2543 O O . SER A 1 330 ? -5.824 -0.590 12.294 1.00 98.94 330 SER A O 1
ATOM 2545 N N . THR A 1 331 ? -4.680 1.088 13.273 1.00 98.94 331 THR A N 1
ATOM 2546 C CA . THR A 1 331 ? -5.368 1.044 14.565 1.00 98.94 331 THR A CA 1
ATOM 2547 C C . THR A 1 331 ? -6.280 2.259 14.631 1.00 98.94 331 THR A C 1
ATOM 2549 O O . THR A 1 331 ? -5.808 3.394 14.651 1.00 98.94 331 THR A O 1
ATOM 2552 N N . ILE A 1 332 ? -7.580 2.008 14.598 1.00 98.94 332 ILE A N 1
ATOM 2553 C CA . ILE A 1 332 ? -8.619 3.016 14.438 1.00 98.94 332 ILE A CA 1
ATOM 2554 C C . ILE A 1 332 ? -9.400 3.061 15.739 1.00 98.94 332 ILE A C 1
ATOM 2556 O O . ILE A 1 332 ? -9.902 2.042 16.208 1.00 98.94 332 ILE A O 1
ATOM 2560 N N . TYR A 1 333 ? -9.506 4.241 16.316 1.00 98.88 333 TYR A N 1
ATOM 2561 C CA . TYR A 1 333 ? -10.268 4.468 17.520 1.00 98.88 333 TYR A CA 1
ATOM 2562 C C . TYR A 1 333 ? -11.515 5.269 17.185 1.00 98.88 333 TYR A C 1
ATOM 2564 O O . TYR A 1 333 ? -11.421 6.334 16.571 1.00 98.88 333 TYR A O 1
ATOM 2572 N N . VAL A 1 334 ? -12.667 4.760 17.607 1.00 98.69 334 VAL A N 1
ATOM 2573 C CA . VAL A 1 334 ? -13.977 5.324 17.270 1.00 98.69 334 VAL A CA 1
ATOM 2574 C C . VAL A 1 334 ? -14.869 5.362 18.500 1.00 98.69 334 VAL A C 1
ATOM 2576 O O . VAL A 1 334 ? -14.827 4.459 19.337 1.00 98.69 334 VAL A O 1
ATOM 2579 N N . GLU A 1 335 ? -15.693 6.395 18.613 1.00 98.44 335 GLU A N 1
ATOM 2580 C CA . GLU A 1 335 ? -16.783 6.414 19.586 1.00 98.44 335 GLU A CA 1
ATOM 2581 C C . GLU A 1 335 ? -17.982 5.660 19.013 1.00 98.44 335 GLU A C 1
ATOM 2583 O O . GLU A 1 335 ? -18.394 5.915 17.885 1.00 98.44 335 GLU A O 1
ATOM 2588 N N . MET A 1 336 ? -18.551 4.738 19.781 1.00 97.44 336 MET A N 1
ATOM 2589 C CA . MET A 1 336 ? -19.776 4.034 19.412 1.00 97.44 336 MET A CA 1
ATOM 2590 C C . MET A 1 336 ? -20.984 4.962 19.572 1.00 97.44 336 MET A C 1
ATOM 2592 O O . MET A 1 336 ? -20.990 5.876 20.407 1.00 97.44 336 MET A O 1
ATOM 2596 N N . ALA A 1 337 ? -22.020 4.737 18.767 1.00 95.69 337 ALA A N 1
ATOM 2597 C CA . ALA A 1 337 ? -23.294 5.415 18.955 1.00 95.69 337 ALA A CA 1
ATOM 2598 C C . ALA A 1 337 ? -23.981 4.957 20.256 1.00 95.69 337 ALA A C 1
ATOM 2600 O O . ALA A 1 337 ? -23.626 3.944 20.861 1.00 95.69 337 ALA A O 1
ATOM 2601 N N . SER A 1 338 ? -24.962 5.733 20.722 1.00 93.81 338 SER A N 1
ATOM 2602 C CA . SER A 1 338 ? -25.653 5.437 21.982 1.00 93.81 338 SER A CA 1
ATOM 2603 C C . SER A 1 338 ? -26.339 4.070 21.928 1.00 93.81 338 SER A C 1
ATOM 2605 O O . SER A 1 338 ? -27.085 3.791 20.994 1.00 93.81 338 SER A O 1
ATOM 2607 N N . GLY A 1 339 ? -26.092 3.230 22.936 1.00 93.44 339 GLY A N 1
ATOM 2608 C CA . GLY A 1 339 ? -26.663 1.883 23.032 1.00 93.44 339 GLY A CA 1
ATOM 2609 C C . GLY A 1 339 ? -25.979 0.822 22.166 1.00 93.44 339 GLY A C 1
ATOM 2610 O O . GLY A 1 339 ? -26.317 -0.349 22.305 1.00 93.44 339 GLY A O 1
ATOM 2611 N N . VAL A 1 340 ? -25.009 1.198 21.326 1.00 96.38 340 VAL A N 1
ATOM 2612 C CA . VAL A 1 340 ? -24.250 0.255 20.497 1.00 96.38 340 VAL A CA 1
ATOM 2613 C C . VAL A 1 340 ? -23.171 -0.434 21.323 1.00 96.38 340 VAL A C 1
ATOM 2615 O O . VAL A 1 340 ? -22.460 0.189 22.117 1.00 96.38 340 VAL A O 1
ATOM 2618 N N . THR A 1 341 ? -23.040 -1.737 21.109 1.00 96.25 341 THR A N 1
ATOM 2619 C CA . THR A 1 341 ? -22.046 -2.600 21.739 1.00 96.25 341 THR A CA 1
ATOM 2620 C C . THR A 1 341 ? -20.964 -3.022 20.744 1.00 96.25 341 THR A C 1
ATOM 2622 O O . THR A 1 341 ? -21.126 -2.948 19.527 1.00 96.25 341 THR A O 1
ATOM 2625 N N . ILE A 1 342 ? -19.845 -3.539 21.259 1.00 97.12 342 ILE A N 1
ATOM 2626 C CA . ILE A 1 342 ? -18.794 -4.138 20.419 1.00 97.12 342 ILE A CA 1
ATOM 2627 C C . ILE A 1 342 ? -19.317 -5.330 19.618 1.00 97.12 342 ILE A C 1
ATOM 2629 O O . ILE A 1 342 ? -18.841 -5.572 18.510 1.00 97.12 342 ILE A O 1
ATOM 2633 N N . GLU A 1 343 ? -20.297 -6.058 20.158 1.00 97.00 343 GLU A N 1
ATOM 2634 C CA . GLU A 1 343 ? -20.919 -7.169 19.447 1.00 97.00 343 GLU A CA 1
ATOM 2635 C C . GLU A 1 343 ? -21.624 -6.688 18.182 1.00 97.00 343 GLU A C 1
ATOM 2637 O O . GLU A 1 343 ? -21.472 -7.308 17.135 1.00 97.00 343 GLU A O 1
ATOM 2642 N N . ASP A 1 344 ? -22.318 -5.553 18.252 1.00 96.44 344 ASP A N 1
ATOM 2643 C CA . ASP A 1 344 ? -23.012 -4.981 17.100 1.00 96.44 344 ASP A CA 1
ATOM 2644 C C . ASP A 1 344 ? -22.020 -4.594 15.996 1.00 96.44 344 ASP A C 1
ATOM 2646 O O . ASP A 1 344 ? -22.242 -4.909 14.826 1.00 96.44 344 ASP A O 1
ATOM 2650 N N . LEU A 1 345 ? -20.876 -3.992 16.359 1.00 97.50 345 LEU A N 1
ATOM 2651 C CA . LEU A 1 345 ? -19.805 -3.690 15.400 1.00 97.50 345 LEU A CA 1
ATOM 2652 C C . LEU A 1 345 ? -19.231 -4.965 14.774 1.00 97.50 345 LEU A C 1
ATOM 2654 O O . LEU A 1 345 ? -19.049 -5.040 13.558 1.00 97.50 345 LEU A O 1
ATOM 2658 N N . TYR A 1 346 ? -18.942 -5.972 15.604 1.00 98.12 346 TYR A N 1
ATOM 2659 C CA . TYR A 1 346 ? -18.395 -7.248 15.152 1.00 98.12 346 TYR A CA 1
ATOM 2660 C C . TYR A 1 346 ? -19.346 -7.938 14.169 1.00 98.12 346 TYR A C 1
ATOM 2662 O O . TYR A 1 346 ? -18.921 -8.367 13.095 1.00 98.12 346 TYR A O 1
ATOM 2670 N N . GLN A 1 347 ? -20.636 -8.006 14.509 1.00 96.88 347 GLN A N 1
ATOM 2671 C CA . GLN A 1 347 ? -21.644 -8.643 13.669 1.00 96.88 347 GLN A CA 1
ATOM 2672 C C . GLN A 1 347 ? -21.897 -7.865 12.385 1.00 96.88 347 GLN A C 1
ATOM 2674 O O . GLN A 1 347 ? -21.992 -8.477 11.324 1.00 96.88 347 GLN A O 1
ATOM 2679 N N . GLN A 1 348 ? -21.921 -6.531 12.436 1.00 96.62 348 GLN A N 1
ATOM 2680 C CA . GLN A 1 348 ? -22.056 -5.721 11.230 1.00 96.62 348 GLN A CA 1
ATOM 2681 C C . GLN A 1 348 ? -20.916 -5.990 10.242 1.00 96.62 348 GLN A C 1
ATOM 2683 O O . GLN A 1 348 ? -21.171 -6.189 9.053 1.00 96.62 348 GLN A O 1
ATOM 2688 N N . LEU A 1 349 ? -19.668 -6.062 10.716 1.00 97.19 349 LEU A N 1
ATOM 2689 C CA . LEU A 1 349 ? -18.522 -6.384 9.860 1.00 97.19 349 LEU A CA 1
ATOM 2690 C C . LEU A 1 349 ? -18.584 -7.820 9.335 1.00 97.19 349 LEU A C 1
ATOM 2692 O O . LEU A 1 349 ? -18.346 -8.042 8.149 1.00 97.19 349 LEU A O 1
ATOM 2696 N N . ARG A 1 350 ? -18.921 -8.796 10.189 1.00 96.50 350 ARG A N 1
ATOM 2697 C CA . ARG A 1 350 ? -19.068 -10.202 9.778 1.00 96.50 350 ARG A CA 1
ATOM 2698 C C . ARG A 1 350 ? -20.127 -10.367 8.699 1.00 96.50 350 ARG A C 1
ATOM 2700 O O . ARG A 1 350 ? -19.870 -11.068 7.730 1.00 96.50 350 ARG A O 1
ATOM 2707 N N . ASN A 1 351 ? -21.271 -9.707 8.850 1.00 95.56 351 ASN A N 1
ATOM 2708 C CA . ASN A 1 351 ? -22.362 -9.761 7.884 1.00 95.56 351 ASN A CA 1
ATOM 2709 C C . ASN A 1 351 ? -21.982 -9.063 6.576 1.00 95.56 351 ASN A C 1
ATOM 2711 O O . ASN A 1 351 ? -22.226 -9.602 5.503 1.00 95.56 351 ASN A O 1
ATOM 2715 N N . SER A 1 352 ? -21.336 -7.896 6.662 1.00 95.06 352 SER A N 1
ATOM 2716 C CA . SER A 1 352 ? -20.927 -7.122 5.482 1.00 95.06 352 SER A CA 1
ATOM 2717 C C . SER A 1 352 ? -19.880 -7.843 4.633 1.00 95.06 352 SER A C 1
ATOM 2719 O O . SER A 1 352 ? -19.852 -7.664 3.421 1.00 95.06 352 SER A O 1
ATOM 2721 N N . TYR A 1 353 ? -19.031 -8.658 5.265 1.00 97.06 353 TYR A N 1
ATOM 2722 C CA . TYR A 1 353 ? -17.917 -9.355 4.620 1.00 97.06 353 TYR A CA 1
ATOM 2723 C C . TYR A 1 353 ? -18.083 -10.882 4.584 1.00 97.06 353 TYR A C 1
ATOM 2725 O O . TYR A 1 353 ? -17.108 -11.594 4.360 1.00 97.06 353 TYR A O 1
ATOM 2733 N N . ALA A 1 354 ? -19.295 -11.406 4.799 1.00 95.06 354 ALA A N 1
ATOM 2734 C CA . ALA A 1 354 ? -19.537 -12.851 4.876 1.00 95.06 354 ALA A CA 1
ATOM 2735 C C . ALA A 1 354 ? -19.176 -13.586 3.573 1.00 95.06 354 ALA A C 1
ATOM 2737 O O . ALA A 1 354 ? -18.578 -14.664 3.612 1.00 95.06 354 ALA A O 1
ATOM 2738 N N . ASP A 1 355 ? -19.499 -12.967 2.435 1.00 94.19 355 ASP A N 1
ATOM 2739 C CA . ASP A 1 355 ? -19.294 -13.522 1.093 1.00 94.19 355 ASP A CA 1
ATOM 2740 C C . ASP A 1 355 ? -18.046 -12.958 0.395 1.00 94.19 355 ASP A C 1
ATOM 2742 O O . ASP A 1 355 ? -17.780 -13.256 -0.771 1.00 94.19 355 ASP A O 1
ATOM 2746 N N . GLU A 1 356 ? -17.258 -12.147 1.103 1.00 96.19 356 GLU A N 1
ATOM 2747 C CA . GLU A 1 356 ? -16.098 -11.469 0.538 1.00 96.19 356 GLU A CA 1
ATOM 2748 C C . GLU A 1 356 ? -14.859 -12.358 0.595 1.00 96.19 356 GLU A C 1
ATOM 2750 O O . GLU A 1 3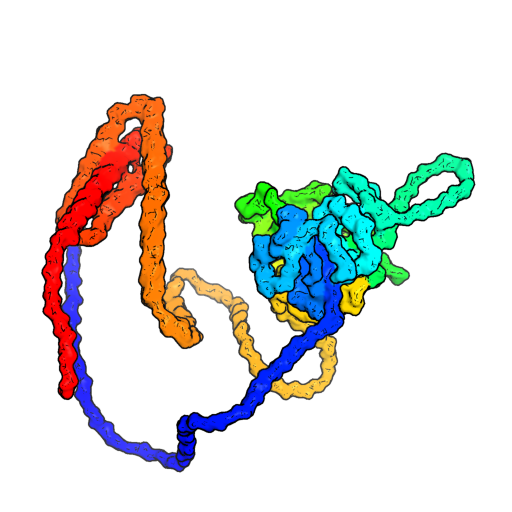56 ? -14.480 -12.904 1.631 1.00 96.19 356 GLU A O 1
ATOM 2755 N N . GLU A 1 357 ? -14.197 -12.523 -0.549 1.00 91.69 357 GLU A N 1
ATOM 2756 C CA . GLU A 1 357 ? -13.075 -13.456 -0.643 1.00 91.69 357 GLU A CA 1
ATOM 2757 C C . GLU A 1 357 ? -11.823 -12.910 0.040 1.00 91.69 357 GLU A C 1
ATOM 2759 O O . GLU A 1 357 ? -11.074 -13.671 0.648 1.00 91.69 357 GLU A O 1
ATOM 2764 N N . PHE A 1 358 ? -11.569 -11.605 -0.072 1.00 97.56 358 PHE A N 1
ATOM 2765 C CA . PHE A 1 358 ? -10.316 -11.001 0.376 1.00 97.56 358 PHE A CA 1
ATOM 2766 C C . PHE A 1 358 ? -10.405 -10.315 1.737 1.00 97.56 358 PHE A C 1
ATOM 2768 O O . PHE A 1 358 ? -9.368 -9.926 2.271 1.00 97.56 358 PHE A O 1
ATOM 2775 N N . VAL A 1 359 ? -11.587 -10.195 2.335 1.00 98.38 359 VAL A N 1
ATOM 2776 C CA . VAL A 1 359 ? -11.767 -9.522 3.625 1.00 98.38 359 VAL A CA 1
ATOM 2777 C C . VAL A 1 359 ? -12.204 -10.531 4.676 1.00 98.38 359 VAL A C 1
ATOM 2779 O O . VAL A 1 359 ? -13.242 -11.163 4.544 1.00 98.38 359 VAL A O 1
ATOM 2782 N N . TYR A 1 360 ? -11.413 -10.672 5.741 1.00 97.81 360 TYR A N 1
ATOM 2783 C CA . TYR A 1 360 ? -11.723 -11.568 6.852 1.00 97.81 360 TYR A CA 1
ATOM 2784 C C . TYR A 1 360 ? -11.802 -10.811 8.170 1.00 97.81 360 TYR A C 1
ATOM 2786 O O . TYR A 1 360 ? -10.818 -10.239 8.648 1.00 97.81 360 TYR A O 1
ATOM 2794 N N . VAL A 1 361 ? -12.965 -10.907 8.805 1.00 98.38 361 VAL A N 1
ATOM 2795 C CA . VAL A 1 361 ? -13.141 -10.558 10.214 1.00 98.38 361 VAL A CA 1
ATOM 2796 C C . VAL A 1 361 ? -12.765 -11.784 11.047 1.00 98.38 361 VAL A C 1
ATOM 2798 O O . VAL A 1 361 ? -13.416 -12.831 10.944 1.00 98.38 361 VAL A O 1
ATOM 2801 N N . LEU A 1 362 ? -11.676 -11.666 11.809 1.00 98.31 362 LEU A N 1
ATOM 2802 C CA . LEU A 1 362 ? -11.122 -12.740 12.636 1.00 98.31 362 LEU A CA 1
ATOM 2803 C C . LEU A 1 362 ? -12.038 -13.068 13.818 1.00 98.31 362 LEU A C 1
ATOM 2805 O O . LEU A 1 362 ? -12.833 -12.233 14.233 1.00 98.31 362 LEU A O 1
ATOM 2809 N N . GLU A 1 363 ? -11.874 -14.257 14.401 1.00 96.94 363 GLU A N 1
ATOM 2810 C CA . GLU A 1 363 ? -12.596 -14.635 15.621 1.00 96.94 363 GLU A CA 1
ATOM 2811 C C . GLU A 1 363 ? -12.350 -13.644 16.766 1.00 96.94 363 GLU A C 1
ATOM 2813 O O . GLU A 1 363 ? -11.279 -13.036 16.882 1.00 96.94 363 GLU A O 1
ATOM 2818 N N . LYS A 1 364 ? -13.351 -13.485 17.635 1.00 94.69 364 LYS A N 1
ATOM 2819 C CA . LYS A 1 364 ? -13.327 -12.512 18.737 1.00 94.69 364 LYS A CA 1
ATOM 2820 C C . LYS A 1 364 ? -12.075 -12.659 19.603 1.00 94.69 364 LYS A C 1
ATOM 2822 O O . LYS A 1 364 ? -11.661 -13.762 19.952 1.00 94.69 364 LYS A O 1
ATOM 2827 N N . GLY A 1 365 ? -11.483 -11.523 19.968 1.00 92.44 365 GLY A N 1
ATOM 2828 C CA . GLY A 1 365 ? -10.278 -11.466 20.801 1.00 92.44 365 GLY A CA 1
ATOM 2829 C C . GLY A 1 365 ? -8.962 -11.724 20.056 1.00 92.44 365 GLY A C 1
ATOM 2830 O O . GLY A 1 365 ? -7.900 -11.527 20.642 1.00 92.44 365 GLY A O 1
ATOM 2831 N N . ILE A 1 366 ? -8.991 -12.103 18.773 1.00 97.88 366 ILE A N 1
ATOM 2832 C CA . ILE A 1 366 ? -7.776 -12.320 17.978 1.00 97.88 366 ILE A CA 1
ATOM 2833 C C . ILE A 1 366 ? -7.336 -11.019 17.303 1.00 97.88 366 ILE A C 1
ATOM 2835 O O . ILE A 1 366 ? -8.022 -10.495 16.424 1.00 97.88 366 ILE A O 1
ATOM 2839 N N . ALA A 1 367 ? -6.155 -10.520 17.667 1.00 97.50 367 ALA A N 1
ATOM 2840 C CA . ALA A 1 367 ? -5.531 -9.385 16.993 1.00 97.50 367 ALA A CA 1
ATOM 2841 C C . ALA A 1 367 ? -4.985 -9.785 15.607 1.00 97.50 367 ALA A C 1
ATOM 2843 O O . ALA A 1 367 ? -4.269 -10.784 15.494 1.00 97.50 367 ALA A O 1
ATOM 2844 N N . PRO A 1 368 ? -5.281 -9.025 14.538 1.00 97.94 368 PRO A N 1
ATOM 2845 C CA . PRO A 1 368 ? -4.708 -9.274 13.220 1.00 97.94 368 PRO A CA 1
ATOM 2846 C C . PRO A 1 368 ? -3.231 -8.853 13.163 1.00 97.94 368 PRO A C 1
ATOM 2848 O O . PRO A 1 368 ? -2.830 -7.858 13.760 1.00 97.94 368 PRO A O 1
ATOM 2851 N N . HIS A 1 369 ? -2.406 -9.615 12.437 1.00 97.88 369 HIS A N 1
ATOM 2852 C CA . HIS A 1 369 ? -0.961 -9.383 12.306 1.00 97.88 369 HIS A CA 1
ATOM 2853 C C . HIS A 1 369 ? -0.584 -9.168 10.834 1.00 97.88 369 HIS A C 1
ATOM 2855 O O . HIS A 1 369 ? -0.899 -10.003 9.983 1.00 97.88 369 HIS A O 1
ATOM 2861 N N . THR A 1 370 ? 0.179 -8.113 10.527 1.00 98.25 370 THR A N 1
ATOM 2862 C CA . THR A 1 370 ? 0.614 -7.787 9.149 1.00 98.25 370 THR A CA 1
ATOM 2863 C C . THR A 1 370 ? 1.379 -8.925 8.466 1.00 98.25 370 THR A C 1
ATOM 2865 O O . THR A 1 370 ? 1.267 -9.124 7.257 1.00 98.25 370 THR A O 1
ATOM 2868 N N . ARG A 1 371 ? 2.124 -9.730 9.236 1.00 97.12 371 ARG A N 1
ATOM 2869 C CA . ARG A 1 371 ? 2.853 -10.902 8.729 1.00 97.12 371 ARG A CA 1
ATOM 2870 C C . ARG A 1 371 ? 1.931 -11.948 8.094 1.00 97.12 371 ARG A C 1
ATOM 2872 O O . ARG A 1 371 ? 2.360 -12.602 7.148 1.00 97.12 371 ARG A O 1
ATOM 2879 N N . ASN A 1 372 ? 0.700 -12.092 8.585 1.00 97.06 372 ASN A N 1
ATOM 2880 C CA . ASN A 1 372 ? -0.227 -13.137 8.140 1.00 97.06 372 ASN A CA 1
ATOM 2881 C C . ASN A 1 372 ? -0.844 -12.834 6.769 1.00 97.06 372 ASN A C 1
ATOM 2883 O O . ASN A 1 372 ? -1.292 -13.750 6.089 1.00 97.06 372 ASN A O 1
ATOM 2887 N N . VAL A 1 373 ? -0.830 -11.565 6.354 1.00 97.00 373 VAL A N 1
ATOM 2888 C CA . VAL A 1 373 ? -1.324 -11.109 5.044 1.00 97.00 373 VAL A CA 1
ATOM 2889 C C . VAL A 1 373 ? -0.190 -10.768 4.070 1.00 97.00 373 VAL A C 1
ATOM 2891 O O . VAL A 1 373 ? -0.445 -10.395 2.925 1.00 97.00 373 VAL A O 1
ATOM 2894 N N . ARG A 1 374 ? 1.075 -10.905 4.490 1.00 96.81 374 ARG A N 1
ATOM 2895 C CA . ARG A 1 374 ? 2.249 -10.522 3.696 1.00 96.81 374 ARG A CA 1
ATOM 2896 C C . ARG A 1 374 ? 2.326 -11.317 2.389 1.00 96.81 374 ARG A C 1
ATOM 2898 O O . ARG A 1 374 ? 2.345 -12.543 2.394 1.00 96.81 374 ARG A O 1
ATOM 2905 N N . GLY A 1 375 ? 2.446 -10.609 1.271 1.00 95.31 375 GLY A N 1
ATOM 2906 C CA . GLY A 1 375 ? 2.466 -11.174 -0.077 1.00 95.31 375 GLY A CA 1
ATOM 2907 C C . GLY A 1 375 ? 1.099 -11.652 -0.569 1.00 95.31 375 GLY A C 1
ATOM 2908 O O . GLY A 1 375 ? 1.050 -12.379 -1.561 1.00 95.31 375 GLY A O 1
ATOM 2909 N N . SER A 1 376 ? 0.010 -11.270 0.106 1.00 96.12 376 SER A N 1
ATOM 2910 C CA . SER A 1 376 ? -1.351 -11.665 -0.255 1.00 96.12 376 SER A CA 1
ATOM 2911 C C . SER A 1 376 ? -2.292 -10.483 -0.452 1.00 96.12 376 SER A C 1
ATOM 2913 O O . SER A 1 376 ? -2.020 -9.382 0.021 1.00 96.12 376 SER A O 1
ATOM 2915 N N . ASN A 1 377 ? -3.409 -10.719 -1.140 1.00 97.81 377 ASN A N 1
ATOM 2916 C CA . ASN A 1 377 ? -4.447 -9.703 -1.340 1.00 97.81 377 ASN A CA 1
ATOM 2917 C C . ASN A 1 377 ? -5.464 -9.639 -0.188 1.00 97.81 377 ASN A C 1
ATOM 2919 O O . ASN A 1 377 ? -6.465 -8.944 -0.309 1.00 97.81 377 ASN A O 1
ATOM 2923 N N . TYR A 1 378 ? -5.230 -10.353 0.917 1.00 98.38 378 TYR A N 1
ATOM 2924 C CA . TYR A 1 378 ? -6.161 -10.368 2.040 1.00 98.38 378 TYR A CA 1
ATOM 2925 C C . TYR A 1 378 ? -6.054 -9.110 2.913 1.00 98.38 378 TYR A C 1
ATOM 2927 O O . TYR A 1 378 ? -4.973 -8.551 3.121 1.00 98.38 378 TYR A O 1
ATOM 2935 N N . CYS A 1 379 ? -7.193 -8.726 3.481 1.00 98.69 379 CYS A N 1
ATOM 2936 C CA . CYS A 1 379 ? -7.344 -7.805 4.593 1.00 98.69 379 CYS A CA 1
ATOM 2937 C C . CYS A 1 379 ? -7.893 -8.574 5.795 1.00 98.69 379 CYS A C 1
ATOM 2939 O O . CYS A 1 379 ? -8.969 -9.165 5.707 1.00 98.69 379 CYS A O 1
ATOM 2941 N N . PHE A 1 380 ? -7.160 -8.582 6.909 1.00 98.75 380 PHE A N 1
ATOM 2942 C CA . PHE A 1 380 ? -7.644 -9.157 8.167 1.00 98.75 380 PHE A CA 1
ATOM 2943 C C . PHE A 1 380 ? -7.991 -8.041 9.140 1.00 98.75 380 PHE A C 1
ATOM 2945 O O . PHE A 1 380 ? -7.205 -7.108 9.311 1.00 98.75 380 PHE A O 1
ATOM 2952 N N . MET A 1 381 ? -9.132 -8.157 9.812 1.00 98.75 381 MET A N 1
ATOM 2953 C CA . MET A 1 381 ? -9.563 -7.168 10.794 1.00 98.75 381 MET A CA 1
ATOM 2954 C C . MET A 1 381 ? -10.225 -7.789 12.017 1.00 98.75 381 MET A C 1
ATOM 2956 O O . MET A 1 381 ? -10.671 -8.936 11.985 1.00 98.75 381 MET A O 1
ATOM 2960 N N . ASN A 1 382 ? -10.295 -7.009 13.093 1.00 98.56 382 ASN A N 1
ATOM 2961 C CA . ASN A 1 382 ? -11.122 -7.310 14.256 1.00 98.56 382 ASN A CA 1
ATOM 2962 C C . ASN A 1 382 ? -11.458 -6.031 15.038 1.00 98.56 382 ASN A C 1
ATOM 2964 O O . ASN A 1 382 ? -10.811 -4.994 14.851 1.00 98.56 382 ASN A O 1
ATOM 2968 N N . VAL A 1 383 ? -12.443 -6.126 15.930 1.00 98.50 383 VAL A N 1
ATOM 2969 C CA . VAL A 1 383 ? -12.890 -5.049 16.819 1.00 98.50 383 VAL A CA 1
ATOM 2970 C C . VAL A 1 383 ? -12.688 -5.4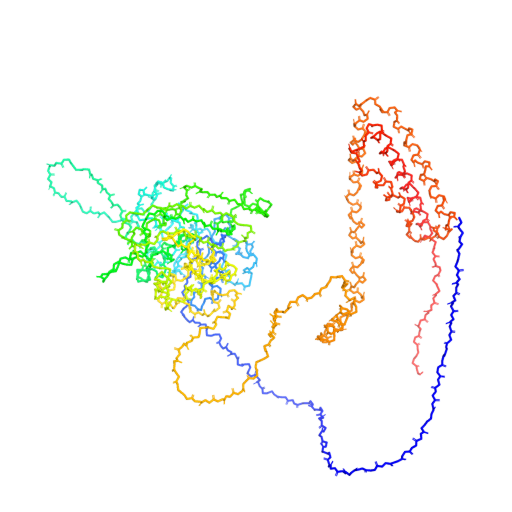32 18.283 1.00 98.50 383 VAL A C 1
ATOM 2972 O O . VAL A 1 383 ? -12.823 -6.591 18.670 1.00 98.50 383 VAL A O 1
ATOM 2975 N N . PHE A 1 384 ? -12.358 -4.441 19.104 1.00 98.62 384 PHE A N 1
ATOM 2976 C CA . PHE A 1 384 ? -12.050 -4.606 20.518 1.00 98.62 384 PHE A CA 1
ATOM 2977 C C . PHE A 1 384 ? -12.722 -3.511 21.336 1.00 98.62 384 PHE A C 1
ATOM 2979 O O . PHE A 1 384 ? -12.813 -2.358 20.910 1.00 98.62 384 PHE A O 1
ATOM 2986 N N . GLN A 1 385 ? -13.142 -3.871 22.545 1.00 97.81 385 GLN A N 1
ATOM 2987 C CA . GLN A 1 385 ? -13.594 -2.910 23.542 1.00 97.81 385 GLN A CA 1
ATOM 2988 C C . GLN A 1 385 ? -12.424 -2.006 23.949 1.00 97.81 385 GLN A C 1
ATOM 2990 O O . GLN A 1 385 ? -11.367 -2.502 24.342 1.00 97.81 385 GLN A O 1
ATOM 2995 N N . ASP A 1 386 ? -12.609 -0.686 23.877 1.00 98.31 386 ASP A N 1
ATOM 2996 C CA . ASP A 1 386 ? -11.676 0.255 24.501 1.00 98.31 386 ASP A CA 1
ATOM 2997 C C . ASP A 1 386 ? -11.924 0.276 26.021 1.00 98.31 386 ASP A C 1
ATOM 2999 O O . ASP A 1 386 ? -13.047 0.064 26.489 1.00 98.31 386 ASP A O 1
ATOM 3003 N N . ARG A 1 387 ? -10.875 0.568 26.797 1.00 98.25 387 ARG A N 1
ATOM 3004 C CA . ARG A 1 387 ? -10.982 0.853 28.234 1.00 98.25 387 ARG A CA 1
ATOM 3005 C C . ARG A 1 387 ? -11.902 2.050 28.493 1.00 98.25 387 ARG A C 1
ATOM 3007 O O . ARG A 1 387 ? -12.558 2.088 29.532 1.00 98.25 387 ARG A O 1
ATOM 3014 N N . ILE A 1 388 ? -11.915 3.034 27.593 1.00 98.25 388 ILE A N 1
ATOM 3015 C CA . ILE A 1 388 ? -12.820 4.182 27.660 1.00 98.25 388 ILE A CA 1
ATOM 3016 C C . ILE A 1 388 ? -14.245 3.703 27.325 1.00 98.25 388 ILE A C 1
ATOM 3018 O O . ILE A 1 388 ? -14.469 3.208 26.216 1.00 98.25 388 ILE A O 1
ATOM 3022 N N . PRO A 1 389 ? -15.222 3.848 28.244 1.00 97.31 389 PRO A N 1
ATOM 3023 C CA . PRO A 1 389 ? -16.598 3.433 27.988 1.00 97.31 389 PRO A CA 1
ATOM 3024 C C . PRO A 1 389 ? -17.183 4.118 26.751 1.00 97.31 389 PRO A C 1
ATOM 3026 O O . PRO A 1 389 ? -16.977 5.310 26.535 1.00 97.31 389 PRO A O 1
ATOM 3029 N N . GLY A 1 390 ? -17.924 3.359 25.940 1.00 96.31 390 GLY A N 1
ATOM 3030 C CA . GLY A 1 390 ? -18.521 3.864 24.701 1.00 96.31 390 GLY A CA 1
ATOM 3031 C C . GLY A 1 390 ? -17.539 4.040 23.537 1.00 96.31 390 GLY A C 1
ATOM 3032 O O . GLY A 1 390 ? -17.935 4.563 22.502 1.00 96.31 390 GLY A O 1
ATOM 3033 N N . ARG A 1 391 ? -16.280 3.601 23.664 1.00 98.38 391 ARG A N 1
ATOM 3034 C CA . ARG A 1 391 ? -15.282 3.634 22.586 1.00 98.38 391 ARG A CA 1
ATOM 3035 C C . ARG A 1 391 ? -14.882 2.218 22.159 1.00 98.38 391 ARG A C 1
ATOM 3037 O O . ARG A 1 391 ? -14.912 1.280 22.959 1.00 98.38 391 ARG A O 1
ATOM 3044 N N . ALA A 1 392 ? -14.512 2.075 20.892 1.00 98.62 392 ALA A N 1
ATOM 3045 C CA . ALA A 1 392 ? -14.041 0.836 20.290 1.00 98.62 392 ALA A CA 1
ATOM 3046 C C . ALA A 1 392 ? -12.686 1.040 19.604 1.00 98.62 392 ALA A C 1
ATOM 3048 O O . ALA A 1 392 ? -12.362 2.134 19.132 1.00 98.62 392 ALA A O 1
ATOM 3049 N N . ILE A 1 393 ? -11.914 -0.041 19.524 1.00 98.88 393 ILE A N 1
ATOM 3050 C CA . ILE A 1 393 ? -10.654 -0.115 18.787 1.00 98.88 393 ILE A CA 1
ATOM 3051 C C . ILE A 1 393 ? -10.847 -1.098 17.639 1.00 98.88 393 ILE A C 1
ATOM 3053 O O . ILE A 1 393 ? -11.148 -2.268 17.862 1.00 98.88 393 ILE A O 1
ATOM 3057 N N . ILE A 1 394 ? -10.636 -0.641 16.413 1.00 98.88 394 ILE A N 1
ATOM 3058 C CA . ILE A 1 394 ? -10.656 -1.472 15.215 1.00 98.88 394 ILE A CA 1
ATOM 3059 C C . ILE A 1 394 ? -9.221 -1.629 14.729 1.00 98.88 394 ILE A C 1
ATOM 3061 O O . ILE A 1 394 ? -8.490 -0.646 14.591 1.00 98.88 394 ILE A O 1
ATOM 3065 N N . ILE A 1 395 ? -8.798 -2.862 14.470 1.00 98.94 395 ILE A N 1
ATOM 3066 C CA . ILE A 1 395 ? -7.491 -3.139 13.875 1.00 98.94 395 ILE A CA 1
ATOM 3067 C C . ILE A 1 395 ? -7.722 -3.781 12.517 1.00 98.94 395 ILE A C 1
ATOM 3069 O O . ILE A 1 395 ? -8.446 -4.765 12.422 1.00 98.94 395 ILE A O 1
ATOM 3073 N N . SER A 1 396 ? -7.086 -3.237 11.483 1.00 98.88 396 SER A N 1
ATOM 3074 C CA . SER A 1 396 ? -7.128 -3.744 10.109 1.00 98.88 396 SER A CA 1
ATOM 3075 C C . SER A 1 396 ? -5.713 -3.840 9.553 1.00 98.88 396 SER A C 1
ATOM 3077 O O . SER A 1 396 ? -4.927 -2.899 9.699 1.00 98.88 396 SER A O 1
ATOM 3079 N N . VAL A 1 397 ? -5.371 -4.978 8.943 1.00 98.94 397 VAL A N 1
ATOM 3080 C CA . VAL A 1 397 ? -4.049 -5.228 8.357 1.00 98.94 397 VAL A CA 1
ATOM 3081 C C . VAL A 1 397 ? -4.140 -5.681 6.907 1.00 98.94 397 VAL A C 1
ATOM 3083 O O . VAL A 1 397 ? -5.000 -6.484 6.549 1.00 98.94 397 VAL A O 1
ATOM 3086 N N . ILE A 1 398 ? -3.205 -5.202 6.088 1.00 98.88 398 ILE A N 1
ATOM 3087 C CA . ILE A 1 398 ? -3.041 -5.561 4.671 1.00 98.88 398 ILE A CA 1
ATOM 3088 C C . ILE A 1 398 ? -1.551 -5.678 4.315 1.00 98.88 398 ILE A C 1
ATOM 3090 O O . ILE A 1 398 ? -0.684 -5.158 5.026 1.00 98.88 398 ILE A O 1
ATOM 3094 N N . ASP A 1 399 ? -1.225 -6.302 3.181 1.00 98.75 399 ASP A N 1
ATOM 3095 C CA . ASP A 1 399 ? 0.045 -6.024 2.499 1.00 98.75 399 ASP A CA 1
ATOM 3096 C C . ASP A 1 399 ? -0.092 -4.731 1.681 1.00 98.75 399 ASP A C 1
ATOM 3098 O O . ASP A 1 399 ? -0.934 -4.627 0.785 1.00 98.75 399 ASP A O 1
ATOM 3102 N N . ASN A 1 400 ? 0.749 -3.739 1.983 1.00 98.69 400 ASN A N 1
ATOM 3103 C CA . ASN A 1 400 ? 0.680 -2.404 1.389 1.00 98.69 400 ASN A CA 1
ATOM 3104 C C . ASN A 1 400 ? 0.984 -2.367 -0.120 1.00 98.69 400 ASN A C 1
ATOM 3106 O O . ASN A 1 400 ? 0.597 -1.405 -0.775 1.00 98.69 400 ASN A O 1
ATOM 3110 N N . LEU A 1 401 ? 1.678 -3.368 -0.672 1.00 98.50 401 LEU A N 1
ATOM 3111 C CA . LEU A 1 401 ? 1.974 -3.451 -2.107 1.00 98.50 401 LEU A CA 1
ATOM 3112 C C . LEU A 1 401 ? 0.980 -4.332 -2.872 1.00 98.50 401 LEU A C 1
ATOM 3114 O O . LEU A 1 401 ? 0.884 -4.198 -4.095 1.00 98.50 401 LEU A O 1
ATOM 3118 N N . VAL A 1 402 ? 0.253 -5.210 -2.170 1.00 98.31 402 VAL A N 1
ATOM 3119 C CA . VAL A 1 402 ? -0.757 -6.102 -2.758 1.00 98.31 402 VAL A CA 1
ATOM 3120 C C . VAL A 1 402 ? -2.152 -5.506 -2.563 1.00 98.31 402 VAL A C 1
ATOM 3122 O O . VAL A 1 402 ? -2.544 -4.684 -3.389 1.00 98.31 402 VAL A O 1
ATOM 3125 N N . LYS A 1 403 ? -2.881 -5.820 -1.482 1.00 98.69 403 LYS A N 1
ATOM 3126 C CA . LYS A 1 403 ? -4.223 -5.251 -1.252 1.00 98.69 403 LYS A CA 1
ATOM 3127 C C . LYS A 1 403 ? -4.200 -3.726 -1.141 1.00 98.69 403 LYS A C 1
ATOM 3129 O O . LYS A 1 403 ? -5.122 -3.068 -1.592 1.00 98.69 403 LYS A O 1
ATOM 3134 N N . GLY A 1 404 ? -3.110 -3.152 -0.633 1.00 98.44 404 GLY A N 1
ATOM 3135 C CA . GLY A 1 404 ? -2.938 -1.698 -0.576 1.00 98.44 404 GLY A CA 1
ATOM 3136 C C . GLY A 1 404 ? -2.552 -1.025 -1.898 1.00 98.44 404 GLY A C 1
ATOM 3137 O O . GLY A 1 404 ? -2.451 0.198 -1.927 1.00 98.44 404 GLY A O 1
ATOM 3138 N N . ALA A 1 405 ? -2.284 -1.785 -2.967 1.00 98.56 405 ALA A N 1
ATOM 3139 C CA . ALA A 1 405 ? -1.912 -1.236 -4.270 1.00 98.56 405 ALA A CA 1
ATOM 3140 C C . ALA A 1 405 ? -2.205 -2.222 -5.418 1.00 98.56 405 ALA A C 1
ATOM 3142 O O . ALA A 1 405 ? -3.307 -2.247 -5.958 1.00 98.56 405 ALA A O 1
ATOM 3143 N N . SER A 1 406 ? -1.217 -3.034 -5.801 1.00 98.50 406 SER A N 1
ATOM 3144 C CA . SER A 1 406 ? -1.174 -3.772 -7.074 1.00 98.50 406 SER A CA 1
ATOM 3145 C C . SER A 1 406 ? -2.134 -4.959 -7.130 1.00 98.50 406 SER A C 1
ATOM 3147 O O . SER A 1 406 ? -2.653 -5.295 -8.189 1.00 98.50 406 SER A O 1
ATOM 3149 N N . GLY A 1 407 ? -2.379 -5.595 -5.987 1.00 98.00 407 GLY A N 1
ATOM 3150 C CA . GLY A 1 407 ? -3.355 -6.672 -5.853 1.00 98.00 407 GLY A CA 1
ATOM 3151 C C . GLY A 1 407 ? -4.784 -6.165 -6.010 1.00 98.00 407 GLY A C 1
ATOM 3152 O O . GLY A 1 407 ? -5.532 -6.734 -6.797 1.00 98.00 407 GLY A O 1
ATOM 3153 N N . GLN A 1 408 ? -5.120 -5.043 -5.366 1.00 98.62 408 GLN A N 1
ATOM 3154 C CA . GLN A 1 408 ? -6.412 -4.381 -5.567 1.00 98.62 408 GLN A CA 1
ATOM 3155 C C . GLN A 1 408 ? -6.564 -3.854 -6.997 1.00 98.62 408 GLN A C 1
ATOM 3157 O O . GLN A 1 408 ? -7.624 -4.007 -7.592 1.00 98.62 408 GLN A O 1
ATOM 3162 N N . ALA A 1 409 ? -5.490 -3.343 -7.604 1.00 98.69 409 ALA A N 1
ATOM 3163 C CA . ALA A 1 409 ? -5.515 -2.932 -9.004 1.00 98.69 409 ALA A CA 1
ATOM 3164 C C . ALA A 1 409 ? -5.851 -4.112 -9.933 1.00 98.69 409 ALA A C 1
ATOM 3166 O O . ALA A 1 409 ? -6.684 -3.981 -10.829 1.00 98.69 409 ALA A O 1
ATOM 3167 N N . LEU A 1 410 ? -5.247 -5.280 -9.699 1.00 98.38 410 LEU A N 1
ATOM 3168 C CA . LEU A 1 410 ? -5.553 -6.493 -10.453 1.00 98.38 410 LEU A CA 1
ATOM 3169 C C . LEU A 1 410 ? -6.971 -7.018 -10.178 1.00 98.38 410 LEU A C 1
ATOM 3171 O O . LEU A 1 410 ? -7.644 -7.443 -11.112 1.00 98.38 410 LEU A O 1
ATOM 3175 N N . GLN A 1 411 ? -7.437 -6.946 -8.929 1.00 98.31 411 GLN A N 1
ATOM 3176 C CA . GLN A 1 411 ? -8.812 -7.279 -8.542 1.00 98.31 411 GLN A CA 1
ATOM 3177 C C . GLN A 1 411 ? -9.823 -6.399 -9.302 1.00 98.31 411 GLN A C 1
ATOM 3179 O O . GLN A 1 411 ? -10.766 -6.916 -9.898 1.00 98.31 411 GLN A O 1
ATOM 3184 N N . ASN A 1 412 ? -9.563 -5.090 -9.379 1.00 98.56 412 ASN A N 1
ATOM 3185 C CA . ASN A 1 412 ? -10.358 -4.143 -10.160 1.00 98.56 412 ASN A CA 1
ATOM 3186 C C . ASN A 1 412 ? -10.345 -4.481 -11.654 1.00 98.56 412 ASN A C 1
ATOM 3188 O O . ASN A 1 412 ? -11.401 -4.518 -12.284 1.00 98.56 412 ASN A O 1
ATOM 3192 N N . LEU A 1 413 ? -9.173 -4.774 -12.228 1.00 98.44 413 LEU A N 1
ATOM 3193 C CA . LEU A 1 413 ? -9.087 -5.105 -13.649 1.00 98.44 413 LEU A CA 1
ATOM 3194 C C . LEU A 1 413 ? -9.816 -6.413 -13.987 1.00 98.44 413 LEU A C 1
ATOM 3196 O O . LEU A 1 413 ? -10.452 -6.491 -15.036 1.00 98.44 413 LEU A O 1
ATOM 3200 N N . ASN A 1 414 ? -9.766 -7.417 -13.105 1.00 97.75 414 ASN A N 1
ATOM 3201 C CA . ASN A 1 414 ? -10.548 -8.643 -13.270 1.00 97.75 414 ASN A CA 1
ATOM 3202 C C . ASN A 1 414 ? -12.035 -8.323 -13.433 1.00 97.75 414 ASN A C 1
ATOM 3204 O O . ASN A 1 414 ? -12.637 -8.752 -14.417 1.00 97.75 414 ASN A O 1
ATOM 3208 N N . LEU A 1 415 ? -12.593 -7.488 -12.552 1.00 96.56 415 LEU A N 1
ATOM 3209 C CA . LEU A 1 415 ? -13.988 -7.050 -12.644 1.00 96.56 415 LEU A CA 1
ATOM 3210 C C . LEU A 1 415 ? -14.284 -6.283 -13.934 1.00 96.56 415 LEU A C 1
ATOM 3212 O O . LEU A 1 415 ? -15.238 -6.615 -14.635 1.00 96.56 415 LEU A O 1
ATOM 3216 N N . MET A 1 416 ? -13.449 -5.299 -14.281 1.00 97.25 416 MET A N 1
ATOM 3217 C CA . MET A 1 416 ? -13.610 -4.482 -15.495 1.00 97.25 416 MET A CA 1
ATOM 3218 C C . MET A 1 416 ? -13.609 -5.313 -16.785 1.00 97.25 416 MET A C 1
ATOM 3220 O O . MET A 1 416 ? -14.175 -4.887 -17.795 1.00 97.25 416 MET A O 1
ATOM 3224 N N . MET A 1 417 ? -12.940 -6.468 -16.759 1.00 96.69 417 MET A N 1
ATOM 3225 C CA . MET A 1 417 ? -12.789 -7.388 -17.885 1.00 96.69 417 MET A CA 1
ATOM 3226 C C . MET A 1 417 ? -13.715 -8.613 -17.794 1.00 96.69 417 MET A C 1
ATOM 3228 O O . MET A 1 417 ? -13.659 -9.478 -18.665 1.00 96.69 417 MET A O 1
ATOM 3232 N N . GLY A 1 418 ? -14.572 -8.697 -16.769 1.00 95.44 418 GLY A N 1
ATOM 3233 C CA . GLY A 1 418 ? -15.534 -9.790 -16.597 1.00 95.44 418 GLY A CA 1
ATOM 3234 C C . GLY A 1 418 ? -14.926 -11.126 -16.152 1.00 95.44 418 GLY A C 1
ATOM 3235 O O . GLY A 1 418 ? -15.539 -12.171 -16.362 1.00 95.44 418 GLY A O 1
ATOM 3236 N N . PHE A 1 419 ? -13.737 -11.115 -15.546 1.00 95.38 419 PHE A N 1
ATOM 3237 C CA . PHE A 1 419 ? -13.101 -12.299 -14.964 1.00 95.38 419 PHE A CA 1
ATOM 3238 C C . PHE A 1 419 ? -13.383 -12.413 -13.457 1.00 95.38 419 PHE A C 1
ATOM 3240 O O . PHE A 1 419 ? -13.650 -11.404 -12.801 1.00 95.38 419 PHE A O 1
ATOM 3247 N N . PRO A 1 420 ? -13.283 -13.624 -12.870 1.00 93.50 420 PRO A N 1
ATOM 3248 C CA . PRO A 1 420 ? -13.388 -13.794 -11.424 1.00 93.50 420 PRO A CA 1
ATOM 3249 C C . PRO A 1 420 ? -12.341 -12.959 -10.681 1.00 93.50 420 PRO A C 1
ATOM 3251 O O . PRO A 1 420 ? -11.180 -12.928 -11.086 1.00 93.50 420 PRO A O 1
ATOM 3254 N N . GLU A 1 421 ? -12.714 -12.357 -9.550 1.00 91.25 421 GLU A N 1
ATOM 3255 C CA . GLU A 1 421 ? -11.792 -11.564 -8.720 1.00 91.25 421 GLU A CA 1
ATOM 3256 C C . GLU A 1 421 ? -10.579 -12.375 -8.243 1.00 91.25 421 GLU A C 1
ATOM 3258 O O . GLU A 1 421 ? -9.474 -11.841 -8.153 1.00 91.25 421 GLU A O 1
ATOM 3263 N N . LYS A 1 422 ? -10.771 -13.681 -8.006 1.00 89.12 422 LYS A N 1
ATOM 3264 C CA . LYS A 1 422 ? -9.727 -14.666 -7.696 1.00 89.12 422 LYS A CA 1
ATOM 3265 C C . LYS A 1 422 ? -9.746 -15.796 -8.737 1.00 89.12 422 LYS A C 1
ATOM 3267 O O . LYS A 1 422 ? -10.350 -16.841 -8.503 1.00 89.12 422 LYS A O 1
ATOM 3272 N N . PRO A 1 423 ? -9.092 -15.620 -9.896 1.00 81.69 423 PRO A N 1
ATOM 3273 C CA . PRO A 1 423 ? -9.173 -16.579 -10.996 1.00 81.69 423 PRO A CA 1
ATOM 3274 C C . PRO A 1 423 ? -8.376 -17.866 -10.742 1.00 81.69 423 PRO A C 1
ATOM 3276 O O . PRO A 1 423 ? -8.644 -18.881 -11.377 1.00 81.69 423 PRO A O 1
ATOM 3279 N N . ASN A 1 424 ? -7.410 -17.857 -9.816 1.00 79.00 424 ASN A N 1
ATOM 3280 C CA . ASN A 1 424 ? -6.786 -19.071 -9.294 1.00 79.00 424 ASN A CA 1
ATOM 3281 C C . ASN A 1 424 ? -6.346 -18.888 -7.825 1.00 79.00 424 ASN A C 1
ATOM 3283 O O . ASN A 1 424 ? -6.251 -17.770 -7.314 1.00 79.00 424 ASN A O 1
ATOM 3287 N N . ALA A 1 425 ? -6.083 -20.001 -7.134 1.00 67.56 425 ALA A N 1
ATOM 3288 C CA . ALA A 1 425 ? -5.753 -19.989 -5.708 1.00 67.56 425 ALA A CA 1
ATOM 3289 C C . ALA A 1 425 ? -4.366 -19.394 -5.386 1.00 67.56 425 ALA A C 1
ATOM 3291 O O . ALA A 1 425 ? -4.182 -18.855 -4.295 1.00 67.56 425 ALA A O 1
ATOM 3292 N N . SER A 1 426 ? -3.404 -19.476 -6.311 1.00 72.44 426 SER A N 1
ATOM 3293 C CA . SER A 1 426 ? -2.003 -19.089 -6.092 1.00 72.44 426 SER A CA 1
ATOM 3294 C C . SER A 1 426 ? -1.683 -17.632 -6.447 1.00 72.44 426 SER A C 1
ATOM 3296 O O . SER A 1 426 ? -0.707 -17.091 -5.934 1.00 72.44 426 SER A O 1
ATOM 3298 N N . LEU A 1 427 ? -2.497 -16.968 -7.274 1.00 74.56 427 LEU A N 1
ATOM 3299 C CA . LEU A 1 427 ? -2.240 -15.629 -7.822 1.00 74.56 427 LEU A CA 1
ATOM 3300 C C . LEU A 1 427 ? -1.942 -14.601 -6.727 1.00 74.56 427 LEU A C 1
ATOM 3302 O O . LEU A 1 427 ? -0.983 -13.836 -6.811 1.00 74.56 427 LEU A O 1
ATOM 3306 N N . PHE A 1 428 ? -2.757 -14.624 -5.675 1.00 75.25 428 PHE A N 1
ATOM 3307 C CA . PHE A 1 428 ? -2.688 -13.693 -4.555 1.00 75.25 428 PHE A CA 1
ATOM 3308 C C . PHE A 1 428 ? -2.121 -14.331 -3.284 1.00 75.25 428 PHE A C 1
ATOM 3310 O O . PHE A 1 428 ? -2.402 -13.850 -2.191 1.00 75.25 428 PHE A O 1
ATOM 3317 N N . SER A 1 429 ? -1.359 -15.422 -3.389 1.00 62.81 429 SER A N 1
ATOM 3318 C CA . SER A 1 429 ? -0.793 -16.106 -2.226 1.00 62.81 429 SER A CA 1
ATOM 3319 C C . SER A 1 429 ? 0.690 -16.412 -2.430 1.00 62.81 429 SER A C 1
ATOM 3321 O O . SER A 1 429 ? 1.061 -17.239 -3.255 1.00 62.81 429 SER A O 1
ATOM 3323 N N . ALA A 1 430 ? 1.553 -15.761 -1.644 1.00 53.91 430 ALA A N 1
ATOM 3324 C CA . ALA A 1 430 ? 2.959 -16.158 -1.510 1.00 53.91 430 ALA A CA 1
ATOM 3325 C C . ALA A 1 430 ? 3.150 -17.346 -0.539 1.00 53.91 430 ALA A C 1
ATOM 3327 O O . ALA A 1 430 ? 4.191 -17.999 -0.544 1.00 53.91 430 ALA A O 1
ATOM 3328 N N . THR A 1 431 ? 2.148 -17.626 0.297 1.00 41.28 431 THR A N 1
ATOM 3329 C CA . THR A 1 431 ? 2.108 -18.713 1.282 1.00 41.28 431 THR A CA 1
ATOM 3330 C C . THR A 1 431 ? 0.654 -19.127 1.448 1.00 41.28 431 THR A C 1
ATOM 3332 O O . THR A 1 431 ? -0.131 -18.268 1.840 1.00 41.28 431 THR A O 1
ATOM 3335 N N . ASN A 1 432 ? 0.286 -20.386 1.177 1.00 34.19 432 ASN A N 1
ATOM 3336 C CA . ASN A 1 432 ? -1.055 -20.906 1.482 1.00 34.19 432 ASN A CA 1
ATOM 3337 C C . ASN A 1 432 ? -1.331 -20.684 2.978 1.00 34.19 432 ASN A C 1
ATOM 3339 O O . ASN A 1 432 ? -0.745 -21.401 3.795 1.00 34.19 432 ASN A O 1
ATOM 3343 N N . PRO A 1 433 ? -2.189 -19.731 3.381 1.00 35.41 433 PRO A N 1
ATOM 3344 C CA . PRO A 1 433 ? -2.678 -19.759 4.738 1.00 35.41 433 PRO A CA 1
ATOM 3345 C C . PRO A 1 433 ? -3.686 -20.910 4.757 1.00 35.41 433 PRO A C 1
ATOM 3347 O O . PRO A 1 433 ? -4.710 -20.864 4.076 1.00 35.41 433 PRO A O 1
ATOM 3350 N N . VAL A 1 434 ? -3.363 -21.997 5.457 1.00 31.77 434 VAL A N 1
ATOM 3351 C CA . VAL A 1 434 ? -4.337 -23.059 5.727 1.00 31.77 434 VAL A CA 1
ATOM 3352 C C . VAL A 1 434 ? -5.393 -22.448 6.646 1.00 31.77 434 VAL A C 1
ATOM 3354 O O . VAL A 1 434 ? -5.256 -22.460 7.864 1.00 31.77 434 VAL A O 1
ATOM 3357 N N . ILE A 1 435 ? -6.414 -21.835 6.053 1.00 40.97 435 ILE A N 1
ATOM 3358 C CA . ILE A 1 435 ? -7.608 -21.362 6.744 1.00 40.97 435 ILE A CA 1
ATOM 3359 C C . ILE A 1 43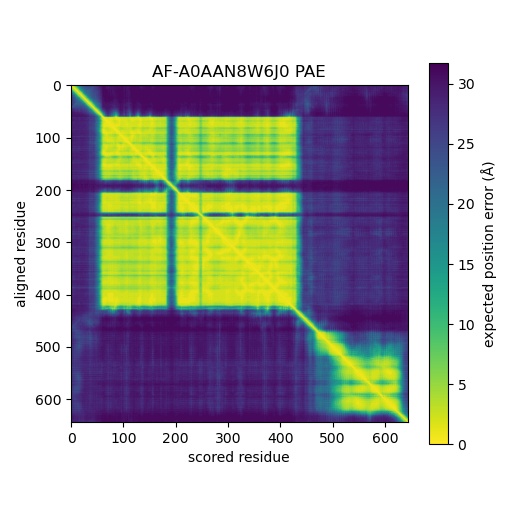5 ? -8.700 -22.353 6.372 1.00 40.97 435 ILE A C 1
ATOM 3361 O O . ILE A 1 435 ? -9.201 -22.363 5.248 1.00 40.97 435 ILE A O 1
ATOM 3365 N N . HIS A 1 436 ? -9.042 -23.231 7.311 1.00 29.66 436 HIS A N 1
ATOM 3366 C CA . HIS A 1 436 ? -10.240 -24.043 7.186 1.00 29.66 436 HIS A CA 1
ATOM 3367 C C . HIS A 1 436 ? -11.454 -23.110 7.279 1.00 29.66 436 HIS A C 1
ATOM 3369 O O . HIS A 1 436 ? -11.844 -22.722 8.377 1.00 29.66 436 HIS A O 1
ATOM 3375 N N . LYS A 1 437 ? -12.075 -22.766 6.140 1.00 33.34 437 LYS A N 1
ATOM 3376 C CA . LYS A 1 437 ? -13.479 -22.329 6.135 1.00 33.34 437 LYS A CA 1
ATOM 3377 C C . LYS A 1 437 ? -14.297 -23.518 6.650 1.00 33.34 437 LYS A C 1
ATOM 3379 O O . LYS A 1 437 ? -14.549 -24.469 5.913 1.00 33.34 437 LYS A O 1
ATOM 3384 N N . GLN A 1 438 ? -14.642 -23.523 7.937 1.00 28.61 438 GLN A N 1
ATOM 3385 C CA . GLN A 1 438 ? -15.643 -24.449 8.454 1.00 28.61 438 GLN A CA 1
ATOM 3386 C C . GLN A 1 438 ? -16.998 -24.001 7.906 1.00 28.61 438 GLN A C 1
ATOM 3388 O O . GLN A 1 438 ? -17.602 -23.055 8.402 1.00 28.61 438 GLN A O 1
ATOM 3393 N N . HIS A 1 439 ? -17.467 -24.674 6.856 1.00 28.25 439 HIS A N 1
ATOM 3394 C CA . HIS A 1 439 ? -18.879 -24.647 6.506 1.00 28.25 439 HIS A CA 1
ATOM 3395 C C . HIS A 1 439 ? -19.650 -25.313 7.649 1.00 28.25 439 HIS A C 1
ATOM 3397 O O . HIS A 1 439 ? -19.621 -26.534 7.803 1.00 28.25 439 HIS A O 1
ATOM 3403 N N . PHE A 1 440 ? -20.317 -24.512 8.477 1.00 26.44 440 PHE A N 1
ATOM 3404 C CA . PHE A 1 440 ? -21.267 -25.023 9.455 1.00 26.44 440 PHE A CA 1
ATOM 3405 C C . PHE A 1 440 ? -22.534 -25.466 8.720 1.00 26.44 440 PHE A C 1
ATOM 3407 O O . PHE A 1 440 ? -23.362 -24.653 8.323 1.00 26.44 440 PHE A O 1
ATOM 3414 N N . SER A 1 441 ? -22.676 -26.774 8.525 1.00 24.84 441 SER A N 1
ATOM 3415 C CA . SER A 1 441 ? -23.967 -27.423 8.289 1.00 24.84 441 SER A CA 1
ATOM 3416 C C . SER A 1 441 ? -24.311 -28.229 9.540 1.00 24.84 441 SER A C 1
ATOM 3418 O O . SER A 1 441 ? -23.545 -29.102 9.947 1.00 24.84 441 SER A O 1
ATOM 3420 N N . TYR A 1 442 ? -25.432 -27.904 10.182 1.00 27.31 442 TYR A N 1
ATOM 3421 C CA . TYR A 1 442 ? -25.958 -28.649 11.329 1.00 27.31 442 TYR A CA 1
ATOM 3422 C C . TYR A 1 442 ? -26.577 -29.998 10.887 1.00 27.31 442 TYR A C 1
ATOM 3424 O O . TYR A 1 442 ? -26.901 -30.169 9.712 1.00 27.31 442 TYR A O 1
ATOM 3432 N N . PRO A 1 443 ? -26.670 -30.994 11.790 1.00 31.30 443 PRO A N 1
ATOM 3433 C CA . PRO A 1 443 ? -26.280 -32.367 11.483 1.00 31.30 443 PRO A CA 1
ATOM 3434 C C . PRO A 1 443 ? -27.457 -33.308 11.211 1.00 31.30 443 PRO A C 1
ATOM 3436 O O . PRO A 1 443 ? -28.499 -33.211 11.851 1.00 31.30 443 PRO A O 1
ATOM 3439 N N . ASN A 1 444 ? -27.227 -34.313 10.363 1.00 27.06 444 ASN A N 1
ATOM 3440 C CA . ASN A 1 444 ? -27.762 -35.662 10.552 1.00 27.06 444 ASN A CA 1
ATOM 3441 C C . ASN A 1 444 ? -27.011 -36.675 9.673 1.00 27.06 444 ASN A C 1
ATOM 3443 O O . ASN A 1 444 ? -26.888 -36.485 8.469 1.00 27.06 444 ASN A O 1
ATOM 3447 N N . GLY A 1 445 ? -26.577 -37.788 10.273 1.00 26.95 445 GLY A N 1
ATOM 3448 C CA . GLY A 1 445 ? -26.245 -39.017 9.541 1.00 26.95 445 GLY A CA 1
ATOM 3449 C C . GLY A 1 445 ? -24.766 -39.411 9.514 1.00 26.95 445 GLY A C 1
ATOM 3450 O O . GLY A 1 445 ? -23.921 -38.746 8.933 1.00 26.95 445 GLY A O 1
ATOM 3451 N N . LYS A 1 446 ? -24.477 -40.549 10.146 1.00 27.98 446 LYS A N 1
ATOM 3452 C CA . LYS A 1 446 ? -23.183 -41.235 10.286 1.00 27.98 446 LYS A CA 1
ATOM 3453 C C . LYS A 1 446 ? -22.563 -41.635 8.935 1.00 27.98 446 LYS A C 1
ATOM 3455 O O . LYS A 1 446 ? -23.274 -42.198 8.116 1.00 27.98 446 LYS A O 1
ATOM 3460 N N . HIS A 1 447 ? -21.235 -41.532 8.795 1.00 26.42 447 HIS A N 1
ATOM 3461 C CA . HIS A 1 447 ? -20.365 -42.649 8.375 1.00 26.42 447 HIS A CA 1
ATOM 3462 C C . HIS A 1 447 ? -18.867 -42.315 8.524 1.00 26.42 447 HIS A C 1
ATOM 3464 O O . HIS A 1 447 ? -18.409 -41.227 8.198 1.00 26.42 447 HIS A O 1
ATOM 3470 N N . TRP A 1 448 ? -18.111 -43.285 9.047 1.00 23.52 448 TRP A N 1
ATOM 3471 C CA . TRP A 1 448 ? -16.659 -43.256 9.239 1.00 23.52 448 TRP A CA 1
ATOM 3472 C C . TRP A 1 448 ? -15.911 -43.699 7.973 1.00 23.52 448 TRP A C 1
ATOM 3474 O O . TRP A 1 448 ? -16.218 -44.759 7.432 1.00 23.52 448 TRP A O 1
ATOM 3484 N N . SER A 1 449 ? -14.824 -43.008 7.617 1.00 26.61 449 SER A N 1
ATOM 3485 C CA . SER A 1 449 ? -13.695 -43.618 6.898 1.00 26.61 449 SER A CA 1
ATOM 3486 C C . SER A 1 449 ? -12.364 -43.005 7.347 1.00 26.61 449 SER A C 1
ATOM 3488 O O . SER A 1 449 ? -12.149 -41.800 7.239 1.00 26.61 449 SER A O 1
ATOM 3490 N N . LYS A 1 450 ? -11.474 -43.857 7.872 1.00 28.38 450 LYS A N 1
ATOM 3491 C CA . LYS A 1 450 ? -10.117 -43.529 8.332 1.00 28.38 450 LYS A CA 1
ATOM 3492 C C . LYS A 1 450 ? -9.205 -43.177 7.149 1.00 28.38 450 LYS A C 1
ATOM 3494 O O . LYS A 1 450 ? -8.884 -44.055 6.356 1.00 28.38 450 LYS A O 1
ATOM 3499 N N . GLY A 1 451 ? -8.693 -41.948 7.118 1.00 26.34 451 GLY A N 1
ATOM 3500 C CA . GLY A 1 451 ? -7.497 -41.557 6.365 1.00 26.34 451 GLY A CA 1
ATOM 3501 C C . GLY A 1 451 ? -6.450 -41.021 7.340 1.00 26.34 451 GLY A C 1
ATOM 3502 O O . GLY A 1 451 ? -6.722 -40.083 8.083 1.00 26.34 451 GLY A O 1
ATOM 3503 N N . ARG A 1 452 ? -5.281 -41.667 7.409 1.00 26.05 452 ARG A N 1
ATOM 3504 C CA . ARG A 1 452 ? -4.177 -41.282 8.301 1.00 26.05 452 ARG A CA 1
ATOM 3505 C C . ARG A 1 452 ? -3.547 -39.979 7.801 1.00 26.05 452 ARG A C 1
ATOM 3507 O O . ARG A 1 452 ? -2.881 -40.000 6.774 1.00 26.05 452 ARG A O 1
ATOM 3514 N N . ASN A 1 453 ? -3.691 -38.900 8.566 1.00 25.31 453 ASN A N 1
ATOM 3515 C CA . ASN A 1 453 ? -2.855 -37.708 8.450 1.00 25.31 453 ASN A CA 1
ATOM 3516 C C . ASN A 1 453 ? -1.895 -37.674 9.640 1.00 25.31 453 ASN A C 1
ATOM 3518 O O . ASN A 1 453 ? -2.319 -37.682 10.795 1.00 25.31 453 ASN A O 1
ATOM 3522 N N . VAL A 1 454 ? -0.597 -37.676 9.348 1.00 27.52 454 VAL A N 1
ATOM 3523 C CA . VAL A 1 454 ? 0.467 -37.475 10.333 1.00 27.52 454 VAL A CA 1
ATOM 3524 C C . VAL A 1 454 ? 0.478 -35.988 10.690 1.00 27.52 454 VAL A C 1
ATOM 3526 O O . VAL A 1 454 ? 0.972 -35.165 9.925 1.00 27.52 454 VAL A O 1
ATOM 3529 N N . LEU A 1 455 ? -0.114 -35.643 11.833 1.00 23.55 455 LEU A N 1
ATOM 3530 C CA . LEU A 1 455 ? -0.034 -34.318 12.446 1.00 23.55 455 LEU A CA 1
ATOM 3531 C C . LEU A 1 455 ? 1.046 -34.346 13.528 1.00 23.55 455 LEU A C 1
ATOM 3533 O O . LEU A 1 455 ? 0.903 -35.026 14.542 1.00 23.55 455 LEU A O 1
ATOM 3537 N N . CYS A 1 456 ? 2.117 -33.583 13.320 1.00 25.34 456 CYS A N 1
ATOM 3538 C CA . CYS A 1 456 ? 3.039 -33.219 14.387 1.00 25.34 456 CYS A CA 1
ATOM 3539 C C . CYS A 1 456 ? 2.368 -32.113 15.215 1.00 25.34 456 CYS A C 1
ATOM 3541 O O . CYS A 1 456 ? 2.468 -30.931 14.894 1.00 25.34 456 CYS A O 1
ATOM 3543 N N . ALA A 1 457 ? 1.599 -32.513 16.226 1.00 24.84 457 ALA A N 1
ATOM 3544 C CA . ALA A 1 457 ? 1.036 -31.610 17.219 1.00 24.84 457 ALA A CA 1
ATOM 3545 C C . ALA A 1 457 ? 2.021 -31.502 18.389 1.00 24.84 457 ALA A C 1
ATOM 3547 O O . ALA A 1 457 ? 2.209 -32.456 19.141 1.00 24.84 457 ALA A O 1
ATOM 3548 N N . VAL A 1 458 ? 2.653 -30.339 18.550 1.00 27.44 458 VAL A N 1
ATOM 3549 C CA . VAL A 1 458 ? 3.356 -30.004 19.791 1.00 27.44 458 VAL A CA 1
ATOM 3550 C C . VAL A 1 458 ? 2.304 -29.491 20.770 1.00 27.44 458 VAL A C 1
ATOM 3552 O O . VAL A 1 458 ? 1.921 -28.325 20.737 1.00 27.44 458 VAL A O 1
ATOM 3555 N N . ASN A 1 459 ? 1.798 -30.391 21.611 1.00 23.92 459 ASN A N 1
ATOM 3556 C CA . ASN A 1 459 ? 0.998 -30.035 22.778 1.00 23.92 459 ASN A CA 1
ATOM 3557 C C . ASN A 1 459 ? 1.933 -29.463 23.851 1.00 23.92 459 ASN A C 1
ATOM 3559 O O . ASN A 1 459 ? 2.764 -30.182 24.398 1.00 23.92 459 ASN A O 1
ATOM 3563 N N . MET A 1 460 ? 1.782 -28.179 24.164 1.00 30.16 460 MET A N 1
ATOM 3564 C CA . MET A 1 460 ? 2.361 -27.561 25.356 1.00 30.16 460 MET A CA 1
ATOM 3565 C C . MET A 1 460 ? 1.251 -27.433 26.398 1.00 30.16 460 MET A C 1
ATOM 3567 O O . MET A 1 460 ? 0.587 -26.404 26.494 1.00 30.16 460 MET A O 1
ATOM 3571 N N . THR A 1 461 ? 1.011 -28.495 27.164 1.00 28.31 461 THR A N 1
ATOM 3572 C CA . THR A 1 461 ? 0.252 -28.383 28.413 1.00 28.31 461 THR A CA 1
ATOM 3573 C C . THR A 1 461 ? 1.158 -27.758 29.462 1.00 28.31 461 THR A C 1
ATOM 3575 O O . THR A 1 461 ? 2.148 -28.362 29.875 1.00 28.31 461 THR A O 1
ATOM 3578 N N . ALA A 1 462 ? 0.819 -26.539 29.871 1.00 35.56 462 ALA A N 1
ATOM 3579 C CA . ALA A 1 462 ? 1.402 -25.889 31.029 1.00 35.56 462 ALA A CA 1
ATOM 3580 C C . ALA A 1 462 ? 1.023 -26.676 32.291 1.00 35.56 462 ALA A C 1
ATOM 3582 O O . ALA A 1 462 ? -0.153 -26.760 32.634 1.00 35.56 462 ALA A O 1
ATOM 3583 N N . ASN A 1 463 ? 2.021 -27.226 32.977 1.00 30.31 463 ASN A N 1
ATOM 3584 C CA . ASN A 1 463 ? 1.924 -27.543 34.394 1.00 30.31 463 ASN A CA 1
ATOM 3585 C C . ASN A 1 463 ? 3.154 -26.977 35.107 1.00 30.31 463 ASN A C 1
ATOM 3587 O O . ASN A 1 463 ? 4.248 -26.919 34.548 1.00 30.31 463 ASN A O 1
ATOM 3591 N N . GLN A 1 464 ? 2.893 -26.460 36.300 1.00 32.97 464 GLN A N 1
ATOM 3592 C CA . GLN A 1 464 ? 3.722 -25.542 37.070 1.00 32.97 464 GLN A CA 1
ATOM 3593 C C . GLN A 1 464 ? 5.012 -26.160 37.640 1.00 32.97 464 GLN A C 1
ATOM 3595 O O . GLN A 1 464 ? 5.086 -27.360 37.879 1.00 32.97 464 GLN A O 1
ATOM 3600 N N . SER A 1 465 ? 5.979 -25.253 37.840 1.00 38.56 465 SER A N 1
ATOM 3601 C CA . SER A 1 465 ? 7.088 -25.196 38.814 1.00 38.56 465 SER A CA 1
ATOM 3602 C C . SER A 1 465 ? 7.617 -26.495 39.443 1.00 38.56 465 SER A C 1
ATOM 3604 O O . SER A 1 465 ? 6.924 -27.125 40.232 1.00 38.56 465 SER A O 1
ATOM 3606 N N . ASP A 1 466 ? 8.913 -26.775 39.283 1.00 34.12 466 ASP A N 1
ATOM 3607 C CA . ASP A 1 466 ? 9.918 -26.218 40.198 1.00 34.12 466 ASP A CA 1
ATOM 3608 C C . ASP A 1 466 ? 11.358 -26.475 39.719 1.00 34.12 466 ASP A C 1
ATOM 3610 O O . ASP A 1 466 ? 11.654 -27.431 39.007 1.00 34.12 466 ASP A O 1
ATOM 3614 N N . ASP A 1 467 ? 12.229 -25.595 40.198 1.00 36.59 467 ASP A N 1
ATOM 3615 C CA . ASP A 1 467 ? 13.679 -25.714 40.337 1.00 36.59 467 ASP A CA 1
ATOM 3616 C C . ASP A 1 467 ? 14.636 -25.240 39.224 1.00 36.59 467 ASP A C 1
ATOM 3618 O O . ASP A 1 467 ? 14.484 -25.435 38.016 1.00 36.59 467 ASP A O 1
ATOM 3622 N N . SER A 1 468 ? 15.677 -24.557 39.698 1.00 45.81 468 SER A N 1
ATOM 3623 C CA . SER A 1 468 ? 16.653 -23.802 38.922 1.00 45.81 468 SER A CA 1
ATOM 3624 C C . SER A 1 468 ? 18.032 -24.467 38.981 1.00 45.81 468 SER A C 1
ATOM 3626 O O . SER A 1 468 ? 18.482 -24.900 40.033 1.00 45.81 468 SER A O 1
ATOM 3628 N N . ARG A 1 469 ? 18.750 -24.428 37.848 1.00 48.06 469 ARG A N 1
ATOM 3629 C CA . ARG A 1 469 ? 20.184 -24.764 37.667 1.00 48.06 469 ARG A CA 1
ATOM 3630 C C . ARG A 1 469 ? 20.556 -26.250 37.550 1.00 48.06 469 ARG A C 1
ATOM 3632 O O . ARG A 1 469 ? 21.124 -26.846 38.457 1.00 48.06 469 ARG A O 1
ATOM 3639 N N . LYS A 1 470 ? 20.471 -26.751 36.318 1.00 43.94 470 LYS A N 1
ATOM 3640 C CA . LYS A 1 470 ? 21.598 -27.297 35.528 1.00 43.94 470 LYS A CA 1
ATOM 3641 C C . LYS A 1 470 ? 21.019 -27.723 34.184 1.00 43.94 470 LYS A C 1
ATOM 3643 O O . LYS A 1 470 ? 20.148 -28.584 34.143 1.00 43.94 470 LYS A O 1
ATOM 3648 N N . ILE A 1 471 ? 21.477 -27.125 33.084 1.00 53.16 471 ILE A N 1
ATOM 3649 C CA . ILE A 1 471 ? 21.219 -27.703 31.760 1.00 53.16 471 ILE A CA 1
ATOM 3650 C C . ILE A 1 471 ? 21.900 -29.068 31.794 1.00 53.16 471 ILE A C 1
ATOM 3652 O O . ILE A 1 471 ? 23.127 -29.140 31.862 1.00 53.16 471 ILE A O 1
ATOM 3656 N N . ASN A 1 472 ? 21.103 -30.130 31.877 1.00 68.69 472 ASN A N 1
ATOM 3657 C CA . ASN A 1 472 ? 21.615 -31.484 31.958 1.00 68.69 472 ASN A CA 1
ATOM 3658 C C . ASN A 1 472 ? 22.219 -31.815 30.590 1.00 68.69 472 ASN A C 1
ATOM 3660 O O . ASN A 1 472 ? 21.489 -32.057 29.628 1.00 68.69 472 ASN A O 1
ATOM 3664 N N . LEU A 1 473 ? 23.547 -31.702 30.487 1.00 66.69 473 LEU A N 1
ATOM 3665 C CA . LEU A 1 473 ? 24.293 -31.861 29.239 1.00 66.69 473 LEU A CA 1
ATOM 3666 C C . LEU A 1 473 ? 23.978 -33.215 28.590 1.00 66.69 473 LEU A C 1
ATOM 3668 O O . LEU A 1 473 ? 23.876 -33.297 27.370 1.00 66.69 473 LEU A O 1
ATOM 3672 N N . ASP A 1 474 ? 23.717 -34.230 29.413 1.00 73.31 474 ASP A N 1
ATOM 3673 C CA . ASP A 1 474 ? 23.335 -35.572 28.981 1.00 73.31 474 ASP A CA 1
ATOM 3674 C C . ASP A 1 474 ? 21.988 -35.565 28.246 1.00 73.31 474 ASP A C 1
ATOM 3676 O O . ASP A 1 474 ? 21.873 -36.108 27.154 1.00 73.31 474 ASP A O 1
ATOM 3680 N N . HIS A 1 475 ? 20.999 -34.817 28.746 1.00 74.19 475 HIS A N 1
ATOM 3681 C CA . HIS A 1 475 ? 19.699 -34.670 28.082 1.00 74.19 475 HIS A CA 1
ATOM 3682 C C . HIS A 1 475 ? 19.806 -33.913 26.744 1.00 74.19 475 HIS A C 1
ATOM 3684 O O . HIS A 1 475 ? 19.044 -34.161 25.806 1.00 74.19 475 HIS A O 1
ATOM 3690 N N . VAL A 1 476 ? 20.743 -32.967 26.634 1.00 73.38 476 VAL A N 1
ATOM 3691 C CA . VAL A 1 476 ? 21.011 -32.258 25.371 1.00 73.38 476 VAL A CA 1
ATOM 3692 C C . VAL A 1 476 ? 21.713 -33.180 24.374 1.00 73.38 476 VAL A C 1
ATOM 3694 O O . VAL A 1 476 ? 21.353 -33.192 23.196 1.00 73.38 476 VAL A O 1
ATOM 3697 N N . LEU A 1 477 ? 22.677 -33.977 24.840 1.00 76.50 477 LEU A N 1
ATOM 3698 C CA . LEU A 1 477 ? 23.395 -34.956 24.026 1.00 76.50 477 LEU A CA 1
ATOM 3699 C C . LEU A 1 477 ? 22.471 -36.070 23.526 1.00 76.50 477 LEU A C 1
ATOM 3701 O O . LEU A 1 477 ? 22.563 -36.451 22.360 1.00 76.50 477 LEU A O 1
ATOM 3705 N N . ASP A 1 478 ? 21.542 -36.538 24.354 1.00 81.94 478 ASP A N 1
ATOM 3706 C CA . ASP A 1 478 ? 20.583 -37.573 23.969 1.00 81.94 478 ASP A CA 1
ATOM 3707 C C . ASP A 1 478 ? 19.568 -37.054 22.944 1.00 81.94 478 ASP A C 1
ATOM 3709 O O . ASP A 1 478 ? 19.329 -37.705 21.926 1.00 81.94 478 ASP A O 1
ATOM 3713 N N . ARG A 1 479 ? 19.069 -35.819 23.107 1.00 77.00 479 ARG A N 1
ATOM 3714 C CA . ARG A 1 479 ? 18.245 -35.154 22.079 1.00 77.00 479 ARG A CA 1
ATOM 3715 C C . ARG A 1 479 ? 18.996 -34.945 20.766 1.00 77.00 479 ARG A C 1
ATOM 3717 O O . ARG A 1 479 ? 18.408 -35.086 19.695 1.00 77.00 479 ARG A O 1
ATOM 3724 N N . ALA A 1 480 ? 20.283 -34.606 20.833 1.00 74.31 480 ALA A N 1
ATOM 3725 C CA . ALA A 1 480 ? 21.118 -34.451 19.647 1.00 74.31 480 ALA A CA 1
ATOM 3726 C C . ALA A 1 480 ? 21.347 -35.793 18.930 1.00 74.31 480 ALA A C 1
ATOM 3728 O O . ALA A 1 480 ? 21.324 -35.832 17.701 1.00 74.31 480 ALA A O 1
ATOM 3729 N N . ARG A 1 481 ? 21.501 -36.894 19.678 1.00 81.56 481 ARG A N 1
ATOM 3730 C CA . ARG A 1 481 ? 21.587 -38.254 19.122 1.00 81.56 481 ARG A CA 1
ATOM 3731 C C . ARG A 1 481 ? 20.283 -38.688 18.464 1.00 81.56 481 ARG A C 1
ATOM 3733 O O . ARG A 1 481 ? 20.323 -39.130 17.324 1.00 81.56 481 ARG A O 1
ATOM 3740 N N . GLU A 1 482 ? 19.134 -38.474 19.104 1.00 85.38 482 GLU A N 1
ATOM 3741 C CA . GLU A 1 482 ? 17.827 -38.771 18.494 1.00 85.38 482 GLU A CA 1
ATOM 3742 C C . GLU A 1 482 ? 17.605 -37.990 17.188 1.00 85.38 482 GLU A C 1
ATOM 3744 O O . GLU A 1 482 ? 17.101 -38.530 16.196 1.00 85.38 482 GLU A O 1
ATOM 3749 N N . LEU A 1 483 ? 18.013 -36.718 17.155 1.00 79.88 483 LEU A N 1
ATOM 3750 C CA . LEU A 1 483 ? 17.967 -35.895 15.945 1.00 79.88 483 LEU A CA 1
ATOM 3751 C C . LEU A 1 483 ? 18.928 -36.405 14.865 1.00 79.88 483 LEU A C 1
ATOM 3753 O O . LEU A 1 483 ? 18.562 -36.452 13.692 1.00 79.88 483 LEU A O 1
ATOM 3757 N N . TRP A 1 484 ? 20.135 -36.828 15.242 1.00 80.69 484 TRP A N 1
ATOM 3758 C CA . TRP A 1 484 ? 21.102 -37.410 14.312 1.00 80.69 484 TRP A CA 1
ATOM 3759 C C . TRP A 1 484 ? 20.606 -38.737 13.728 1.00 80.69 484 TRP A C 1
ATOM 3761 O O . TRP A 1 484 ? 20.681 -38.967 12.519 1.00 80.69 484 TRP A O 1
ATOM 3771 N N . ASP A 1 485 ? 20.027 -39.595 14.562 1.00 84.31 485 ASP A N 1
ATOM 3772 C CA . ASP A 1 485 ? 19.544 -40.908 14.152 1.00 84.31 485 ASP A CA 1
ATOM 3773 C C . ASP A 1 485 ? 18.310 -40.821 13.250 1.00 84.31 485 ASP A C 1
ATOM 3775 O O . ASP A 1 485 ? 18.188 -41.623 12.318 1.00 84.31 485 ASP A O 1
ATOM 3779 N N . SER A 1 486 ? 17.471 -39.798 13.436 1.00 85.94 486 SER A N 1
ATOM 3780 C CA . SER A 1 486 ? 16.310 -39.502 12.585 1.00 85.94 486 SER A CA 1
ATOM 3781 C C . SER A 1 486 ? 16.643 -38.772 11.273 1.00 85.94 486 SER A C 1
ATOM 3783 O O . SER A 1 486 ? 15.758 -38.601 10.430 1.00 85.94 486 SER A O 1
ATOM 3785 N N . CYS A 1 487 ? 17.905 -38.386 11.038 1.00 80.31 487 CYS A N 1
ATOM 3786 C CA . CYS A 1 487 ? 18.309 -37.738 9.789 1.00 80.31 487 CYS A CA 1
ATOM 3787 C C . CYS A 1 487 ? 18.314 -38.703 8.580 1.00 80.31 487 CYS A C 1
ATOM 3789 O O . CYS A 1 487 ? 18.741 -39.858 8.699 1.00 80.31 487 CYS A O 1
ATOM 3791 N N . PRO A 1 488 ? 17.912 -38.232 7.382 1.00 81.56 488 PRO A N 1
ATOM 3792 C CA . PRO A 1 488 ? 17.900 -39.043 6.168 1.00 81.56 488 PRO A CA 1
ATOM 3793 C C . PRO A 1 488 ? 19.323 -39.402 5.682 1.00 81.56 488 PRO A C 1
ATOM 3795 O O . PRO A 1 488 ? 20.277 -38.667 5.958 1.00 81.56 488 PRO A O 1
ATOM 3798 N N . PRO A 1 489 ? 19.491 -40.497 4.907 1.00 79.19 489 PRO A N 1
ATOM 3799 C CA . PRO A 1 489 ? 20.802 -41.030 4.511 1.00 79.19 489 PRO A CA 1
ATOM 3800 C C . PRO A 1 489 ? 21.794 -40.020 3.899 1.00 79.19 489 PRO A C 1
ATOM 3802 O O . PRO A 1 489 ? 22.969 -40.081 4.259 1.00 79.19 489 PRO A O 1
ATOM 3805 N N . PRO A 1 490 ? 21.380 -39.053 3.052 1.00 79.75 490 PRO A N 1
ATOM 3806 C CA . PRO A 1 490 ? 22.303 -38.065 2.484 1.00 79.75 490 PRO A CA 1
ATOM 3807 C C . PRO A 1 490 ? 23.019 -37.201 3.533 1.00 79.75 490 PRO A C 1
ATOM 3809 O O . PRO A 1 490 ? 24.162 -36.809 3.325 1.00 79.75 490 PRO A O 1
ATOM 3812 N N . VAL A 1 491 ? 22.374 -36.935 4.674 1.00 77.25 491 VAL A N 1
ATOM 3813 C CA . VAL A 1 491 ? 22.946 -36.137 5.773 1.00 77.25 491 VAL A CA 1
ATOM 3814 C C . VAL A 1 491 ? 24.014 -36.936 6.519 1.00 77.25 491 VAL A C 1
ATOM 3816 O O . VAL A 1 491 ? 25.045 -36.388 6.898 1.00 77.25 491 VAL A O 1
ATOM 3819 N N . LYS A 1 492 ? 23.806 -38.247 6.681 1.00 76.25 492 LYS A N 1
ATOM 3820 C CA . LYS A 1 492 ? 24.754 -39.142 7.364 1.00 76.25 492 LYS A CA 1
ATOM 3821 C C . LYS A 1 492 ? 25.992 -39.463 6.517 1.00 76.25 492 LYS A C 1
ATOM 3823 O O . LYS A 1 492 ? 27.038 -39.766 7.075 1.00 76.25 492 LYS A O 1
ATOM 3828 N N . ILE A 1 493 ? 25.874 -39.394 5.188 1.00 83.69 493 ILE A N 1
ATOM 3829 C CA . ILE A 1 493 ? 26.956 -39.687 4.226 1.00 83.69 493 ILE A CA 1
ATOM 3830 C C . ILE A 1 493 ? 27.796 -38.431 3.909 1.00 83.69 493 ILE A C 1
ATOM 3832 O O . ILE A 1 493 ? 28.870 -38.528 3.318 1.00 83.69 493 ILE A O 1
ATOM 3836 N N . PHE A 1 494 ? 27.339 -37.243 4.312 1.00 76.38 494 PHE A N 1
ATOM 3837 C CA . PHE A 1 494 ? 28.072 -35.999 4.092 1.00 76.38 494 PHE A CA 1
ATOM 3838 C C . PHE A 1 494 ? 29.430 -36.007 4.832 1.00 76.38 494 PHE A C 1
ATOM 3840 O O . PHE A 1 494 ? 29.490 -36.431 5.989 1.00 76.38 494 PHE A O 1
ATOM 3847 N N . PRO A 1 495 ? 30.532 -35.539 4.211 1.00 85.62 495 PRO A N 1
ATOM 3848 C CA . PRO A 1 495 ? 31.869 -35.580 4.803 1.00 85.62 495 PRO A CA 1
ATOM 3849 C C . PRO A 1 495 ? 32.054 -34.464 5.846 1.00 85.62 495 PRO A C 1
ATOM 3851 O O . PRO A 1 495 ? 32.796 -33.504 5.638 1.00 85.62 495 PRO A O 1
ATOM 3854 N N . TRP A 1 496 ? 31.373 -34.590 6.988 1.00 83.19 496 TRP A N 1
ATOM 3855 C CA . TRP A 1 496 ? 31.344 -33.585 8.058 1.00 83.19 496 TRP A CA 1
ATOM 3856 C C . TRP A 1 496 ? 32.727 -33.199 8.573 1.00 83.19 496 TRP A C 1
ATOM 3858 O O . TRP A 1 496 ? 32.975 -32.020 8.801 1.00 83.19 496 TRP A O 1
ATOM 3868 N N . ASN A 1 497 ? 33.642 -34.163 8.692 1.00 79.25 497 ASN A N 1
ATOM 3869 C CA . ASN A 1 497 ? 35.009 -33.894 9.141 1.00 79.25 497 ASN A CA 1
ATOM 3870 C C . ASN A 1 497 ? 35.756 -32.998 8.147 1.00 79.25 497 ASN A C 1
ATOM 3872 O O . ASN A 1 497 ? 36.349 -32.003 8.544 1.00 79.25 497 ASN A O 1
ATOM 3876 N N . GLN A 1 498 ? 35.642 -33.282 6.848 1.00 79.19 498 GLN A N 1
ATOM 3877 C CA . GLN A 1 498 ? 36.290 -32.484 5.808 1.00 79.19 498 GLN A CA 1
ATOM 3878 C C . GLN A 1 498 ? 35.647 -31.097 5.672 1.00 79.19 498 GLN A C 1
ATOM 3880 O O . GLN A 1 498 ? 36.332 -30.101 5.454 1.00 79.19 498 GLN A O 1
ATOM 3885 N N . ALA A 1 499 ? 34.324 -31.006 5.831 1.00 77.88 499 ALA A N 1
ATOM 3886 C CA . ALA A 1 499 ? 33.621 -29.728 5.858 1.00 77.88 499 ALA A CA 1
ATOM 3887 C C . ALA A 1 499 ? 34.029 -28.875 7.069 1.00 77.88 499 ALA A C 1
ATOM 3889 O O . ALA A 1 499 ? 34.223 -27.670 6.926 1.00 77.88 499 ALA A O 1
ATOM 3890 N N . LEU A 1 500 ? 34.203 -29.498 8.239 1.00 74.25 500 LEU A N 1
ATOM 3891 C CA . LEU A 1 500 ? 34.672 -28.835 9.451 1.00 74.25 500 LEU A CA 1
ATOM 3892 C C . LEU A 1 500 ? 36.122 -28.360 9.306 1.00 74.25 500 LEU A C 1
ATOM 3894 O O . LEU A 1 500 ? 36.408 -27.212 9.630 1.00 74.25 500 LEU A O 1
ATOM 3898 N N . GLU A 1 501 ? 37.015 -29.196 8.776 1.00 80.44 501 GLU A N 1
ATOM 3899 C CA . GLU A 1 501 ? 38.408 -28.827 8.492 1.00 80.44 501 GLU A CA 1
ATOM 3900 C C . GLU A 1 501 ? 38.486 -27.634 7.532 1.00 80.44 501 GLU A C 1
ATOM 3902 O O . GLU A 1 501 ? 39.147 -26.639 7.830 1.00 80.44 501 GLU A O 1
ATOM 3907 N N . ASN A 1 502 ? 37.735 -27.678 6.427 1.00 77.44 502 ASN A N 1
ATOM 3908 C CA . ASN A 1 502 ? 37.669 -26.576 5.467 1.00 77.44 502 ASN A CA 1
ATOM 3909 C C . ASN A 1 502 ? 37.083 -25.301 6.089 1.00 77.44 502 ASN A C 1
ATOM 3911 O O . ASN A 1 502 ? 37.558 -24.201 5.807 1.00 77.44 502 ASN A O 1
ATOM 3915 N N . PHE A 1 503 ? 36.068 -25.428 6.947 1.00 74.75 503 PHE A N 1
ATOM 3916 C CA . PHE A 1 503 ? 35.478 -24.296 7.657 1.00 74.75 503 PHE A CA 1
ATOM 3917 C C . PHE A 1 503 ? 36.473 -23.658 8.634 1.00 74.75 503 PHE A C 1
ATOM 3919 O O . PHE A 1 503 ? 36.640 -22.440 8.632 1.00 74.75 503 PHE A O 1
ATOM 3926 N N . VAL A 1 504 ? 37.184 -24.465 9.425 1.00 73.50 504 VAL A N 1
ATOM 3927 C CA . VAL A 1 504 ? 38.236 -23.986 10.335 1.00 73.50 504 VAL A CA 1
ATOM 3928 C C . VAL A 1 504 ? 39.351 -23.293 9.551 1.00 73.50 504 VAL A C 1
ATOM 3930 O O . VAL A 1 504 ? 39.776 -22.205 9.939 1.00 73.50 504 VAL A O 1
ATOM 3933 N N . GLN A 1 505 ? 39.772 -23.862 8.419 1.00 77.44 505 GLN A N 1
ATOM 3934 C CA . GLN A 1 505 ? 40.787 -23.261 7.558 1.00 77.44 505 GLN A CA 1
ATOM 3935 C C . GLN A 1 505 ? 40.334 -21.903 6.999 1.00 77.44 505 GLN A C 1
ATOM 3937 O O . GLN A 1 505 ? 41.077 -20.929 7.090 1.00 77.44 505 GLN A O 1
ATOM 3942 N N . LEU A 1 506 ? 39.091 -21.798 6.516 1.00 74.62 506 LEU A N 1
ATOM 3943 C CA . LEU A 1 506 ? 38.501 -20.538 6.046 1.00 74.62 506 LEU A CA 1
ATOM 3944 C C . LEU A 1 506 ? 38.448 -19.467 7.142 1.00 74.62 506 LEU A C 1
ATOM 3946 O O . LEU A 1 506 ? 38.710 -18.295 6.873 1.00 74.62 506 LEU A O 1
ATOM 3950 N N . ILE A 1 507 ? 38.130 -19.855 8.380 1.00 69.81 507 ILE A N 1
ATOM 3951 C CA . ILE A 1 507 ? 38.137 -18.937 9.524 1.00 69.81 507 ILE A CA 1
ATOM 3952 C C . ILE A 1 507 ? 39.562 -18.464 9.832 1.00 69.81 507 ILE A C 1
ATOM 3954 O O . ILE A 1 507 ? 39.766 -17.271 10.052 1.00 69.81 507 ILE A O 1
ATOM 3958 N N . ILE A 1 508 ? 40.555 -19.357 9.803 1.00 72.62 508 ILE A N 1
ATOM 3959 C CA . ILE A 1 508 ? 41.967 -18.997 10.001 1.00 72.62 508 ILE A CA 1
ATOM 3960 C C . ILE A 1 508 ? 42.443 -18.042 8.899 1.00 72.62 508 ILE A C 1
ATOM 3962 O O . ILE A 1 508 ? 43.044 -17.010 9.205 1.00 72.62 508 ILE A O 1
ATOM 3966 N N . ASP A 1 509 ? 42.127 -18.330 7.638 1.00 71.38 509 ASP A N 1
ATOM 3967 C CA . ASP A 1 509 ? 42.505 -17.496 6.495 1.00 71.38 509 ASP A CA 1
ATOM 3968 C C . ASP A 1 509 ? 41.837 -16.115 6.558 1.00 71.38 509 ASP A C 1
ATOM 3970 O O . ASP A 1 509 ? 42.483 -15.095 6.297 1.00 71.38 509 ASP A O 1
ATOM 3974 N N . LEU A 1 510 ? 40.569 -16.053 6.982 1.00 71.06 510 LEU A N 1
ATOM 3975 C CA . LEU A 1 510 ? 39.852 -14.799 7.207 1.00 71.06 510 LEU A CA 1
ATOM 3976 C C . LEU A 1 510 ? 40.474 -13.992 8.352 1.00 71.06 510 LEU A C 1
ATOM 3978 O O . LEU A 1 510 ? 40.688 -12.791 8.200 1.00 71.06 510 LEU A O 1
ATOM 3982 N N . ILE A 1 511 ? 40.811 -14.633 9.476 1.00 67.50 511 ILE A N 1
ATOM 3983 C CA . ILE A 1 511 ? 41.496 -13.977 10.598 1.00 67.50 511 ILE A CA 1
ATOM 3984 C C . ILE A 1 511 ? 42.845 -13.417 10.132 1.00 67.50 511 ILE A C 1
ATOM 3986 O O . ILE A 1 511 ? 43.157 -12.258 10.408 1.00 67.50 511 ILE A O 1
ATOM 3990 N N . LEU A 1 512 ? 43.625 -14.192 9.375 1.00 65.31 512 LEU A N 1
ATOM 3991 C CA . LEU A 1 512 ? 44.903 -13.743 8.818 1.00 65.31 512 LEU A CA 1
ATOM 3992 C C . LEU A 1 512 ? 44.728 -12.572 7.844 1.00 65.31 512 LEU A C 1
ATOM 3994 O O . LEU A 1 512 ? 45.516 -11.624 7.883 1.00 65.31 512 LEU A O 1
ATOM 3998 N N . ALA A 1 513 ? 43.688 -12.592 7.008 1.00 68.38 513 ALA A N 1
ATOM 3999 C CA . ALA A 1 513 ? 43.362 -11.491 6.110 1.00 68.38 513 ALA A CA 1
ATOM 4000 C C . ALA A 1 513 ? 42.966 -10.225 6.888 1.00 68.38 513 ALA A C 1
ATOM 4002 O O . ALA A 1 513 ? 43.506 -9.152 6.623 1.00 68.38 513 ALA A O 1
ATOM 4003 N N . VAL A 1 514 ? 42.097 -10.335 7.895 1.00 64.00 514 VAL A N 1
ATOM 4004 C CA . VAL A 1 514 ? 41.686 -9.201 8.740 1.00 64.00 514 VAL A CA 1
ATOM 4005 C C . VAL A 1 514 ? 42.885 -8.616 9.488 1.00 64.00 514 VAL A C 1
ATOM 4007 O O . VAL A 1 514 ? 43.081 -7.402 9.480 1.00 64.00 514 VAL A O 1
ATOM 4010 N N . VAL A 1 515 ? 43.753 -9.455 10.057 1.00 62.75 515 VAL A N 1
ATOM 4011 C CA . VAL A 1 515 ? 44.983 -8.991 10.715 1.00 62.75 515 VAL A CA 1
ATOM 4012 C C . VAL A 1 515 ? 45.904 -8.275 9.722 1.00 62.75 515 VAL A C 1
ATOM 4014 O O . VAL A 1 515 ? 46.423 -7.197 10.015 1.00 62.75 515 VAL A O 1
ATOM 4017 N N . LYS A 1 516 ? 46.080 -8.828 8.518 1.00 59.56 516 LYS A N 1
ATOM 4018 C CA . LYS A 1 516 ? 46.950 -8.254 7.486 1.00 59.56 516 LYS A CA 1
ATOM 4019 C C . LYS A 1 516 ? 46.437 -6.912 6.955 1.00 59.56 516 LYS A C 1
ATOM 4021 O O . LYS A 1 516 ? 47.233 -5.989 6.793 1.00 59.56 516 LYS A O 1
ATOM 4026 N N . TYR A 1 517 ? 45.139 -6.803 6.675 1.00 63.44 517 TYR A N 1
ATOM 4027 C CA . TYR A 1 517 ? 44.560 -5.646 5.985 1.00 63.44 517 TYR A CA 1
ATOM 4028 C C . TYR A 1 517 ? 43.993 -4.579 6.928 1.00 63.44 517 TYR A C 1
ATOM 4030 O O . TYR A 1 517 ? 43.919 -3.420 6.530 1.00 63.44 517 TYR A O 1
ATOM 4038 N N . LEU A 1 518 ? 43.644 -4.926 8.171 1.00 62.84 518 LEU A N 1
ATOM 4039 C CA . LEU A 1 518 ? 43.028 -3.995 9.121 1.00 62.84 518 LEU A CA 1
ATOM 4040 C C . LEU A 1 518 ? 43.988 -3.560 10.236 1.00 62.84 518 LEU A C 1
ATOM 4042 O O . LEU A 1 518 ? 44.041 -2.378 10.576 1.00 62.84 518 LEU A O 1
ATOM 4046 N N . CYS A 1 519 ? 44.786 -4.481 10.790 1.00 64.44 519 CYS A N 1
ATOM 4047 C CA . CYS A 1 519 ? 45.643 -4.142 11.927 1.00 64.44 519 CYS A CA 1
ATOM 4048 C C . CYS A 1 519 ? 46.828 -3.260 11.518 1.00 64.44 519 CYS A C 1
ATOM 4050 O O . CYS A 1 519 ? 47.162 -2.340 12.255 1.00 64.44 519 CYS A O 1
ATOM 4052 N N . VAL A 1 520 ? 47.444 -3.472 10.348 1.00 65.50 520 VAL A N 1
ATOM 4053 C CA . VAL A 1 520 ? 48.605 -2.668 9.909 1.00 65.50 520 VAL A CA 1
ATOM 4054 C C . VAL A 1 520 ? 48.249 -1.181 9.717 1.00 65.50 520 VAL A C 1
ATOM 4056 O O . VAL A 1 520 ? 48.944 -0.343 10.300 1.00 65.50 520 VAL A O 1
ATOM 4059 N N . PRO A 1 521 ? 47.160 -0.813 9.007 1.00 68.94 521 PRO A N 1
ATOM 4060 C CA . PRO A 1 521 ? 46.712 0.580 8.945 1.00 68.94 521 PRO A CA 1
ATOM 4061 C C . PRO A 1 521 ? 46.322 1.141 10.317 1.00 68.94 521 PRO A C 1
ATOM 4063 O O . PRO A 1 521 ? 46.723 2.253 10.655 1.00 68.94 521 PRO A O 1
ATOM 4066 N N . LEU A 1 522 ? 45.617 0.357 11.144 1.00 69.62 522 LEU A N 1
ATOM 4067 C CA . LEU A 1 522 ? 45.233 0.765 12.498 1.00 69.62 522 LEU A CA 1
ATOM 4068 C C . LEU A 1 522 ? 46.461 1.051 13.379 1.00 69.62 522 LEU A C 1
ATOM 4070 O O . LEU A 1 522 ? 46.490 2.039 14.114 1.00 69.62 522 LEU A O 1
ATOM 4074 N N . PHE A 1 523 ? 47.520 0.245 13.277 1.00 70.69 523 PHE A N 1
ATOM 4075 C CA . PHE A 1 523 ? 48.780 0.491 13.978 1.00 70.69 523 PHE A CA 1
ATOM 4076 C C . PHE A 1 523 ? 49.487 1.748 13.483 1.00 70.69 523 PHE A C 1
ATOM 4078 O O . PHE A 1 523 ? 50.038 2.480 14.306 1.00 70.69 523 PHE A O 1
ATOM 4085 N N . GLY A 1 524 ? 49.464 2.007 12.174 1.00 72.75 524 GLY A N 1
ATOM 4086 C CA . GLY A 1 524 ? 50.011 3.230 11.589 1.00 72.75 524 GLY A CA 1
ATOM 4087 C C . GLY A 1 524 ? 49.298 4.476 12.114 1.00 72.75 524 GLY A C 1
ATOM 4088 O O . GLY A 1 524 ? 49.945 5.376 12.646 1.00 72.75 524 GLY A O 1
ATOM 4089 N N . VAL A 1 525 ? 47.964 4.483 12.052 1.00 75.69 525 VAL A N 1
ATOM 4090 C CA . VAL A 1 525 ? 47.127 5.607 12.502 1.00 75.69 525 VAL A CA 1
ATOM 4091 C C . VAL A 1 525 ? 47.262 5.839 14.007 1.00 75.69 525 VAL A C 1
ATOM 4093 O O . VAL A 1 525 ? 47.475 6.970 14.438 1.00 75.69 525 VAL A O 1
ATOM 4096 N N . THR A 1 526 ? 47.219 4.780 14.821 1.00 76.62 526 THR A N 1
ATOM 4097 C CA . THR A 1 526 ? 47.366 4.909 16.283 1.00 76.62 526 THR A CA 1
ATOM 4098 C C . THR A 1 526 ? 48.763 5.383 16.682 1.00 76.62 526 THR A C 1
ATOM 4100 O O . THR A 1 526 ? 48.890 6.231 17.556 1.00 76.62 526 THR A O 1
ATOM 4103 N N . SER A 1 527 ? 49.825 4.903 16.025 1.00 79.06 527 SER A N 1
ATOM 4104 C CA . SER A 1 527 ? 51.187 5.398 16.278 1.00 79.06 527 SER A CA 1
ATOM 4105 C C . SER A 1 527 ? 51.350 6.871 15.906 1.00 79.06 527 SER A C 1
ATOM 4107 O O . SER A 1 527 ? 51.976 7.615 16.658 1.00 79.06 527 SER A O 1
ATOM 4109 N N . LEU A 1 528 ? 50.776 7.296 14.775 1.00 81.62 528 LEU A N 1
ATOM 4110 C CA . LEU A 1 528 ? 50.829 8.686 14.326 1.00 81.62 528 LEU A CA 1
ATOM 4111 C C . LEU A 1 528 ? 50.048 9.611 15.270 1.00 81.62 528 LEU A C 1
ATOM 4113 O O . LEU A 1 528 ? 50.534 10.686 15.609 1.00 81.62 528 LEU A O 1
ATOM 4117 N N . SER A 1 529 ? 48.884 9.163 15.747 1.00 80.62 529 SER A N 1
ATOM 4118 C CA . SER A 1 529 ? 48.067 9.878 16.733 1.00 80.62 529 SER A CA 1
ATOM 4119 C C . SER A 1 529 ? 48.823 10.116 18.046 1.00 80.62 529 SER A C 1
ATOM 4121 O O . SER A 1 529 ? 48.879 11.249 18.523 1.00 80.62 529 SER A O 1
ATOM 4123 N N . GLU A 1 530 ? 49.467 9.088 18.614 1.00 83.50 530 GLU A N 1
ATOM 4124 C CA . GLU A 1 530 ? 50.227 9.253 19.866 1.00 83.50 530 GLU A CA 1
ATOM 4125 C C . GLU A 1 530 ? 51.493 10.106 19.676 1.00 83.50 530 GLU A C 1
ATOM 4127 O O . GLU A 1 530 ? 51.818 10.937 20.524 1.00 83.50 530 GLU A O 1
ATOM 4132 N N . MET A 1 531 ? 52.173 9.992 18.528 1.00 83.56 531 MET A N 1
ATOM 4133 C CA . MET A 1 531 ? 53.279 10.896 18.186 1.00 83.56 531 MET A CA 1
ATOM 4134 C C . MET A 1 531 ? 52.814 12.351 18.042 1.00 83.56 531 MET A C 1
ATOM 4136 O O . MET A 1 531 ? 53.498 13.257 18.514 1.00 83.56 531 MET A O 1
ATOM 4140 N N . SER A 1 532 ? 51.647 12.581 17.436 1.00 84.25 532 SER A N 1
ATOM 4141 C CA . SER A 1 532 ? 51.051 13.914 17.306 1.00 84.25 532 SER A CA 1
ATOM 4142 C C . SER A 1 532 ? 50.710 14.518 18.670 1.00 84.25 532 SER A C 1
ATOM 4144 O O . SER A 1 532 ? 50.954 15.703 18.893 1.00 84.25 532 SER A O 1
ATOM 4146 N N . TYR A 1 533 ? 50.197 13.713 19.607 1.00 84.19 533 TYR A N 1
ATOM 4147 C CA . TYR A 1 533 ? 49.948 14.149 20.983 1.00 84.19 533 TYR A CA 1
ATOM 4148 C C . TYR A 1 533 ? 51.250 14.536 21.703 1.00 84.19 533 TYR A C 1
ATOM 4150 O O . TYR A 1 533 ? 51.345 15.616 22.286 1.00 84.19 533 TYR A O 1
ATOM 4158 N N . CYS A 1 534 ? 52.293 13.707 21.608 1.00 84.62 534 CYS A N 1
ATOM 4159 C CA . CYS A 1 534 ? 53.602 14.015 22.189 1.00 84.62 534 CYS A CA 1
ATOM 4160 C C . CYS A 1 534 ? 54.256 15.262 21.567 1.00 84.62 534 CYS A C 1
ATOM 4162 O O . CYS A 1 534 ? 54.956 15.998 22.269 1.00 84.62 534 CYS A O 1
ATOM 4164 N N . ALA A 1 535 ? 54.026 15.518 20.275 1.00 85.44 535 ALA A N 1
ATOM 4165 C CA . ALA A 1 535 ? 54.458 16.737 19.597 1.00 85.44 535 ALA A CA 1
ATOM 4166 C C . ALA A 1 535 ? 53.719 17.977 20.122 1.00 85.44 535 ALA A C 1
ATOM 4168 O O . ALA A 1 535 ? 54.372 18.966 20.458 1.00 85.44 535 ALA A O 1
ATOM 4169 N N . HIS A 1 536 ? 52.392 17.899 20.272 1.00 87.56 536 HIS A N 1
ATOM 4170 C CA . HIS A 1 536 ? 51.570 18.962 20.859 1.00 87.56 536 HIS A CA 1
ATOM 4171 C C . HIS A 1 536 ? 52.022 19.318 22.285 1.00 87.56 536 HIS A C 1
ATOM 4173 O O . HIS A 1 536 ? 52.236 20.483 22.608 1.00 87.56 536 HIS A O 1
ATOM 4179 N N . GLU A 1 537 ? 52.269 18.304 23.115 1.00 85.88 537 GLU A N 1
ATOM 4180 C CA . GLU A 1 537 ? 52.717 18.462 24.503 1.00 85.88 537 GLU A CA 1
ATOM 4181 C C . GLU A 1 537 ? 54.204 18.841 24.650 1.00 85.88 537 GLU A C 1
ATOM 4183 O O . GLU A 1 537 ? 54.703 18.938 25.771 1.00 85.88 537 GLU A O 1
ATOM 4188 N N . ARG A 1 538 ? 54.944 19.018 23.542 1.00 86.12 538 ARG A N 1
ATOM 4189 C CA . ARG A 1 538 ? 56.404 19.256 23.518 1.00 86.12 538 ARG A CA 1
ATOM 4190 C C . ARG A 1 538 ? 57.223 18.187 24.262 1.00 86.12 538 ARG A C 1
ATOM 4192 O O . ARG A 1 538 ? 58.311 18.457 24.765 1.00 86.12 538 ARG A O 1
ATOM 4199 N N . LYS A 1 539 ? 56.727 16.947 24.300 1.00 86.38 539 LYS A N 1
ATOM 4200 C CA . LYS A 1 539 ? 57.319 15.800 25.021 1.00 86.38 539 LYS A CA 1
ATOM 4201 C C . LYS A 1 539 ? 58.002 14.780 24.101 1.00 86.38 539 LYS A C 1
ATOM 4203 O O . LYS A 1 539 ? 58.368 13.699 24.552 1.00 86.38 539 LYS A O 1
ATOM 4208 N N . MET A 1 540 ? 58.239 15.121 22.832 1.00 84.25 540 MET A N 1
ATOM 4209 C CA . MET A 1 540 ? 58.897 14.245 21.841 1.00 84.25 540 MET A CA 1
ATOM 4210 C C . MET A 1 540 ? 60.251 13.683 22.306 1.00 84.25 540 MET A C 1
ATOM 4212 O O . MET A 1 540 ? 60.592 12.548 21.982 1.00 84.25 540 MET A O 1
ATOM 4216 N N . LEU A 1 541 ? 60.997 14.447 23.113 1.00 87.12 541 LEU A N 1
ATOM 4217 C CA . LEU A 1 541 ? 62.281 14.039 23.698 1.00 87.12 541 LEU A CA 1
ATOM 4218 C C . LEU A 1 541 ? 62.185 12.803 24.608 1.00 87.12 541 LEU A C 1
ATOM 4220 O O . LEU A 1 541 ? 63.178 12.101 24.774 1.00 87.12 541 LEU A O 1
ATOM 4224 N N . PHE A 1 542 ? 61.007 12.503 25.162 1.00 84.38 542 PHE A N 1
ATOM 4225 C CA . PHE A 1 542 ? 60.803 11.364 26.059 1.00 84.38 542 PHE A CA 1
ATOM 4226 C C . PHE A 1 542 ? 60.434 10.068 25.334 1.00 84.38 542 PHE A C 1
ATOM 4228 O O . PHE A 1 542 ? 60.441 9.023 25.971 1.00 84.38 542 PHE A O 1
ATOM 4235 N N . ILE A 1 543 ? 60.138 10.098 24.029 1.00 87.88 543 ILE A N 1
ATOM 4236 C CA . ILE A 1 543 ? 59.730 8.919 23.240 1.00 87.88 543 ILE A CA 1
ATOM 4237 C C . ILE A 1 543 ? 60.833 7.851 23.101 1.00 87.88 543 ILE A C 1
ATOM 4239 O O . ILE A 1 543 ? 60.509 6.664 23.212 1.00 87.88 543 ILE A O 1
ATOM 4243 N N . PRO A 1 544 ? 62.118 8.197 22.863 1.00 90.75 544 PRO A N 1
ATOM 4244 C CA . PRO A 1 544 ? 63.154 7.191 22.619 1.00 90.75 544 PRO A CA 1
ATOM 4245 C C . PRO A 1 544 ? 63.346 6.216 23.786 1.00 90.75 544 PRO A C 1
ATOM 4247 O O . PRO A 1 544 ? 63.609 5.037 23.568 1.00 90.75 544 PRO A O 1
ATOM 4250 N N . PHE A 1 545 ? 63.168 6.682 25.023 1.00 91.56 545 PHE A N 1
ATOM 4251 C CA . PHE A 1 545 ? 63.383 5.884 26.229 1.00 91.56 545 PHE A CA 1
ATOM 4252 C C . PHE A 1 545 ? 62.401 4.698 26.388 1.00 91.56 545 PHE A C 1
ATOM 4254 O O . PHE A 1 545 ? 62.860 3.553 26.358 1.00 91.56 545 PHE A O 1
ATOM 4261 N N . PRO A 1 546 ? 61.067 4.894 26.486 1.00 90.81 546 PRO A N 1
ATOM 4262 C CA . PRO A 1 546 ? 60.106 3.795 26.564 1.00 90.81 546 PRO A CA 1
ATOM 4263 C C . PRO A 1 546 ? 60.159 2.907 25.317 1.00 90.81 546 PRO A C 1
ATOM 4265 O O . PRO A 1 546 ? 60.025 1.691 25.428 1.00 90.81 546 PRO A O 1
ATOM 4268 N N . PHE A 1 547 ? 60.428 3.483 24.143 1.00 91.88 547 PHE A N 1
ATOM 4269 C CA . PHE A 1 547 ? 60.582 2.730 22.903 1.00 91.88 547 PHE A CA 1
ATOM 4270 C C . PHE A 1 547 ? 61.740 1.721 22.958 1.00 91.88 547 PHE A C 1
ATOM 4272 O O . PHE A 1 547 ? 61.556 0.543 22.639 1.00 91.88 547 PHE A O 1
ATOM 4279 N N . ILE A 1 548 ? 62.922 2.147 23.412 1.00 93.06 548 ILE A N 1
ATOM 4280 C CA . ILE A 1 548 ? 64.086 1.264 23.578 1.00 93.06 548 ILE A CA 1
ATOM 4281 C C . ILE A 1 548 ? 63.814 0.196 24.647 1.00 93.06 548 ILE A C 1
ATOM 4283 O O . ILE A 1 548 ? 64.162 -0.970 24.444 1.00 93.06 548 ILE A O 1
ATOM 4287 N N . ILE A 1 549 ? 63.136 0.556 25.743 1.00 93.62 549 ILE A N 1
ATOM 4288 C CA . ILE A 1 549 ? 62.720 -0.404 26.779 1.00 93.62 549 ILE A CA 1
ATOM 4289 C C . ILE A 1 549 ? 61.812 -1.485 26.185 1.00 93.62 549 ILE A C 1
ATOM 4291 O O . ILE A 1 549 ? 62.031 -2.671 26.427 1.00 93.62 549 ILE A O 1
ATOM 4295 N N . GLY A 1 550 ? 60.839 -1.098 25.359 1.00 92.81 550 GLY A N 1
ATOM 4296 C CA . GLY A 1 550 ? 59.970 -2.037 24.651 1.00 92.81 550 GLY A CA 1
ATOM 4297 C C . GLY A 1 550 ? 60.743 -3.022 23.772 1.00 92.81 550 GLY A C 1
ATOM 4298 O O . GLY A 1 550 ? 60.477 -4.225 23.803 1.00 92.81 550 GLY A O 1
ATOM 4299 N N . ILE A 1 551 ? 61.748 -2.531 23.035 1.00 94.56 551 ILE A N 1
ATOM 4300 C CA . ILE A 1 551 ? 62.637 -3.373 22.218 1.00 94.56 551 ILE A CA 1
ATOM 4301 C C . ILE A 1 551 ? 63.387 -4.388 23.088 1.00 94.56 551 ILE A C 1
ATOM 4303 O O . ILE A 1 551 ? 63.449 -5.570 22.739 1.00 94.56 551 ILE A O 1
ATOM 4307 N N . ALA A 1 552 ? 63.967 -3.941 24.203 1.00 94.06 552 ALA A N 1
ATOM 4308 C CA . ALA A 1 552 ? 64.715 -4.808 25.108 1.00 94.06 552 ALA A CA 1
ATOM 4309 C C . ALA A 1 552 ? 63.811 -5.880 25.737 1.00 94.06 552 ALA A C 1
ATOM 4311 O O . ALA A 1 552 ? 64.147 -7.066 25.706 1.00 94.06 552 ALA A O 1
ATOM 4312 N N . LEU A 1 553 ? 62.630 -5.480 26.219 1.00 93.12 553 LEU A N 1
ATOM 4313 C CA . LEU A 1 553 ? 61.657 -6.366 26.855 1.00 93.12 553 LEU A CA 1
ATOM 4314 C C . LEU A 1 553 ? 61.158 -7.458 25.901 1.00 93.12 553 LEU A C 1
ATOM 4316 O O . LEU A 1 553 ? 61.137 -8.628 26.270 1.00 93.12 553 LEU A O 1
ATOM 4320 N N . ALA A 1 554 ? 60.816 -7.111 24.658 1.00 92.00 554 ALA A N 1
ATOM 4321 C CA . ALA A 1 554 ? 60.422 -8.107 23.660 1.00 92.00 554 ALA A CA 1
ATOM 4322 C C . ALA A 1 554 ? 61.560 -9.092 23.336 1.00 92.00 554 ALA A C 1
ATOM 4324 O O . ALA A 1 554 ? 61.310 -10.273 23.095 1.00 92.00 554 ALA A O 1
ATOM 4325 N N . GLY A 1 555 ? 62.815 -8.628 23.359 1.00 90.31 555 GLY A N 1
ATOM 4326 C CA . GLY A 1 555 ? 63.987 -9.495 23.242 1.00 90.31 555 GLY A CA 1
ATOM 4327 C C . GLY A 1 555 ? 64.111 -10.483 24.405 1.00 90.31 555 GLY A C 1
ATOM 4328 O O . GLY A 1 555 ? 64.346 -11.666 24.167 1.00 90.31 555 GLY A O 1
ATOM 4329 N N . ALA A 1 556 ? 63.902 -10.016 25.637 1.00 92.19 556 ALA A N 1
ATOM 4330 C CA . ALA A 1 556 ? 63.911 -10.865 26.825 1.00 92.19 556 ALA A CA 1
ATOM 4331 C C . ALA A 1 556 ? 62.783 -11.907 26.782 1.00 92.19 556 ALA A C 1
ATOM 4333 O O . ALA A 1 556 ? 63.061 -13.095 26.892 1.00 92.19 556 ALA A O 1
ATOM 4334 N N . LEU A 1 557 ? 61.542 -11.487 26.505 1.00 89.94 557 LEU A N 1
ATOM 4335 C CA . LEU A 1 557 ? 60.389 -12.390 26.377 1.00 89.94 557 LEU A CA 1
ATOM 4336 C C . LEU A 1 557 ? 60.609 -13.470 25.312 1.00 89.94 557 LEU A C 1
ATOM 4338 O O . LEU A 1 557 ? 60.242 -14.625 25.518 1.00 89.94 557 LEU A O 1
ATOM 4342 N N . HIS A 1 558 ? 61.231 -13.115 24.185 1.00 89.50 558 HIS A N 1
ATOM 4343 C CA . HIS A 1 558 ? 61.591 -14.085 23.155 1.00 89.50 558 HIS A CA 1
ATOM 4344 C C . HIS A 1 558 ? 62.603 -15.121 23.660 1.00 89.50 558 HIS A C 1
ATOM 4346 O O . HIS A 1 558 ? 62.391 -16.317 23.465 1.00 89.50 558 HIS A O 1
ATOM 4352 N N . ASN A 1 559 ? 63.679 -14.676 24.315 1.00 90.00 559 ASN A N 1
ATOM 4353 C CA . ASN A 1 559 ? 64.699 -15.577 24.850 1.00 90.00 559 ASN A CA 1
ATOM 4354 C C . ASN A 1 559 ? 64.118 -16.491 25.933 1.00 90.00 559 ASN A C 1
ATOM 4356 O O . ASN A 1 559 ? 64.298 -17.700 25.858 1.00 90.00 559 ASN A O 1
ATOM 4360 N N . THR A 1 560 ? 63.331 -15.941 26.860 1.00 89.69 560 THR A N 1
ATOM 4361 C CA . THR A 1 560 ? 62.647 -16.719 27.899 1.00 89.69 560 THR A CA 1
ATOM 4362 C C . THR A 1 560 ? 61.696 -17.752 27.297 1.00 89.69 560 THR A C 1
ATOM 4364 O O . TH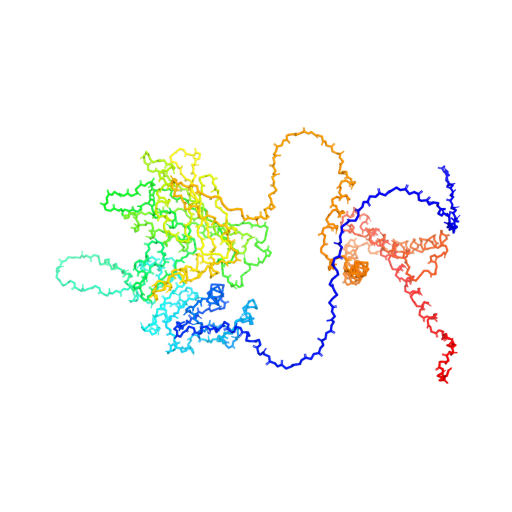R A 1 560 ? 61.676 -18.894 27.743 1.00 89.69 560 THR A O 1
ATOM 4367 N N . ALA A 1 561 ? 60.940 -17.405 26.248 1.00 86.38 561 ALA A N 1
ATOM 4368 C CA . ALA A 1 561 ? 60.082 -18.373 25.565 1.00 86.38 561 ALA A CA 1
ATOM 4369 C C . ALA A 1 561 ? 60.892 -19.542 24.971 1.00 86.38 561 ALA A C 1
ATOM 4371 O O . ALA A 1 561 ? 60.473 -20.694 25.078 1.00 86.38 561 ALA A O 1
ATOM 4372 N N . LEU A 1 562 ? 62.062 -19.263 24.386 1.00 85.50 562 LEU A N 1
ATOM 4373 C CA . LEU A 1 562 ? 62.954 -20.296 23.851 1.00 85.50 562 LEU A CA 1
ATOM 4374 C C . LEU A 1 562 ? 63.635 -21.132 24.944 1.00 85.50 562 LEU A C 1
ATOM 4376 O O . LEU A 1 562 ? 63.872 -22.317 24.730 1.00 85.50 562 LEU A O 1
ATOM 4380 N N . GLU A 1 563 ? 63.942 -20.539 26.095 1.00 87.31 563 GLU A N 1
ATOM 4381 C CA . GLU A 1 563 ? 64.518 -21.244 27.247 1.00 87.31 563 GLU A CA 1
ATOM 4382 C C . GLU A 1 563 ? 63.504 -22.191 27.898 1.00 87.31 563 GLU A C 1
ATOM 4384 O O . GLU A 1 563 ? 63.835 -23.337 28.195 1.00 87.31 563 GLU A O 1
ATOM 4389 N N . VAL A 1 564 ? 62.255 -21.742 28.069 1.00 85.38 564 VAL A N 1
ATOM 4390 C CA . VAL A 1 564 ? 61.167 -22.547 28.650 1.00 85.38 564 VAL A CA 1
ATOM 4391 C C . VAL A 1 564 ? 60.783 -23.715 27.739 1.00 85.38 564 VAL A C 1
ATOM 4393 O O . VAL A 1 564 ? 60.403 -24.781 28.222 1.00 85.38 564 VAL A O 1
ATOM 4396 N N . SER A 1 565 ? 60.879 -23.542 26.419 1.00 81.75 565 SER A N 1
ATOM 4397 C CA . SER A 1 565 ? 60.622 -24.618 25.465 1.00 81.75 565 SER A CA 1
ATOM 4398 C C . SER A 1 565 ? 61.533 -24.510 24.238 1.00 81.75 565 SER A C 1
ATOM 4400 O O . SER A 1 565 ? 61.206 -23.808 23.274 1.00 81.75 565 SER A O 1
ATOM 4402 N N . PRO A 1 566 ? 62.652 -25.261 24.216 1.00 78.19 566 PRO A N 1
ATOM 4403 C CA . PRO A 1 566 ? 63.588 -25.259 23.092 1.00 78.19 566 PRO A CA 1
ATOM 4404 C C . PRO A 1 566 ? 62.950 -25.686 21.763 1.00 78.19 566 PRO A C 1
ATOM 4406 O O . PRO A 1 566 ? 63.370 -25.226 20.701 1.00 78.19 566 PRO A O 1
ATOM 4409 N N . PHE A 1 567 ? 61.888 -26.501 21.815 1.00 72.88 567 PHE A N 1
ATOM 4410 C CA . PHE A 1 567 ? 61.127 -26.952 20.644 1.00 72.88 567 PHE A CA 1
ATOM 4411 C C . PHE A 1 567 ? 60.490 -25.798 19.858 1.00 72.88 567 PHE A C 1
ATOM 4413 O O . PHE A 1 567 ? 60.301 -25.912 18.648 1.00 72.88 567 PHE A O 1
ATOM 4420 N N . LEU A 1 568 ? 60.236 -24.646 20.496 1.00 76.62 568 LEU A N 1
ATOM 4421 C CA . LEU A 1 568 ? 59.712 -23.444 19.834 1.00 76.62 568 LEU A CA 1
ATOM 4422 C C . LEU A 1 568 ? 60.672 -22.860 18.788 1.00 76.62 568 LEU A C 1
ATOM 4424 O O . LEU A 1 568 ? 60.249 -22.099 17.909 1.00 76.62 568 LEU A O 1
ATOM 4428 N N . LYS A 1 569 ? 61.957 -23.226 18.850 1.00 71.75 569 LYS A N 1
ATOM 4429 C CA . LYS A 1 569 ? 62.969 -22.795 17.886 1.00 71.75 569 LYS A CA 1
ATOM 4430 C C . LYS A 1 569 ? 62.690 -23.320 16.482 1.00 71.75 569 LYS A C 1
ATOM 4432 O O . LYS A 1 569 ? 62.953 -22.581 15.533 1.00 71.75 569 LYS A O 1
ATOM 4437 N N . ASP A 1 570 ? 62.060 -24.484 16.344 1.00 69.31 570 ASP A N 1
ATOM 4438 C CA . ASP A 1 570 ? 61.952 -25.207 15.068 1.00 69.31 570 ASP A CA 1
ATOM 4439 C C . ASP A 1 570 ? 60.504 -25.393 14.573 1.00 69.31 570 ASP A C 1
ATOM 4441 O O . ASP A 1 570 ? 60.283 -25.996 13.530 1.00 69.31 570 ASP A O 1
ATOM 4445 N N . VAL A 1 571 ? 59.512 -24.811 15.257 1.00 72.94 571 VAL A N 1
ATOM 4446 C CA . VAL A 1 571 ? 58.099 -24.873 14.831 1.00 72.94 571 VAL A CA 1
ATOM 4447 C C . VAL A 1 571 ? 57.884 -24.133 13.508 1.00 72.94 571 VAL A C 1
ATOM 4449 O O . VAL A 1 571 ? 58.342 -22.997 13.346 1.00 72.94 571 VAL A O 1
ATOM 4452 N N . GLU A 1 572 ? 57.147 -24.738 12.575 1.00 69.12 572 GLU A N 1
ATOM 4453 C CA . GLU A 1 572 ? 56.818 -24.124 11.278 1.00 69.12 572 GLU A CA 1
ATOM 4454 C C . GLU A 1 572 ? 56.131 -22.761 11.443 1.00 69.12 572 GLU A C 1
ATOM 4456 O O . GLU A 1 572 ? 56.494 -21.787 10.781 1.00 69.12 572 GLU A O 1
ATOM 4461 N N . VAL A 1 573 ? 55.211 -22.661 12.407 1.00 74.31 573 VAL A N 1
ATOM 4462 C CA . VAL A 1 573 ? 54.516 -21.420 12.765 1.00 74.31 573 VAL A CA 1
ATOM 4463 C C . VAL A 1 573 ? 55.059 -20.866 14.091 1.00 74.31 573 VAL A C 1
ATOM 4465 O O . VAL A 1 573 ? 55.001 -21.548 15.117 1.00 74.31 573 VAL A O 1
ATOM 4468 N N . PRO A 1 574 ? 55.579 -19.623 14.138 1.00 79.81 574 PRO A N 1
ATOM 4469 C CA . PRO A 1 574 ? 56.177 -19.059 15.347 1.00 79.81 574 PRO A CA 1
ATOM 4470 C C . PRO A 1 574 ? 55.117 -18.530 16.328 1.00 79.81 574 PRO A C 1
ATOM 4472 O O . PRO A 1 574 ? 55.045 -17.331 16.597 1.00 79.81 574 PRO A O 1
ATOM 4475 N N . TRP A 1 575 ? 54.309 -19.428 16.898 1.00 78.56 575 TRP A N 1
ATOM 4476 C CA . TRP A 1 575 ? 53.206 -19.094 17.811 1.00 78.56 575 TRP A CA 1
ATOM 4477 C C . TRP A 1 575 ? 53.623 -18.220 18.997 1.00 78.56 575 TRP A C 1
ATOM 4479 O O . TRP A 1 575 ? 52.889 -17.322 19.394 1.00 78.56 575 TRP A O 1
ATOM 4489 N N . HIS A 1 576 ? 54.836 -18.411 19.512 1.00 81.44 576 HIS A N 1
ATOM 4490 C CA . HIS A 1 576 ? 55.390 -17.587 20.585 1.00 81.44 576 HIS A CA 1
ATOM 4491 C C . HIS A 1 576 ? 55.608 -16.122 20.162 1.00 81.44 576 HIS A C 1
ATOM 4493 O O . HIS A 1 576 ? 55.345 -15.216 20.946 1.00 81.44 576 HIS A O 1
ATOM 4499 N N . LEU A 1 577 ? 56.027 -15.859 18.917 1.00 86.00 577 LEU A N 1
ATOM 4500 C CA . LEU A 1 577 ? 56.154 -14.489 18.400 1.00 86.00 577 LEU A CA 1
ATOM 4501 C C . LEU A 1 577 ? 54.781 -13.850 18.179 1.00 86.00 577 LEU A C 1
ATOM 4503 O O . LEU A 1 577 ? 54.615 -12.662 18.438 1.00 86.00 577 LEU A O 1
ATOM 4507 N N . ILE A 1 578 ? 53.796 -14.639 17.739 1.00 83.25 578 ILE A N 1
ATOM 4508 C CA . ILE A 1 578 ? 52.410 -14.182 17.578 1.00 83.25 578 ILE A CA 1
ATOM 4509 C C . ILE A 1 578 ? 51.821 -13.808 18.944 1.00 83.25 578 ILE A C 1
ATOM 4511 O O . ILE A 1 578 ? 51.258 -12.727 19.088 1.00 83.25 578 ILE A O 1
ATOM 4515 N N . ALA A 1 579 ? 52.019 -14.642 19.966 1.00 82.12 579 ALA A N 1
ATOM 4516 C CA . ALA A 1 579 ? 51.562 -14.366 21.326 1.00 82.12 579 ALA A CA 1
ATOM 4517 C C . ALA A 1 579 ? 52.186 -13.080 21.901 1.00 82.12 579 ALA A C 1
ATOM 4519 O O . ALA A 1 579 ? 51.470 -12.244 22.453 1.00 82.12 579 ALA A O 1
ATOM 4520 N N . ILE A 1 580 ? 53.496 -12.871 21.708 1.00 87.88 580 ILE A N 1
ATOM 4521 C CA . ILE A 1 580 ? 54.184 -11.636 22.125 1.00 87.88 580 ILE A CA 1
ATOM 4522 C C . ILE A 1 580 ? 53.625 -10.416 21.370 1.00 87.88 580 ILE A C 1
ATOM 4524 O O . ILE A 1 580 ? 53.383 -9.371 21.977 1.00 87.88 580 ILE A O 1
ATOM 4528 N N . ALA A 1 581 ? 53.369 -10.537 20.062 1.00 86.62 581 ALA A N 1
ATOM 4529 C CA . ALA A 1 581 ? 52.780 -9.457 19.270 1.00 86.62 581 ALA A CA 1
ATOM 4530 C C . ALA A 1 581 ? 51.355 -9.103 19.733 1.00 86.62 581 ALA A C 1
ATOM 4532 O O . ALA A 1 581 ? 51.023 -7.921 19.850 1.00 86.62 581 ALA A O 1
ATOM 4533 N N . ILE A 1 582 ? 50.525 -10.103 20.050 1.00 83.31 582 ILE A N 1
ATOM 4534 C CA . ILE A 1 582 ? 49.174 -9.899 20.593 1.00 83.31 582 ILE A CA 1
ATOM 4535 C C . ILE A 1 582 ? 49.245 -9.192 21.951 1.00 83.31 582 ILE A C 1
ATOM 4537 O O . ILE A 1 582 ? 48.527 -8.217 22.160 1.00 83.31 582 ILE A O 1
ATOM 4541 N N . PHE A 1 583 ? 50.148 -9.613 22.842 1.00 89.00 583 PHE A N 1
ATOM 4542 C CA . PHE A 1 583 ? 50.328 -8.985 24.153 1.00 89.00 583 PHE A CA 1
ATOM 4543 C C . PHE A 1 583 ? 50.611 -7.477 24.044 1.00 89.00 583 PHE A C 1
ATOM 4545 O O . PHE A 1 583 ? 49.893 -6.669 24.634 1.00 89.00 583 PHE A O 1
ATOM 4552 N N . PHE A 1 584 ? 51.594 -7.072 23.231 1.00 89.56 584 PHE A N 1
ATOM 4553 C CA . PHE A 1 584 ? 51.904 -5.647 23.047 1.00 89.56 584 PHE A CA 1
ATOM 4554 C C . PHE A 1 584 ? 50.807 -4.883 22.292 1.00 89.56 584 PHE A C 1
ATOM 4556 O O . PHE A 1 584 ? 50.636 -3.684 22.505 1.00 89.56 584 PHE A O 1
ATOM 4563 N N . THR A 1 585 ? 50.027 -5.561 21.448 1.00 85.12 585 THR A N 1
ATOM 4564 C CA . THR A 1 585 ? 48.857 -4.969 20.781 1.00 85.12 585 THR A CA 1
ATOM 4565 C C . THR A 1 585 ? 47.750 -4.639 21.779 1.00 85.12 585 THR A C 1
ATOM 4567 O O . THR A 1 585 ? 47.239 -3.520 21.785 1.00 85.12 585 THR A O 1
ATOM 4570 N N . LEU A 1 586 ? 47.409 -5.585 22.657 1.00 83.81 586 LEU A N 1
ATOM 4571 C CA . LEU A 1 586 ? 46.419 -5.391 23.719 1.00 83.81 586 LEU A CA 1
ATOM 4572 C C . LEU A 1 586 ? 46.862 -4.310 24.705 1.00 83.81 586 LEU A C 1
ATOM 4574 O O . LEU A 1 586 ? 46.053 -3.481 25.110 1.00 83.81 586 LEU A O 1
ATOM 4578 N N . LEU A 1 587 ? 48.161 -4.248 25.005 1.00 85.81 587 LEU A N 1
ATOM 4579 C CA . LEU A 1 587 ? 48.736 -3.176 25.813 1.00 85.81 587 LEU A CA 1
ATOM 4580 C C . LEU A 1 587 ? 48.639 -1.799 25.129 1.00 85.81 587 LEU A C 1
ATOM 4582 O O . LEU A 1 587 ? 48.701 -0.777 25.796 1.00 85.81 587 LEU A O 1
ATOM 4586 N N . LYS A 1 588 ? 48.481 -1.720 23.807 1.00 84.12 588 LYS A N 1
ATOM 4587 C CA . LYS A 1 588 ? 48.346 -0.440 23.092 1.00 84.12 588 LYS A CA 1
ATOM 4588 C C . LYS A 1 588 ? 46.890 0.024 22.957 1.00 84.12 588 LYS A C 1
ATOM 4590 O O . LYS A 1 588 ? 46.644 1.227 22.921 1.00 84.12 588 LYS A O 1
ATOM 4595 N N . LEU A 1 589 ? 45.940 -0.911 22.894 1.00 79.06 589 LEU A N 1
ATOM 4596 C CA . LEU A 1 589 ? 44.517 -0.683 22.593 1.00 79.06 589 LEU A CA 1
ATOM 4597 C C . LEU A 1 589 ? 43.808 0.407 23.425 1.00 79.06 589 LEU A C 1
ATOM 4599 O O . LEU A 1 589 ? 43.020 1.145 22.836 1.00 79.06 589 LEU A O 1
ATOM 4603 N N . PRO A 1 590 ? 44.088 0.585 24.731 1.00 78.00 590 PRO A N 1
ATOM 4604 C CA . PRO A 1 590 ? 43.472 1.656 25.515 1.00 78.00 590 PRO A CA 1
ATOM 4605 C C . PRO A 1 590 ? 43.858 3.082 25.080 1.00 78.00 590 PRO A C 1
ATOM 4607 O O . PRO A 1 590 ? 43.183 4.013 25.500 1.00 78.00 590 PRO A O 1
ATOM 4610 N N . GLY A 1 591 ? 44.896 3.259 24.246 1.00 70.50 591 GLY A N 1
ATOM 4611 C CA . GLY A 1 591 ? 45.275 4.492 23.529 1.00 70.50 591 GLY A CA 1
ATOM 4612 C C . GLY A 1 591 ? 44.939 5.825 24.227 1.00 70.50 591 GLY A C 1
ATOM 4613 O O . GLY A 1 591 ? 45.716 6.286 25.065 1.00 70.50 591 GLY A O 1
ATOM 4614 N N . PRO A 1 592 ? 43.793 6.461 23.911 1.00 66.56 592 PRO A N 1
ATOM 4615 C CA . PRO A 1 592 ? 43.415 7.772 24.446 1.00 66.56 592 PRO A CA 1
ATOM 4616 C C . PRO A 1 592 ? 42.965 7.766 25.917 1.00 66.56 592 PRO A C 1
ATOM 4618 O O . PRO A 1 592 ? 42.900 8.832 26.526 1.00 66.56 592 PRO A O 1
ATOM 4621 N N . TYR A 1 593 ? 42.662 6.601 26.494 1.00 75.50 593 TYR A N 1
ATOM 4622 C CA . TYR A 1 593 ? 42.156 6.454 27.864 1.00 75.50 593 TYR A CA 1
ATOM 4623 C C . TYR A 1 593 ? 43.266 6.316 28.914 1.00 75.50 593 TYR A C 1
ATOM 4625 O O . TYR A 1 593 ? 42.978 6.160 30.101 1.00 75.50 593 TYR A O 1
ATOM 4633 N N . TYR A 1 594 ? 44.539 6.378 28.511 1.00 81.31 594 TYR A N 1
ATOM 4634 C CA . TYR A 1 594 ? 45.638 6.360 29.467 1.00 81.31 594 TYR A CA 1
ATOM 4635 C C . TYR A 1 594 ? 45.723 7.668 30.272 1.00 81.31 594 TYR A C 1
ATOM 4637 O O . TYR A 1 594 ? 45.758 8.751 29.683 1.00 81.31 594 TYR A O 1
ATOM 4645 N N . PRO A 1 595 ? 45.839 7.600 31.610 1.00 75.75 595 PRO A N 1
ATOM 4646 C CA . PRO A 1 595 ? 46.021 8.787 32.435 1.00 75.75 595 PRO A CA 1
ATOM 4647 C C . PRO A 1 595 ? 47.416 9.398 32.220 1.00 75.75 595 PRO A C 1
ATOM 4649 O O . PRO A 1 595 ? 48.423 8.698 32.307 1.00 75.75 595 PRO A O 1
ATOM 4652 N N . TYR A 1 596 ? 47.476 10.708 31.962 1.00 79.56 596 TYR A N 1
ATOM 4653 C CA . TYR A 1 596 ? 48.677 11.559 31.853 1.00 79.56 596 TYR A CA 1
ATOM 4654 C C . TYR A 1 596 ? 49.949 10.872 31.299 1.00 79.56 596 TYR A C 1
ATOM 4656 O O . TYR A 1 596 ? 50.076 10.690 30.088 1.00 79.56 596 TYR A O 1
ATOM 4664 N N . TRP A 1 597 ? 50.898 10.481 32.165 1.00 82.25 597 TRP A N 1
ATOM 4665 C CA . TRP A 1 597 ? 52.166 9.842 31.776 1.00 82.25 597 TRP A CA 1
ATOM 4666 C C . TRP A 1 597 ? 51.980 8.492 31.077 1.00 82.25 597 TRP A C 1
ATOM 4668 O O . TRP A 1 597 ? 52.799 8.122 30.235 1.00 82.25 597 TRP A O 1
ATOM 4678 N N . GLY A 1 598 ? 50.892 7.775 31.370 1.00 83.12 598 GLY A N 1
ATOM 4679 C CA . GLY A 1 598 ? 50.557 6.510 30.723 1.00 83.12 598 GLY A CA 1
ATOM 4680 C C . GLY A 1 598 ? 50.427 6.651 29.207 1.00 83.12 598 GLY A C 1
ATOM 4681 O O . GLY A 1 598 ? 50.859 5.763 28.480 1.00 83.12 598 GLY A O 1
ATOM 4682 N N . ARG A 1 599 ? 49.942 7.804 28.727 1.00 84.38 599 ARG A N 1
ATOM 4683 C CA . ARG A 1 599 ? 49.758 8.084 27.297 1.00 84.38 599 ARG A CA 1
ATOM 4684 C C . ARG A 1 599 ? 51.077 8.278 26.544 1.00 84.38 599 ARG A C 1
ATOM 4686 O O . ARG A 1 599 ? 51.154 8.004 25.355 1.00 84.38 599 ARG A O 1
ATOM 4693 N N . VAL A 1 600 ? 52.137 8.681 27.246 1.00 84.75 600 VAL A N 1
ATOM 4694 C CA . VAL A 1 600 ? 53.487 8.825 26.676 1.00 84.75 600 VAL A CA 1
ATOM 4695 C C . VAL A 1 600 ? 54.287 7.527 26.830 1.00 84.75 600 VAL A C 1
ATOM 4697 O O . VAL A 1 600 ? 55.003 7.116 25.924 1.00 84.75 600 VAL A O 1
ATOM 4700 N N . LEU A 1 601 ? 54.183 6.836 27.964 1.00 88.62 601 LEU A N 1
ATOM 4701 C CA . LEU A 1 601 ? 55.041 5.680 28.233 1.00 88.62 601 LEU A CA 1
ATOM 4702 C C . LEU A 1 601 ? 54.514 4.387 27.599 1.00 88.62 601 LEU A C 1
ATOM 4704 O O . LEU A 1 601 ? 55.272 3.677 26.938 1.00 88.62 601 LEU A O 1
ATOM 470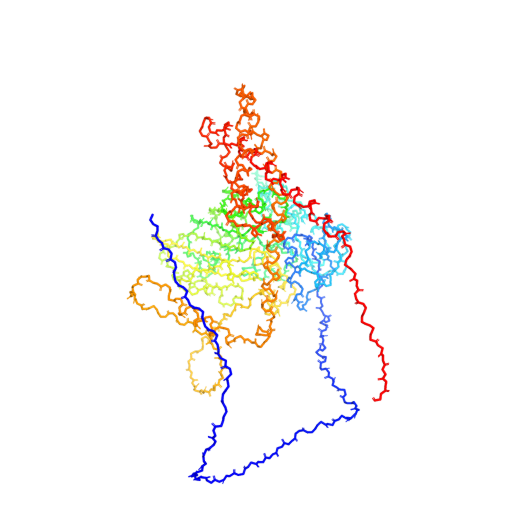8 N N . VAL A 1 602 ? 53.226 4.078 27.773 1.00 88.81 602 VAL A N 1
ATOM 4709 C CA . VAL A 1 602 ? 52.669 2.755 27.440 1.00 88.81 602 VAL A CA 1
ATOM 4710 C C . VAL A 1 602 ? 52.593 2.514 25.923 1.00 88.81 602 VAL A C 1
ATOM 4712 O O . VAL A 1 602 ? 53.103 1.483 25.472 1.00 88.81 602 VAL A O 1
ATOM 4715 N N . PRO A 1 603 ? 52.071 3.441 25.092 1.00 89.25 603 PRO A N 1
ATOM 4716 C CA . PRO A 1 603 ? 52.007 3.226 23.646 1.00 89.25 603 PRO A CA 1
ATOM 4717 C C . PRO A 1 603 ? 53.387 3.156 22.982 1.00 89.25 603 PRO A C 1
ATOM 4719 O O . PRO A 1 603 ? 53.602 2.336 22.088 1.00 89.25 603 PRO A O 1
ATOM 4722 N N . HIS A 1 604 ? 54.344 3.983 23.418 1.00 91.25 604 HIS A N 1
ATOM 4723 C CA . HIS A 1 604 ? 55.691 4.001 22.844 1.00 91.25 604 HIS A CA 1
ATOM 4724 C C . HIS A 1 604 ? 56.525 2.785 23.276 1.00 91.25 604 HIS A C 1
ATOM 4726 O O . HIS A 1 604 ? 57.266 2.247 22.450 1.00 91.25 604 HIS A O 1
ATOM 4732 N N . LEU A 1 605 ? 56.323 2.271 24.496 1.00 92.81 605 LEU A N 1
ATOM 4733 C CA . LEU A 1 605 ? 56.856 0.975 24.926 1.00 92.81 605 LEU A CA 1
ATOM 4734 C C . LEU A 1 605 ? 56.283 -0.177 24.095 1.00 92.81 605 LEU A C 1
ATOM 4736 O O . LEU A 1 605 ? 57.039 -1.002 23.576 1.00 92.81 605 LEU A O 1
ATOM 4740 N N . ALA A 1 606 ? 54.965 -0.206 23.891 1.00 91.25 606 ALA A N 1
ATOM 4741 C CA . ALA A 1 606 ? 54.327 -1.216 23.052 1.00 91.25 606 ALA A CA 1
ATOM 4742 C C . ALA A 1 606 ? 54.829 -1.169 21.595 1.00 91.25 606 ALA A C 1
ATOM 4744 O O . ALA A 1 606 ? 55.121 -2.213 21.010 1.00 91.25 606 ALA A O 1
ATOM 4745 N N . ASN A 1 607 ? 55.014 0.028 21.027 1.00 90.69 607 ASN A N 1
ATOM 4746 C CA . ASN A 1 607 ? 55.562 0.205 19.678 1.00 90.69 607 ASN A CA 1
ATOM 4747 C C . ASN A 1 607 ? 56.980 -0.376 19.539 1.00 90.69 607 ASN A C 1
ATOM 4749 O O . ASN A 1 607 ? 57.270 -1.049 18.548 1.00 90.69 607 ASN A O 1
ATOM 4753 N N . GLY A 1 608 ? 57.846 -0.167 20.536 1.00 92.19 608 GLY A N 1
ATOM 4754 C CA . GLY A 1 608 ? 59.183 -0.763 20.561 1.00 92.19 608 GLY A CA 1
ATOM 4755 C C . GLY A 1 608 ? 59.145 -2.295 20.587 1.00 92.19 608 GLY A C 1
ATOM 4756 O O . GLY A 1 608 ? 59.842 -2.957 19.811 1.00 92.19 608 GLY A O 1
ATOM 4757 N N . GLY A 1 609 ? 58.271 -2.867 21.423 1.00 93.12 609 GLY A N 1
ATOM 4758 C CA . GLY A 1 609 ? 58.081 -4.317 21.516 1.00 93.12 609 GLY A CA 1
ATOM 4759 C C . GLY A 1 609 ? 57.551 -4.944 20.222 1.00 93.12 609 GLY A C 1
ATOM 4760 O O . GLY A 1 609 ? 58.080 -5.959 19.754 1.00 93.12 609 GLY A O 1
ATOM 4761 N N . LEU A 1 610 ? 56.564 -4.308 19.584 1.00 90.75 610 LEU A N 1
ATOM 4762 C CA . LEU A 1 610 ? 56.011 -4.745 18.297 1.00 90.75 610 LEU A CA 1
ATOM 4763 C C . LEU A 1 610 ? 57.066 -4.732 17.185 1.00 90.75 610 LEU A C 1
ATOM 4765 O O . LEU A 1 610 ? 57.215 -5.728 16.477 1.00 90.75 610 LEU A O 1
ATOM 4769 N N . ILE A 1 611 ? 57.853 -3.658 17.065 1.00 89.81 611 ILE A N 1
ATOM 4770 C CA . ILE A 1 611 ? 58.914 -3.560 16.048 1.00 89.81 611 ILE A CA 1
ATOM 4771 C C . ILE A 1 611 ? 59.964 -4.654 16.238 1.00 89.81 611 ILE A C 1
ATOM 4773 O O . ILE A 1 611 ? 60.356 -5.312 15.269 1.00 89.81 611 ILE A O 1
ATOM 4777 N N . ARG A 1 612 ? 60.399 -4.901 17.480 1.00 92.38 612 ARG A N 1
ATOM 4778 C CA . ARG A 1 612 ? 61.357 -5.976 17.763 1.00 92.38 612 ARG A CA 1
ATOM 4779 C C . ARG A 1 612 ? 60.792 -7.350 17.406 1.00 92.38 612 ARG A C 1
ATOM 4781 O O . ARG A 1 612 ? 61.510 -8.162 16.823 1.00 92.38 612 ARG A O 1
ATOM 4788 N N . THR A 1 613 ? 59.522 -7.594 17.714 1.00 89.44 613 THR A N 1
ATOM 4789 C CA . THR A 1 613 ? 58.847 -8.870 17.439 1.00 89.44 613 THR A CA 1
ATOM 4790 C C . THR A 1 613 ? 58.707 -9.113 15.934 1.00 89.44 613 THR A C 1
ATOM 4792 O O . THR A 1 613 ? 59.066 -10.186 15.445 1.00 89.44 613 THR A O 1
ATOM 4795 N N . LEU A 1 614 ? 58.298 -8.089 15.176 1.00 85.69 614 LEU A N 1
ATOM 4796 C CA . LEU A 1 614 ? 58.222 -8.132 13.712 1.00 85.69 614 LEU A CA 1
ATOM 4797 C C . LEU A 1 614 ? 59.595 -8.369 13.071 1.00 85.69 614 LEU A C 1
ATOM 4799 O O . LEU A 1 614 ? 59.719 -9.173 12.149 1.00 85.69 614 LEU A O 1
ATOM 4803 N N . TRP A 1 615 ? 60.648 -7.733 13.588 1.00 87.38 615 TRP A N 1
ATOM 4804 C CA . TRP A 1 615 ? 62.015 -7.940 13.107 1.00 87.38 615 TRP A CA 1
ATOM 4805 C C . TRP A 1 615 ? 62.518 -9.375 13.331 1.00 87.38 615 TRP A C 1
ATOM 4807 O O . TRP A 1 615 ? 63.160 -9.956 12.451 1.00 87.38 615 TRP A O 1
ATOM 4817 N N . ILE A 1 616 ? 62.219 -9.976 14.489 1.00 87.19 616 ILE A N 1
ATOM 4818 C CA . ILE A 1 616 ? 62.570 -11.375 14.784 1.00 87.19 616 ILE A CA 1
ATOM 4819 C C . ILE A 1 616 ? 61.788 -12.326 13.866 1.00 87.19 616 ILE A C 1
ATOM 4821 O O . ILE A 1 616 ? 62.383 -13.234 13.278 1.00 87.19 616 ILE A O 1
ATOM 4825 N N . ALA A 1 617 ? 60.487 -12.083 13.678 1.00 84.06 617 ALA A N 1
ATOM 4826 C CA . ALA A 1 617 ? 59.650 -12.856 12.762 1.00 84.06 617 ALA A CA 1
ATOM 4827 C C . ALA A 1 617 ? 60.177 -12.787 11.318 1.00 84.06 617 ALA A C 1
ATOM 4829 O O . ALA A 1 617 ? 60.331 -13.819 10.661 1.00 84.06 617 ALA A O 1
ATOM 4830 N N . PHE A 1 618 ? 60.563 -11.595 10.855 1.00 82.56 618 PHE A N 1
ATOM 4831 C CA . PHE A 1 618 ? 61.167 -11.392 9.538 1.00 82.56 618 PHE A CA 1
ATOM 4832 C C . PHE A 1 618 ? 62.494 -12.151 9.376 1.00 82.56 618 PHE A C 1
ATOM 4834 O O . PHE A 1 618 ? 62.708 -12.838 8.373 1.00 82.56 618 PHE A O 1
ATOM 4841 N N . LYS A 1 619 ? 63.384 -12.095 10.378 1.00 83.25 619 LYS A N 1
ATOM 4842 C CA . LYS A 1 619 ? 64.640 -12.865 10.366 1.00 83.25 619 LYS A CA 1
ATOM 4843 C C . LYS A 1 619 ? 64.394 -14.373 10.295 1.00 83.25 619 LYS A C 1
ATOM 4845 O O . LYS A 1 619 ? 65.116 -15.065 9.575 1.00 83.25 619 LYS A O 1
ATOM 4850 N N . ARG A 1 620 ? 63.383 -14.881 11.006 1.00 78.62 620 ARG A N 1
ATOM 4851 C CA . ARG A 1 620 ? 62.990 -16.298 10.971 1.00 78.62 620 ARG A CA 1
ATOM 4852 C C . ARG A 1 620 ? 62.467 -16.701 9.593 1.00 78.62 620 ARG A C 1
ATOM 4854 O O . ARG A 1 620 ? 62.952 -17.684 9.040 1.00 78.62 620 ARG A O 1
ATOM 4861 N N . TYR A 1 621 ? 61.565 -15.909 9.014 1.00 74.88 621 TYR A N 1
ATOM 4862 C CA . TYR A 1 621 ? 61.034 -16.129 7.664 1.00 74.88 621 TYR A CA 1
ATOM 4863 C C . TYR A 1 621 ? 62.157 -16.227 6.619 1.00 74.88 621 TYR A C 1
ATOM 4865 O O . TYR A 1 621 ? 62.230 -17.183 5.846 1.00 74.88 621 TYR A O 1
ATOM 4873 N N . ARG A 1 622 ? 63.120 -15.298 6.672 1.00 75.25 622 ARG A N 1
ATOM 4874 C CA . ARG A 1 622 ? 64.282 -15.292 5.771 1.00 75.25 622 ARG A CA 1
ATOM 4875 C C . ARG A 1 622 ? 65.221 -16.491 5.984 1.00 75.25 622 ARG A C 1
ATOM 4877 O O . ARG A 1 622 ? 65.883 -16.925 5.043 1.00 75.25 622 ARG A O 1
ATOM 4884 N N . LYS A 1 623 ? 65.294 -17.036 7.205 1.00 69.62 623 LYS A N 1
ATOM 4885 C CA . LYS A 1 623 ? 66.059 -18.256 7.519 1.00 69.62 623 LYS A CA 1
ATOM 4886 C C . LYS A 1 623 ? 65.366 -19.517 6.981 1.00 69.62 623 LYS A C 1
ATOM 4888 O O . LYS A 1 623 ? 66.057 -20.379 6.446 1.00 69.62 623 LYS A O 1
ATOM 4893 N N . GLY A 1 624 ? 64.032 -19.590 7.050 1.00 61.84 624 GLY A N 1
ATOM 4894 C CA . GLY A 1 624 ? 63.231 -20.687 6.485 1.00 61.84 624 GLY A CA 1
ATOM 4895 C C . GLY A 1 624 ? 63.366 -20.813 4.963 1.00 61.84 624 GLY A C 1
ATOM 4896 O O . GLY A 1 624 ? 63.593 -21.909 4.461 1.00 61.84 624 GLY A O 1
ATOM 4897 N N . GLN A 1 625 ? 63.372 -19.687 4.238 1.00 56.22 625 GLN A N 1
ATOM 4898 C CA . GLN A 1 625 ? 63.579 -19.676 2.780 1.00 56.22 625 GLN A CA 1
ATOM 4899 C C . GLN A 1 625 ? 64.971 -20.168 2.336 1.00 56.22 625 GLN A C 1
ATOM 4901 O O . GLN A 1 625 ? 65.119 -20.691 1.235 1.00 56.22 625 GLN A O 1
ATOM 4906 N N . LYS A 1 626 ? 66.010 -20.024 3.172 1.00 55.44 626 LYS A N 1
ATOM 4907 C CA . LYS A 1 626 ? 67.352 -20.556 2.863 1.00 55.44 626 LYS A CA 1
ATOM 4908 C C . LYS A 1 626 ? 67.441 -22.079 3.019 1.00 55.44 626 LYS A C 1
ATOM 4910 O O . LYS A 1 626 ? 68.236 -22.696 2.322 1.00 55.44 626 LYS A O 1
ATOM 4915 N N . LEU A 1 627 ? 66.641 -22.677 3.904 1.00 54.81 627 LEU A N 1
ATOM 4916 C CA . LEU A 1 627 ? 66.575 -24.131 4.108 1.00 54.81 627 LEU A CA 1
ATOM 4917 C C . LEU A 1 627 ? 65.766 -24.839 3.010 1.00 54.81 627 LEU A C 1
ATOM 4919 O O . LEU A 1 627 ? 66.110 -25.955 2.634 1.00 54.81 627 LEU A O 1
ATOM 4923 N N . SER A 1 628 ? 64.753 -24.179 2.438 1.00 48.19 628 SER A N 1
ATOM 4924 C CA . SER A 1 628 ? 63.957 -24.708 1.316 1.00 48.19 628 SER A CA 1
ATOM 4925 C C . SER A 1 628 ? 64.675 -24.685 -0.043 1.00 48.19 628 SER A C 1
ATOM 4927 O O . SER A 1 628 ? 64.165 -25.254 -1.002 1.00 48.19 628 SER A O 1
ATOM 4929 N N . LEU A 1 629 ? 65.841 -24.033 -0.145 1.00 46.28 629 LEU A N 1
ATOM 4930 C CA . LEU A 1 629 ? 66.644 -23.930 -1.374 1.00 46.28 629 LEU A CA 1
ATOM 4931 C C . LEU A 1 629 ? 67.749 -25.000 -1.489 1.00 46.28 629 LEU A C 1
ATOM 4933 O O . LEU A 1 629 ? 68.493 -24.997 -2.467 1.00 46.28 629 LEU A O 1
ATOM 4937 N N . VAL A 1 630 ? 67.868 -25.923 -0.526 1.00 44.12 630 VAL A N 1
ATOM 4938 C CA . VAL A 1 630 ? 68.751 -27.097 -0.646 1.00 44.12 630 VAL A CA 1
ATOM 4939 C C . VAL A 1 630 ? 67.969 -28.228 -1.337 1.00 44.12 630 VAL A C 1
ATOM 4941 O O . VAL A 1 630 ? 66.974 -28.693 -0.777 1.00 44.12 630 VAL A O 1
ATOM 4944 N N . PRO A 1 631 ? 68.362 -28.690 -2.540 1.00 41.75 631 PRO A N 1
ATOM 4945 C CA . PRO A 1 631 ? 67.577 -29.672 -3.281 1.00 41.75 631 PRO A CA 1
ATOM 4946 C C . PRO A 1 631 ? 67.671 -31.065 -2.639 1.00 41.75 631 PRO A C 1
ATOM 4948 O O . PRO A 1 631 ? 68.757 -31.625 -2.484 1.00 41.75 631 PRO A O 1
ATOM 4951 N N . LYS A 1 632 ? 66.517 -31.657 -2.298 1.00 38.97 632 LYS A N 1
ATOM 4952 C CA . LYS A 1 632 ? 66.404 -33.086 -1.957 1.00 38.97 632 LYS A CA 1
ATOM 4953 C C . LYS A 1 632 ? 66.692 -33.921 -3.213 1.00 38.97 632 LYS A C 1
ATOM 4955 O O . LYS A 1 632 ? 65.944 -33.845 -4.184 1.00 38.97 632 LYS A O 1
ATOM 4960 N N . LYS A 1 633 ? 67.752 -34.739 -3.179 1.00 37.00 633 LYS A N 1
ATOM 4961 C CA . LYS A 1 633 ? 68.013 -35.815 -4.155 1.00 37.00 633 LYS A CA 1
ATOM 4962 C C . LYS A 1 633 ? 66.779 -36.726 -4.249 1.00 37.00 633 LYS A C 1
ATOM 4964 O O . LYS A 1 633 ? 66.419 -37.362 -3.262 1.00 37.00 633 LYS A O 1
ATOM 4969 N N . GLN A 1 634 ? 66.148 -36.786 -5.420 1.00 34.94 634 GLN A N 1
ATOM 4970 C CA . GLN A 1 634 ? 65.092 -37.750 -5.731 1.00 34.94 634 GLN A CA 1
ATOM 4971 C C . GLN A 1 634 ? 65.709 -39.132 -5.980 1.00 34.94 634 GLN A C 1
ATOM 4973 O O . GLN A 1 634 ? 66.507 -39.311 -6.898 1.00 34.94 634 GLN A O 1
ATOM 4978 N N . SER A 1 635 ? 65.332 -40.108 -5.159 1.00 34.06 635 SER A N 1
ATOM 4979 C CA . SER A 1 635 ? 65.486 -41.531 -5.448 1.00 34.06 635 SER A CA 1
ATOM 4980 C C . SER A 1 635 ? 64.432 -41.948 -6.474 1.00 34.06 635 SER A C 1
ATOM 4982 O O . SER A 1 635 ? 63.234 -41.886 -6.195 1.00 34.06 635 SER A O 1
ATOM 4984 N N . ALA A 1 636 ? 64.889 -42.353 -7.656 1.00 35.06 636 ALA A N 1
ATOM 4985 C CA . ALA A 1 636 ? 64.079 -42.964 -8.696 1.00 35.06 636 ALA A CA 1
ATOM 4986 C C . ALA A 1 636 ? 63.631 -44.374 -8.275 1.00 35.06 636 ALA A C 1
ATOM 4988 O O . ALA A 1 636 ? 64.461 -45.197 -7.895 1.00 35.06 636 ALA A O 1
ATOM 4989 N N . VAL A 1 637 ? 62.336 -44.661 -8.401 1.00 36.75 637 VAL A N 1
ATOM 4990 C CA . VAL A 1 637 ? 61.823 -46.027 -8.552 1.00 36.75 637 VAL A CA 1
ATOM 4991 C C . VAL A 1 637 ? 60.981 -46.027 -9.821 1.00 36.75 637 VAL A C 1
ATOM 4993 O O . VAL A 1 637 ? 59.874 -45.496 -9.854 1.00 36.75 637 VAL A O 1
ATOM 4996 N N . ASN A 1 638 ? 61.580 -46.565 -10.883 1.00 32.78 638 ASN A N 1
ATOM 4997 C CA . ASN A 1 638 ? 60.934 -46.866 -12.152 1.00 32.78 638 ASN A CA 1
ATOM 4998 C C . ASN A 1 638 ? 59.949 -48.023 -11.954 1.00 32.78 638 ASN A C 1
ATOM 5000 O O . ASN A 1 638 ? 60.347 -49.103 -11.523 1.00 32.78 638 ASN A O 1
ATOM 5004 N N . GLY A 1 639 ? 58.687 -47.810 -12.324 1.00 30.78 639 GLY A N 1
ATOM 5005 C CA . GLY A 1 639 ? 57.766 -48.886 -12.667 1.00 30.78 639 GLY A CA 1
ATOM 5006 C C . GLY A 1 639 ? 57.921 -49.215 -14.149 1.00 30.78 639 GLY A C 1
ATOM 5007 O O . GLY A 1 639 ? 57.554 -48.406 -14.998 1.00 30.78 639 GLY A O 1
ATOM 5008 N N . SER A 1 640 ? 58.478 -50.383 -14.455 1.00 34.09 640 SER A N 1
ATOM 5009 C CA . SER A 1 640 ? 58.446 -50.991 -15.785 1.00 34.09 640 SER A CA 1
ATOM 5010 C C . SER A 1 640 ? 57.538 -52.217 -15.758 1.00 34.09 640 SER A C 1
ATOM 5012 O O . SER A 1 640 ? 57.705 -53.100 -14.919 1.00 34.09 640 SER A O 1
ATOM 5014 N N . ASN A 1 641 ? 56.593 -52.232 -16.696 1.00 34.84 641 ASN A N 1
ATOM 5015 C CA . ASN A 1 641 ? 55.735 -53.349 -17.082 1.00 34.84 641 ASN A CA 1
ATOM 5016 C C . ASN A 1 641 ? 56.499 -54.672 -17.227 1.00 34.84 641 ASN A C 1
ATOM 5018 O O . ASN A 1 641 ? 57.576 -54.669 -17.815 1.00 34.84 641 ASN A O 1
ATOM 5022 N N . HIS A 1 642 ? 55.866 -55.789 -16.860 1.00 31.25 642 HIS A N 1
ATOM 5023 C CA . HIS A 1 642 ? 55.914 -57.014 -17.661 1.00 31.25 642 HIS A CA 1
ATOM 5024 C C . HIS A 1 642 ? 54.626 -57.835 -17.496 1.00 31.25 642 HIS A C 1
ATOM 5026 O O . HIS A 1 642 ? 54.094 -57.977 -16.399 1.00 31.25 642 HIS A O 1
ATOM 5032 N N . LEU A 1 643 ? 54.137 -58.303 -18.646 1.00 36.22 643 LEU A N 1
ATOM 5033 C CA . LEU A 1 643 ? 53.167 -59.374 -18.844 1.00 36.22 643 LEU A CA 1
ATOM 5034 C C . LEU A 1 643 ? 53.811 -60.724 -18.494 1.00 36.22 643 LEU A C 1
ATOM 5036 O O . LEU A 1 643 ? 54.857 -61.028 -19.064 1.00 36.22 643 LEU A O 1
ATOM 5040 N N . GLU A 1 644 ? 53.170 -61.460 -17.584 1.00 35.53 644 GLU A N 1
ATOM 5041 C CA . GLU A 1 644 ? 52.885 -62.915 -17.492 1.00 35.53 644 GLU A CA 1
ATOM 5042 C C . GLU A 1 644 ? 52.686 -63.325 -16.028 1.00 35.53 644 GLU A C 1
ATOM 5044 O O . GLU A 1 644 ? 53.546 -62.984 -15.183 1.00 35.53 644 GLU A O 1
#

Secondary structure (DSSP, 8-state):
------------------------------PPPP------------------------S--EEEEEETTTSHHHHHHHHHHTT-SSEEEEEEE-STTTTS-HHHH-GGGTTS--PPPB-GGG---TT-SEEEE-PPTTTHHHHHHHS-TT-EEEE-SSTTT-SBHHHHHHHHSS--S-GGGS--PPP------S--------B--SEEE--HHHHHHHHHH-SEEEPPPHHHHHHHHHHGGGT-EETTEE---B-SS-EEEEEEEEGGGG-S---GGGSHHHHTT--EE-S-S--TTHHHHHHHHHHHHTS---EEEEEEEESSSS-EEEEEEEEBPTT--HHHHHHHHHHHTTT-SSEEEPPTTPPP-HHHHTTSS-EEEEEEE-SSTTEEEEEEEE-TTIIIIIHHHHHHHHHHTT--SSSSSSTT-SS-----------------------------------------HHHHHHHHHHHHHTS-HHHHHS-HHHHHHHHHHHHHHHHHHHIIIIIHHHHHHHHHHHHHHHHHTT-GGGSHHHHHHHHHHHHHHHHHHHHH-GGGGS-SS-HHHHHHHHHHHHHHTTGGGS-THHHHHHHHHHHHHHHHHHHHHHHHHHHHHHHTTSPPPP----------

Radius of gyration: 39.1 Å; Cα contacts (8 Å, |Δi|>4): 901; chains: 1; bounding box: 103×118×78 Å

Mean predicted aligned error: 19.44 Å

InterPro domains:
  IPR000534 Semialdehyde dehydrogenase, NAD-binding [PF01118] (63-222)
  IPR000534 Semialdehyde dehydrogenase, NAD-binding [SM00859] (63-222)
  IPR000706 N-acetyl-gamma-glutamyl-phosphate reductase, type 1 [MF_00150] (62-426)
  IPR000706 N-acetyl-gamma-glutamyl-phosphate reductase, type 1 [TIGR01850] (204-422)
  IPR023013 N-acetyl-gamma-glutamyl-phosphate reductase, active site [PS01224] (225-241)
  IPR036291 NAD(P)-binding domain superfamily [SSF51735] (60-247)
  IPR050085 N-acetyl-gamma-glutamyl-phosphate reductase [PTHR32338] (203-422)
  IPR058924 N-acetyl-gamma-glutamyl-phosphate reductase, dimerisation domain [PF22698] (230-400)